Protein AF-A0A183D037-F1 (afdb_monomer_lite)

Foldseek 3Di:
DVVLVVVLVVLVVCVVVLVVVLVVLVVCLVVDDPVCNVVSVVVSVVSVVVSVVSNVVSVVVVVVVVVVVVVVVVLVVLLVVLVVVLVVLVVVLVVVVVDDADLDLVSLVVVLVVLVVSVVVLVVCVVSLCVSLPADPPPPPPPDDDDDDDDDDPPVPDGPGDPSNVVSVVSSVVSVVSSVVSSVVSVVSSVVSVVVVLVLVVVVCVVVLDHLVNLCCVQPPVPPQKHFLVSQLVSVVVSVRPDDSVRSNVVSVVQDPPPRIGGNVVSVCVSCVVVCVPDPVPVQPQQNLLVVVVVVVQVPAPDPDGFDWADPDRQWIDTRPDPDIWGWTADPSFIWTDDDPDIDTPLVVCCVPRLVNDPCSVVVVVVVVVVVVVPPDD

Structure (mmCIF, N/CA/C/O backbone):
data_AF-A0A183D037-F1
#
_entry.id   AF-A0A183D037-F1
#
loop_
_atom_site.group_PDB
_atom_site.id
_atom_site.type_symbol
_atom_site.label_atom_id
_atom_site.label_alt_id
_atom_site.label_comp_id
_atom_site.label_asym_id
_atom_site.label_entity_id
_atom_site.label_seq_id
_atom_site.pdbx_PDB_ins_code
_atom_site.Cartn_x
_atom_site.Cartn_y
_atom_site.Cartn_z
_atom_site.occupancy
_atom_site.B_iso_or_equiv
_atom_site.auth_seq_id
_atom_site.auth_comp_id
_atom_site.auth_asym_id
_atom_site.auth_atom_id
_atom_site.pdbx_PDB_model_num
ATOM 1 N N . MET A 1 1 ? -21.006 -10.330 35.996 1.00 61.75 1 MET A N 1
ATOM 2 C CA . MET A 1 1 ? -22.398 -10.104 35.553 1.00 61.75 1 MET A CA 1
ATOM 3 C C . MET A 1 1 ? -23.338 -10.926 36.409 1.00 61.75 1 MET A C 1
ATOM 5 O O . MET A 1 1 ? -24.250 -10.336 36.959 1.00 61.75 1 MET A O 1
ATOM 9 N N . ASP A 1 2 ? -23.052 -12.211 36.620 1.00 78.88 2 ASP A N 1
ATOM 10 C CA . ASP A 1 2 ? -23.896 -13.116 37.418 1.00 78.88 2 ASP A CA 1
ATOM 11 C C . ASP A 1 2 ? -24.135 -12.639 38.859 1.00 78.88 2 ASP A C 1
ATOM 13 O O . ASP A 1 2 ? -25.281 -12.560 39.282 1.00 78.88 2 ASP A O 1
ATOM 17 N N . GLU A 1 3 ? -23.096 -12.192 39.572 1.00 85.38 3 GLU A N 1
ATOM 18 C CA . GLU A 1 3 ? -23.242 -11.647 40.936 1.00 85.38 3 GLU A CA 1
ATOM 19 C C . GLU A 1 3 ? -24.096 -10.367 40.986 1.00 85.38 3 GLU A C 1
ATOM 21 O O . GLU A 1 3 ? -24.866 -10.162 41.918 1.00 85.38 3 GLU A O 1
ATOM 26 N N . LEU A 1 4 ? -23.998 -9.506 39.966 1.00 88.00 4 LEU A N 1
ATOM 27 C CA . LEU A 1 4 ? -24.771 -8.260 39.874 1.00 88.00 4 LEU A CA 1
ATOM 28 C C . LEU A 1 4 ? -26.218 -8.507 39.455 1.00 88.00 4 LEU A C 1
ATOM 30 O O . LEU A 1 4 ? -27.122 -7.854 39.964 1.00 88.00 4 LEU A O 1
ATOM 34 N N . ALA A 1 5 ? -26.438 -9.465 38.555 1.00 86.44 5 ALA A N 1
ATOM 35 C CA . ALA A 1 5 ? -27.767 -9.931 38.190 1.00 86.44 5 ALA A CA 1
ATOM 36 C C . ALA A 1 5 ? -28.464 -10.578 39.395 1.00 86.44 5 ALA A C 1
ATOM 38 O O . ALA A 1 5 ? -29.650 -10.348 39.614 1.00 86.44 5 ALA A O 1
ATOM 39 N N . GLN A 1 6 ? -27.715 -11.324 40.211 1.00 91.06 6 GLN A N 1
ATOM 40 C CA . GLN A 1 6 ? -28.208 -11.892 41.458 1.00 91.06 6 GLN A CA 1
ATOM 41 C C . GLN A 1 6 ? -28.548 -10.807 42.489 1.00 91.06 6 GLN A C 1
ATOM 43 O O . GLN A 1 6 ? -29.656 -10.814 43.011 1.00 91.06 6 GLN A O 1
ATOM 48 N N . LEU A 1 7 ? -27.666 -9.827 42.711 1.00 90.44 7 LEU A N 1
ATOM 49 C CA . LEU A 1 7 ? -27.929 -8.672 43.585 1.00 90.44 7 LEU A CA 1
ATOM 50 C C . LEU A 1 7 ? -29.149 -7.858 43.142 1.00 90.44 7 LEU A C 1
ATOM 52 O O . LEU A 1 7 ? -29.950 -7.437 43.972 1.00 90.44 7 LEU A O 1
ATOM 56 N N . ARG A 1 8 ? -29.306 -7.645 41.831 1.00 90.31 8 ARG A N 1
ATOM 57 C CA . ARG A 1 8 ? -30.480 -6.971 41.273 1.00 90.31 8 ARG A CA 1
ATOM 58 C C . ARG A 1 8 ? -31.752 -7.767 41.548 1.00 90.31 8 ARG A C 1
ATOM 60 O O . ARG A 1 8 ? -32.719 -7.196 42.029 1.00 90.31 8 ARG A O 1
ATOM 67 N N . LYS A 1 9 ? -31.722 -9.077 41.308 1.00 92.00 9 LYS A N 1
ATOM 68 C CA . LYS A 1 9 ? -32.849 -9.961 41.603 1.00 92.00 9 LYS A CA 1
ATOM 69 C C . LYS A 1 9 ? -33.211 -9.947 43.091 1.00 92.00 9 LYS A C 1
ATOM 71 O O . LYS A 1 9 ? -34.378 -9.821 43.424 1.00 92.00 9 LYS A O 1
ATOM 76 N N . GLU A 1 10 ? -32.223 -10.021 43.980 1.00 93.50 10 GLU A N 1
ATOM 77 C CA . GLU A 1 10 ? -32.447 -9.934 45.428 1.00 93.50 10 GLU A CA 1
ATOM 78 C C . GLU A 1 10 ? -33.067 -8.589 45.833 1.00 93.50 10 GLU A C 1
ATOM 80 O O . GLU A 1 10 ? -33.914 -8.549 46.724 1.00 93.50 10 GLU A O 1
ATOM 85 N N . LEU A 1 11 ? -32.681 -7.490 45.178 1.00 93.38 11 LEU A N 1
ATOM 86 C CA . LEU A 1 11 ? -33.289 -6.181 45.396 1.00 93.38 11 LEU A CA 1
ATOM 87 C C . LEU A 1 11 ? -34.744 -6.145 44.899 1.00 93.38 11 LEU A C 1
ATOM 89 O O . LEU A 1 11 ? -35.617 -5.684 45.630 1.00 93.38 11 LEU A O 1
ATOM 93 N N . ASP A 1 12 ? -35.015 -6.677 43.707 1.00 91.94 12 ASP A N 1
ATOM 94 C CA . ASP A 1 12 ? -36.368 -6.770 43.146 1.00 91.94 12 ASP A CA 1
ATOM 95 C C . ASP A 1 12 ? -37.276 -7.642 44.048 1.00 91.94 12 ASP A C 1
ATOM 97 O O . ASP A 1 12 ? -38.406 -7.262 44.352 1.00 91.94 12 ASP A O 1
ATOM 101 N N . ASP A 1 13 ? -36.754 -8.750 44.590 1.00 94.81 13 ASP A N 1
ATOM 102 C CA . ASP A 1 13 ? -37.462 -9.630 45.535 1.00 94.81 13 ASP A CA 1
ATOM 103 C C . ASP A 1 13 ? -37.774 -8.932 46.879 1.00 94.81 13 ASP A C 1
ATOM 105 O O . ASP A 1 13 ? -38.730 -9.289 47.576 1.00 94.81 13 ASP A O 1
ATOM 109 N N . LYS A 1 14 ? -36.974 -7.931 47.276 1.00 94.69 14 LYS A N 1
ATOM 110 C CA . LYS A 1 14 ? -37.157 -7.146 48.514 1.00 94.69 14 LYS A CA 1
ATOM 111 C C . LYS A 1 14 ? -38.008 -5.891 48.319 1.00 94.69 14 LYS A C 1
ATOM 113 O O . LYS A 1 14 ? -38.450 -5.310 49.313 1.00 94.69 14 LYS A O 1
ATOM 118 N N . GLU A 1 15 ? -38.277 -5.486 47.081 1.00 94.94 15 GLU A N 1
ATOM 119 C CA . GLU A 1 15 ? -39.070 -4.296 46.766 1.00 94.94 15 GLU A CA 1
ATOM 120 C C . GLU A 1 15 ? -40.496 -4.342 47.360 1.00 94.94 15 GLU A C 1
ATOM 122 O O . GLU A 1 15 ? -40.924 -3.337 47.939 1.00 94.94 15 GLU A O 1
ATOM 127 N N . PRO A 1 16 ? -41.238 -5.473 47.315 1.00 96.19 16 PRO A N 1
ATOM 128 C CA . PRO A 1 16 ? -42.557 -5.559 47.942 1.00 96.19 16 PRO A CA 1
ATOM 129 C C . PRO A 1 16 ? -42.490 -5.343 49.457 1.00 96.19 16 PRO A C 1
ATOM 131 O O . PRO A 1 16 ? -43.264 -4.563 50.003 1.00 96.19 16 PRO A O 1
ATOM 134 N N . LEU A 1 17 ? -41.500 -5.951 50.124 1.00 95.00 17 LEU A N 1
ATOM 135 C CA . LEU A 1 17 ? -41.295 -5.793 51.565 1.00 95.00 17 LEU A CA 1
ATOM 136 C C . LEU A 1 17 ? -41.008 -4.331 51.935 1.00 95.00 17 LEU A C 1
ATOM 138 O O . LEU A 1 17 ? -41.530 -3.827 52.926 1.00 95.00 17 LEU A O 1
ATOM 142 N N . MET A 1 18 ? -40.201 -3.634 51.134 1.00 95.25 18 MET A N 1
ATOM 143 C CA . MET A 1 18 ? -39.934 -2.207 51.318 1.00 95.25 18 MET A CA 1
ATOM 144 C C . MET A 1 18 ? -41.211 -1.361 51.172 1.00 95.25 18 MET A C 1
ATOM 146 O O . MET A 1 18 ? -41.457 -0.467 51.987 1.00 95.25 18 MET A O 1
ATOM 150 N N . LYS A 1 19 ? -42.047 -1.654 50.166 1.00 94.56 19 LYS A N 1
ATOM 151 C CA . LYS A 1 19 ? -43.349 -0.990 49.965 1.00 94.56 19 LYS A CA 1
ATOM 152 C C . LYS A 1 19 ? -44.285 -1.219 51.155 1.00 94.56 19 LYS A C 1
ATOM 154 O O . LYS A 1 19 ? -44.911 -0.265 51.620 1.00 94.56 19 LYS A O 1
ATOM 159 N N . ASP A 1 20 ? -44.321 -2.437 51.690 1.00 96.00 20 ASP A N 1
ATOM 160 C CA . ASP A 1 20 ? -45.131 -2.786 52.860 1.00 96.00 20 ASP A CA 1
ATOM 161 C C . ASP A 1 20 ? -44.650 -2.072 54.132 1.00 96.00 20 ASP A C 1
ATOM 163 O O . ASP A 1 20 ? -45.464 -1.493 54.854 1.00 96.00 20 ASP A O 1
ATOM 167 N N . ILE A 1 21 ? -43.333 -2.039 54.385 1.00 94.19 21 ILE A N 1
ATOM 168 C CA . ILE A 1 21 ? -42.732 -1.310 55.519 1.00 94.19 21 ILE A CA 1
ATOM 169 C C . ILE A 1 21 ? -43.079 0.179 55.448 1.00 94.19 21 ILE A C 1
ATOM 171 O O . ILE A 1 21 ? -43.457 0.778 56.457 1.00 94.19 21 ILE A O 1
ATOM 175 N N . LYS A 1 22 ? -42.976 0.779 54.257 1.00 93.62 22 LYS A N 1
ATOM 176 C CA . LYS A 1 22 ? -43.302 2.190 54.045 1.00 93.62 22 LYS A CA 1
ATOM 177 C C . LYS A 1 22 ? -44.778 2.473 54.324 1.00 93.62 22 LYS A C 1
ATOM 179 O O . LYS A 1 22 ? -45.074 3.377 55.100 1.00 93.62 22 LYS A O 1
ATOM 184 N N . LYS A 1 23 ? -45.683 1.662 53.767 1.00 95.31 23 LYS A N 1
ATOM 185 C CA . LYS A 1 23 ? -47.130 1.785 53.988 1.00 95.31 23 LYS A CA 1
ATOM 186 C C . LYS A 1 23 ? -47.491 1.660 55.471 1.00 95.31 23 LYS A C 1
ATOM 188 O O . LYS A 1 23 ? -48.210 2.499 56.002 1.00 95.31 23 LYS A O 1
ATOM 193 N N . ALA A 1 24 ? -46.946 0.654 56.157 1.00 95.06 24 ALA A N 1
ATOM 194 C CA . ALA A 1 24 ? -47.176 0.467 57.587 1.00 95.06 24 ALA A CA 1
ATOM 195 C C . ALA A 1 24 ? -46.664 1.660 58.415 1.00 95.06 24 ALA A C 1
ATOM 197 O O . ALA A 1 24 ? -47.330 2.098 59.353 1.00 95.06 24 ALA A O 1
ATOM 198 N N . GLY A 1 25 ? -45.500 2.216 58.068 1.00 94.44 25 GLY A N 1
ATOM 199 C CA . GLY A 1 25 ? -44.971 3.399 58.740 1.00 94.44 25 GLY A CA 1
ATOM 200 C C . GLY A 1 25 ? -45.808 4.660 58.491 1.00 94.44 25 GLY A C 1
ATOM 201 O O . GLY A 1 25 ? -46.041 5.412 59.436 1.00 94.44 25 GLY A O 1
ATOM 202 N N . GLU A 1 26 ? -46.312 4.872 57.271 1.00 93.75 26 GLU A N 1
ATOM 203 C CA . GLU A 1 26 ? -47.233 5.972 56.928 1.00 93.75 26 GLU A CA 1
ATOM 204 C C . GLU A 1 26 ? -48.563 5.858 57.699 1.00 93.75 26 GLU A C 1
ATOM 206 O O . GLU A 1 26 ? -49.051 6.845 58.261 1.00 93.75 26 GLU A O 1
ATOM 211 N N . ASP A 1 27 ? -49.104 4.642 57.827 1.00 94.50 27 ASP A N 1
ATOM 212 C CA . ASP A 1 27 ? -50.306 4.370 58.621 1.00 94.50 27 ASP A CA 1
ATOM 213 C C . ASP A 1 27 ? -50.095 4.704 60.107 1.00 94.50 27 ASP A C 1
ATOM 215 O O . ASP A 1 27 ? -50.958 5.331 60.730 1.00 94.50 27 ASP A O 1
ATOM 219 N N . ILE A 1 28 ? -48.948 4.328 60.688 1.00 93.31 28 ILE A N 1
ATOM 220 C CA . ILE A 1 28 ? -48.618 4.661 62.083 1.00 93.31 28 ILE A CA 1
ATOM 221 C C . ILE A 1 28 ? -48.411 6.169 62.238 1.00 93.31 28 ILE A C 1
ATOM 223 O O . ILE A 1 28 ? -48.920 6.758 63.192 1.00 93.31 28 ILE A O 1
ATOM 227 N N . GLN A 1 29 ? -47.711 6.809 61.299 1.00 91.38 29 GLN A N 1
ATOM 228 C CA . GLN A 1 29 ? -47.494 8.254 61.299 1.00 91.38 29 GLN A CA 1
ATOM 229 C C . GLN A 1 29 ? -48.825 9.020 61.349 1.00 91.38 29 GLN A C 1
ATOM 231 O O . GLN A 1 29 ? -48.938 9.987 62.098 1.00 91.38 29 GLN A O 1
ATOM 236 N N . SER A 1 30 ? -49.844 8.566 60.611 1.00 93.00 30 SER A N 1
ATOM 237 C CA . SER A 1 30 ? -51.166 9.212 60.574 1.00 93.00 30 SER A CA 1
ATOM 238 C C . SER A 1 30 ? -51.942 9.154 61.901 1.00 93.00 30 SER A C 1
ATOM 240 O O . SER A 1 30 ? -52.853 9.952 62.114 1.00 93.00 30 SER A O 1
ATOM 242 N N . LYS A 1 31 ? -51.585 8.223 62.798 1.00 93.50 31 LYS A N 1
ATOM 243 C CA . LYS A 1 31 ? -52.289 7.946 64.067 1.00 93.50 31 LYS A CA 1
ATOM 244 C C . LYS A 1 31 ? -51.446 8.248 65.309 1.00 93.50 31 LYS A C 1
ATOM 246 O O . LYS A 1 31 ? -51.925 8.069 66.428 1.00 93.50 31 LYS A O 1
ATOM 251 N N . CYS A 1 32 ? -50.183 8.639 65.138 1.00 92.12 32 CYS A N 1
ATOM 252 C CA . CYS A 1 32 ? -49.255 8.823 66.250 1.00 92.12 32 CYS A CA 1
ATOM 253 C C . CYS A 1 32 ? -49.478 10.151 66.998 1.00 92.12 32 CYS A C 1
ATOM 255 O O . CYS A 1 32 ? -50.016 11.116 66.462 1.00 92.12 32 CYS A O 1
ATOM 257 N N . HIS A 1 33 ? -49.053 10.199 68.265 1.00 92.44 33 HIS A N 1
ATOM 258 C CA . HIS A 1 33 ? -49.074 11.418 69.079 1.00 92.44 33 HIS A CA 1
ATOM 259 C C . HIS A 1 33 ? -48.158 12.500 68.473 1.00 92.44 33 HIS A C 1
ATOM 261 O O . HIS A 1 33 ? -47.124 12.175 67.892 1.00 92.44 33 HIS A O 1
ATOM 267 N N . SER A 1 34 ? -48.468 13.783 68.681 1.00 89.81 34 SER A N 1
ATOM 268 C CA . SER A 1 34 ? -47.741 14.931 68.097 1.00 89.81 34 SER A CA 1
ATOM 269 C C . SER A 1 34 ? -46.216 14.892 68.301 1.00 89.81 34 SER A C 1
ATOM 271 O O . SER A 1 34 ? -45.450 15.199 67.391 1.00 89.81 34 SER A O 1
ATOM 273 N N . LEU A 1 35 ? -45.760 14.446 69.476 1.00 91.50 35 LEU A N 1
ATOM 274 C CA . LEU A 1 35 ? -44.334 14.262 69.796 1.00 91.50 35 LEU A CA 1
ATOM 275 C C . LEU A 1 35 ? -43.631 13.171 68.958 1.00 91.50 35 LEU A C 1
ATOM 277 O O . LEU A 1 35 ? -42.416 13.228 68.787 1.00 91.50 35 LEU A O 1
ATOM 281 N N . ALA A 1 36 ? -44.366 12.180 68.445 1.00 90.06 36 ALA A N 1
ATOM 282 C CA . ALA A 1 36 ? -43.838 11.063 67.657 1.00 90.06 36 ALA A CA 1
ATOM 283 C C . ALA A 1 36 ? -43.925 11.295 66.135 1.00 90.06 36 ALA A C 1
ATOM 285 O O . ALA A 1 36 ? -43.259 10.592 65.373 1.00 90.06 36 ALA A O 1
ATOM 286 N N . GLU A 1 37 ? -44.679 12.305 65.691 1.00 91.38 37 GLU A N 1
ATOM 287 C CA . GLU A 1 37 ? -44.893 12.603 64.270 1.00 91.38 37 GLU A CA 1
ATOM 288 C C . GLU A 1 37 ? -43.583 12.941 63.541 1.00 91.38 37 GLU A C 1
ATOM 290 O O . GLU A 1 37 ? -43.292 12.389 62.478 1.00 91.38 37 GLU A O 1
ATOM 295 N N . GLN A 1 38 ? -42.761 13.819 64.126 1.00 91.56 38 GLN A N 1
ATOM 296 C CA . GLN A 1 38 ? -41.473 14.218 63.544 1.00 91.56 38 GLN A CA 1
ATOM 297 C C . GLN A 1 38 ? -40.451 13.064 63.515 1.00 91.56 38 GLN A C 1
ATOM 299 O O . GLN A 1 38 ? -3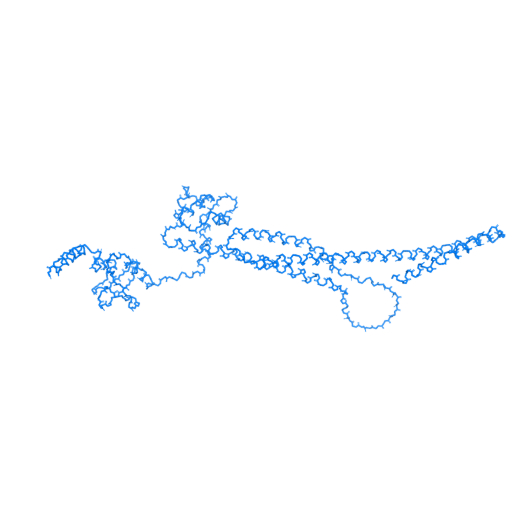9.877 12.821 62.450 1.00 91.56 38 GLN A O 1
ATOM 304 N N . PRO A 1 39 ? -40.248 12.297 64.609 1.00 93.94 39 PRO A N 1
ATOM 305 C CA . PRO A 1 39 ? -39.448 11.074 64.565 1.00 93.94 39 PRO A CA 1
ATOM 306 C C . PRO A 1 39 ? -39.902 10.075 63.495 1.00 93.94 39 PRO A C 1
ATOM 308 O O . PRO A 1 39 ? -39.059 9.533 62.781 1.00 93.94 39 PRO A O 1
ATOM 311 N N . MET A 1 40 ? -41.213 9.847 63.342 1.00 93.31 40 MET A N 1
ATOM 312 C CA . MET A 1 40 ? -41.725 8.887 62.359 1.00 93.31 40 MET A CA 1
ATOM 313 C C . MET A 1 40 ? -41.455 9.345 60.920 1.00 93.31 40 MET A C 1
ATOM 315 O O . MET A 1 40 ? -40.938 8.569 60.114 1.00 93.31 40 MET A O 1
ATOM 319 N N . LYS A 1 41 ? -41.696 10.631 60.618 1.00 92.69 41 LYS A N 1
ATOM 320 C CA . LYS A 1 41 ? -41.324 11.241 59.327 1.00 92.69 41 LYS A CA 1
ATOM 321 C C . LYS A 1 41 ? -39.837 11.072 59.023 1.00 92.69 41 LYS A C 1
ATOM 323 O O . LYS A 1 41 ? -39.470 10.746 57.894 1.00 92.69 41 LYS A O 1
ATOM 328 N N . TYR A 1 42 ? -38.979 11.294 60.019 1.00 94.88 42 TYR A N 1
ATOM 329 C CA . TYR A 1 42 ? -37.534 11.154 59.861 1.00 94.88 42 TYR A CA 1
ATOM 330 C C . TYR A 1 42 ? -37.131 9.714 59.513 1.00 94.88 42 TYR A C 1
ATOM 332 O O . TYR A 1 42 ? -36.417 9.511 58.533 1.00 94.88 42 TYR A O 1
ATOM 340 N N . TRP A 1 43 ? -37.614 8.709 60.249 1.00 95.38 43 TRP A N 1
ATOM 341 C CA . TRP A 1 43 ? -37.246 7.309 59.999 1.00 95.38 43 TRP A CA 1
ATOM 342 C C . TRP A 1 43 ? -37.792 6.762 58.676 1.00 95.38 43 TRP A C 1
ATOM 344 O O . TRP A 1 43 ? -37.055 6.074 57.970 1.00 95.38 43 TRP A O 1
ATOM 354 N N . LEU A 1 44 ? -39.019 7.127 58.287 1.00 95.06 44 LEU A N 1
ATOM 355 C CA . LEU A 1 44 ? -39.562 6.814 56.958 1.00 95.06 44 LEU A CA 1
ATOM 356 C C . LEU A 1 44 ? -38.684 7.387 55.842 1.00 95.06 44 LEU A C 1
ATOM 358 O O . LEU A 1 44 ? -38.366 6.691 54.875 1.00 95.06 44 LEU A O 1
ATOM 362 N N . LYS A 1 45 ? -38.233 8.637 56.005 1.00 95.62 45 LYS A N 1
ATOM 363 C CA . LYS A 1 45 ? -37.305 9.269 55.065 1.00 95.62 45 LYS A CA 1
ATOM 364 C C . LYS A 1 45 ? -35.969 8.530 55.015 1.00 95.62 45 LYS A C 1
ATOM 366 O O . LYS A 1 45 ? -35.488 8.265 53.923 1.00 95.62 45 LYS A O 1
ATOM 371 N N . VAL A 1 46 ? -35.388 8.169 56.162 1.00 96.44 46 VAL A N 1
ATOM 372 C CA . VAL A 1 46 ? -34.117 7.424 56.219 1.00 96.44 46 VAL A CA 1
ATOM 373 C C . VAL A 1 46 ? -34.230 6.088 55.489 1.00 96.44 46 VAL A C 1
ATOM 375 O O . VAL A 1 46 ? -33.368 5.780 54.673 1.00 96.44 46 VAL A O 1
ATOM 378 N N . VAL A 1 47 ? -35.286 5.312 55.741 1.00 94.62 47 VAL A N 1
ATOM 379 C CA . VAL A 1 47 ? -35.490 4.005 55.099 1.00 94.62 47 VAL A CA 1
ATOM 380 C C . VAL A 1 47 ? -35.650 4.161 53.584 1.00 94.62 47 VAL A C 1
ATOM 382 O O . VAL A 1 47 ? -34.969 3.463 52.837 1.00 94.62 47 VAL A O 1
ATOM 385 N N . GLN A 1 48 ? -36.451 5.131 53.126 1.00 95.69 48 GLN A N 1
ATOM 386 C CA . GLN A 1 48 ? -36.580 5.450 51.699 1.00 95.69 48 GLN A CA 1
ATOM 387 C C . GLN A 1 48 ? -35.236 5.856 51.082 1.00 95.69 48 GLN A C 1
ATOM 389 O O . GLN A 1 48 ? -34.828 5.287 50.078 1.00 95.69 48 GLN A O 1
ATOM 394 N N . THR A 1 49 ? -34.512 6.789 51.705 1.00 96.81 49 THR A N 1
ATOM 395 C CA . THR A 1 49 ? -33.212 7.250 51.200 1.00 96.81 49 THR A CA 1
ATOM 396 C C . THR A 1 49 ? -32.201 6.108 51.115 1.00 96.81 49 THR A C 1
ATOM 398 O O . THR A 1 49 ? -31.499 6.002 50.118 1.00 96.81 49 THR A O 1
ATOM 401 N N . ARG A 1 50 ? -32.140 5.216 52.111 1.00 95.75 50 ARG A N 1
ATOM 402 C CA . ARG A 1 50 ? -31.230 4.058 52.085 1.00 95.75 50 ARG A CA 1
ATOM 403 C C . ARG A 1 50 ? -31.590 3.055 50.996 1.00 95.75 50 ARG A C 1
ATOM 405 O O . ARG A 1 50 ? -30.689 2.512 50.363 1.00 95.75 50 ARG A O 1
ATOM 412 N N . TRP A 1 51 ? -32.881 2.824 50.771 1.00 95.94 51 TRP A N 1
ATOM 413 C CA . TRP A 1 51 ? -33.346 2.000 49.660 1.00 95.94 51 TRP A CA 1
ATOM 414 C C . TRP A 1 51 ? -32.921 2.591 48.312 1.00 95.94 51 TRP A C 1
ATOM 416 O O . TRP A 1 51 ? -32.315 1.895 47.498 1.00 95.94 51 TRP A O 1
ATOM 426 N N . ASP A 1 52 ? -33.157 3.890 48.118 1.00 95.50 52 ASP A N 1
ATOM 427 C CA . ASP A 1 52 ? -32.793 4.599 46.891 1.00 95.50 52 ASP A CA 1
ATOM 428 C C . ASP A 1 52 ? -31.268 4.607 46.679 1.00 95.50 52 ASP A C 1
ATOM 430 O O . ASP A 1 52 ? -30.802 4.397 45.562 1.00 95.50 52 ASP A O 1
ATOM 434 N N . GLU A 1 53 ? -30.467 4.802 47.733 1.00 96.31 53 GLU A N 1
ATOM 435 C CA . GLU A 1 53 ? -28.998 4.727 47.675 1.00 96.31 53 GLU A CA 1
ATOM 436 C C . GLU A 1 53 ? -28.515 3.364 47.154 1.00 96.31 53 GLU A C 1
ATOM 438 O O . GLU A 1 53 ? -27.683 3.309 46.246 1.00 96.31 53 GLU A O 1
ATOM 443 N N . VAL A 1 54 ? -29.042 2.264 47.704 1.00 95.25 54 VAL A N 1
ATOM 444 C CA . VAL A 1 54 ? -28.653 0.903 47.299 1.00 95.25 54 VAL A CA 1
ATOM 445 C C . VAL A 1 54 ? -29.137 0.594 45.883 1.00 95.25 54 VAL A C 1
ATOM 447 O O . VAL A 1 54 ? -28.361 0.082 45.076 1.00 95.25 54 VAL A O 1
ATOM 450 N N . SER A 1 55 ? -30.383 0.942 45.557 1.00 93.88 55 SER A N 1
ATOM 451 C CA . SER A 1 55 ? -30.961 0.727 44.228 1.00 93.88 55 SER A CA 1
ATOM 452 C C . SER A 1 55 ? -30.169 1.456 43.142 1.00 93.88 55 SER A C 1
ATOM 454 O O . SER A 1 55 ? -29.713 0.827 42.185 1.00 93.88 55 SER A O 1
ATOM 456 N N . ASN A 1 56 ? -29.879 2.742 43.355 1.00 95.19 56 ASN A N 1
ATOM 457 C CA . ASN A 1 56 ? -29.080 3.539 42.428 1.00 95.19 56 ASN A CA 1
ATOM 458 C C . ASN A 1 56 ? -27.638 3.024 42.302 1.00 95.19 56 ASN A C 1
ATOM 460 O O . ASN A 1 56 ? -27.057 3.091 41.220 1.00 95.19 56 ASN A O 1
ATOM 464 N N . ALA A 1 57 ? -27.041 2.497 43.377 1.00 94.50 57 ALA A N 1
ATOM 465 C CA . ALA A 1 57 ? -25.696 1.925 43.320 1.00 94.50 57 ALA A CA 1
ATOM 466 C C . ALA A 1 57 ? -25.645 0.639 42.476 1.00 94.50 57 ALA A C 1
ATOM 468 O O . ALA A 1 57 ? -24.708 0.456 41.693 1.00 94.50 57 ALA A O 1
ATOM 469 N N . VAL A 1 58 ? -26.649 -0.237 42.607 1.00 93.81 58 VAL A N 1
ATOM 470 C CA . VAL A 1 58 ? -26.769 -1.461 41.797 1.00 93.81 58 VAL A CA 1
ATOM 471 C C . VAL A 1 58 ? -26.995 -1.112 40.324 1.00 93.81 58 VAL A C 1
ATOM 473 O O . VAL A 1 58 ? -26.279 -1.631 39.464 1.00 93.81 58 VAL A O 1
ATOM 476 N N . ASP A 1 59 ? -27.922 -0.196 40.030 1.00 90.62 59 ASP A N 1
ATOM 477 C CA . ASP A 1 59 ? -28.202 0.260 38.662 1.00 90.62 59 ASP A CA 1
ATOM 478 C C . ASP A 1 59 ? -26.990 0.947 38.024 1.00 90.62 59 ASP A C 1
ATOM 480 O O . ASP A 1 59 ? -26.574 0.581 36.924 1.00 90.62 59 ASP A O 1
ATOM 484 N N . GLY A 1 60 ? -26.342 1.864 38.746 1.00 93.50 60 GLY A N 1
ATOM 485 C CA . GLY A 1 60 ? -25.141 2.541 38.262 1.00 93.50 60 GLY A CA 1
ATOM 486 C C . GLY A 1 60 ? -24.000 1.568 37.963 1.00 93.50 60 GLY A C 1
ATOM 487 O O . GLY A 1 60 ? -23.270 1.742 36.984 1.00 93.50 60 GLY A O 1
ATOM 488 N N . LYS A 1 61 ? -23.853 0.500 38.763 1.00 93.00 61 LYS A N 1
ATOM 489 C CA . LYS A 1 61 ? -22.830 -0.518 38.507 1.00 93.00 61 LYS A CA 1
ATOM 490 C C . LYS A 1 61 ? -23.179 -1.428 37.329 1.00 93.00 61 LYS A C 1
ATOM 492 O O . LYS A 1 61 ? -22.268 -1.793 36.582 1.00 93.00 61 LYS A O 1
ATOM 497 N N . ARG A 1 62 ? -24.456 -1.777 37.142 1.00 91.69 62 ARG A N 1
ATOM 498 C CA . ARG A 1 62 ? -24.937 -2.483 35.942 1.00 91.69 62 ARG A CA 1
ATOM 499 C C . ARG A 1 62 ? -24.598 -1.679 34.686 1.00 91.69 62 ARG A C 1
ATOM 501 O O . ARG A 1 62 ? -23.947 -2.219 33.795 1.00 91.69 62 ARG A O 1
ATOM 508 N N . ASP A 1 63 ? -24.963 -0.400 34.654 1.00 91.88 63 ASP A N 1
ATOM 509 C CA . ASP A 1 63 ? -24.786 0.464 33.480 1.00 91.88 63 ASP A CA 1
ATOM 510 C C . ASP A 1 63 ? -23.303 0.661 33.125 1.00 91.88 63 ASP A C 1
ATOM 512 O O . ASP A 1 63 ? -22.921 0.596 31.954 1.00 91.88 63 ASP A O 1
ATOM 516 N N . ASP A 1 64 ? -22.435 0.828 34.131 1.00 92.38 64 ASP A N 1
ATOM 517 C CA . ASP A 1 64 ? -20.976 0.876 33.949 1.00 92.38 64 ASP A CA 1
ATOM 518 C C . ASP A 1 64 ? -20.434 -0.419 33.320 1.00 92.38 64 ASP A C 1
ATOM 520 O O . ASP A 1 64 ? -19.670 -0.374 32.351 1.00 92.38 64 ASP A O 1
ATOM 524 N N . LEU A 1 65 ? -20.847 -1.589 33.821 1.00 90.81 65 LEU A N 1
ATOM 525 C CA . LEU A 1 65 ? -20.401 -2.870 33.267 1.00 90.81 65 LEU A CA 1
ATOM 526 C C . LEU A 1 65 ? -20.935 -3.120 31.855 1.00 90.81 65 LEU A C 1
ATOM 528 O O . LEU A 1 65 ? -20.182 -3.600 31.006 1.00 90.81 65 LEU A O 1
ATOM 532 N N . GLU A 1 66 ? -22.195 -2.787 31.579 1.00 90.31 66 GLU A N 1
ATOM 533 C CA . GLU A 1 66 ? -22.772 -2.896 30.236 1.00 90.31 66 GLU A CA 1
ATOM 534 C C . GLU A 1 66 ? -22.045 -1.993 29.240 1.00 90.31 66 GLU A C 1
ATOM 536 O O . GLU A 1 66 ? -21.685 -2.438 28.145 1.00 90.31 66 GLU A O 1
ATOM 541 N N . LYS A 1 67 ? -21.736 -0.754 29.634 1.00 92.44 67 LYS A N 1
ATOM 542 C CA . LYS A 1 67 ? -20.923 0.157 28.827 1.00 92.44 67 LYS A CA 1
ATOM 543 C C . LYS A 1 67 ? -19.544 -0.439 28.539 1.00 92.44 67 LYS A C 1
ATOM 545 O O . LYS A 1 67 ? -19.140 -0.513 27.378 1.00 92.44 67 LYS A O 1
ATOM 550 N N . GLN A 1 68 ? -18.842 -0.930 29.562 1.00 90.31 68 GLN A N 1
ATOM 551 C CA . GLN A 1 68 ? -17.524 -1.554 29.397 1.00 90.31 68 GLN A CA 1
ATOM 552 C C . GLN A 1 68 ? -17.566 -2.804 28.505 1.00 90.31 68 GLN A C 1
ATOM 554 O O . GLN A 1 68 ? -16.640 -3.028 27.718 1.00 90.31 68 GLN A O 1
ATOM 559 N N . LEU A 1 69 ? -18.627 -3.609 28.608 1.00 89.12 69 LEU A N 1
ATOM 560 C CA . LEU A 1 69 ? -18.846 -4.789 27.776 1.00 89.12 69 LEU A CA 1
ATOM 561 C C . LEU A 1 69 ? -19.090 -4.404 26.314 1.00 89.12 69 LEU A C 1
ATOM 563 O O . LEU A 1 69 ? -18.497 -5.002 25.415 1.00 89.12 69 LEU A O 1
ATOM 567 N N . ASN A 1 70 ? -19.912 -3.387 26.064 1.00 91.00 70 ASN A N 1
ATOM 568 C CA . ASN A 1 70 ? -20.167 -2.882 24.717 1.00 91.00 70 ASN A CA 1
ATOM 569 C C . ASN A 1 70 ? -18.897 -2.302 24.083 1.00 91.00 70 ASN A C 1
ATOM 571 O O . ASN A 1 70 ? -18.598 -2.598 22.927 1.00 91.00 70 ASN A O 1
ATOM 575 N N . GLU A 1 71 ? -18.084 -1.571 24.848 1.00 89.56 71 GLU A N 1
ATOM 576 C CA . GLU A 1 71 ? -16.778 -1.109 24.377 1.00 89.56 71 GLU A CA 1
ATOM 577 C C . GLU A 1 71 ? -15.802 -2.262 24.078 1.00 89.56 71 GLU A C 1
ATOM 579 O O . GLU A 1 71 ? -14.948 -2.140 23.198 1.00 89.56 71 GLU A O 1
ATOM 584 N N . LEU A 1 72 ? -15.853 -3.372 24.826 1.00 87.56 72 LEU A N 1
ATOM 585 C CA . LEU A 1 72 ? -15.050 -4.566 24.527 1.00 87.56 72 LEU A CA 1
ATOM 586 C C . LEU A 1 72 ? -15.504 -5.228 23.230 1.00 87.56 72 LEU A C 1
ATOM 588 O O . LEU A 1 72 ? -14.670 -5.500 22.370 1.00 87.56 72 LEU A O 1
ATOM 592 N N . ARG A 1 73 ? -16.816 -5.429 23.071 1.00 89.19 73 ARG A N 1
ATOM 593 C CA . ARG A 1 73 ? -17.413 -6.008 21.861 1.00 89.19 73 ARG A CA 1
ATOM 594 C C . ARG A 1 73 ? -17.091 -5.180 20.621 1.00 89.19 73 ARG A C 1
ATOM 596 O O . ARG A 1 73 ? -16.721 -5.744 19.597 1.00 89.19 73 ARG A O 1
ATOM 603 N N . LEU A 1 74 ? -17.180 -3.852 20.720 1.00 91.00 74 LEU A N 1
ATOM 604 C CA . LEU A 1 74 ? -16.847 -2.953 19.615 1.00 91.00 74 LEU A CA 1
ATOM 605 C C . LEU A 1 74 ? -15.372 -3.078 19.209 1.00 91.00 74 LEU A C 1
ATOM 607 O O . LEU A 1 74 ? -15.075 -3.193 18.022 1.00 91.00 74 LEU A O 1
ATOM 611 N N . ARG A 1 75 ? -14.450 -3.126 20.181 1.00 86.69 75 ARG A N 1
ATOM 612 C CA . ARG A 1 75 ? -13.019 -3.341 19.901 1.00 86.69 75 ARG A CA 1
ATOM 613 C C . ARG A 1 75 ? -12.749 -4.717 19.299 1.00 86.69 75 ARG A C 1
ATOM 615 O O . ARG A 1 75 ? -11.968 -4.818 18.361 1.00 86.69 75 ARG A O 1
ATOM 622 N N . GLU A 1 76 ? -13.379 -5.772 19.812 1.00 89.25 76 GLU A N 1
ATOM 623 C CA . GLU A 1 76 ? -13.208 -7.121 19.265 1.00 89.25 76 GLU A CA 1
ATOM 624 C C . GLU A 1 76 ? -13.704 -7.206 17.817 1.00 89.25 76 GLU A C 1
ATOM 626 O O . GLU A 1 76 ? -13.019 -7.781 16.970 1.00 89.25 76 GLU A O 1
ATOM 631 N N . LYS A 1 77 ? -14.841 -6.566 17.517 1.00 92.31 77 LYS A N 1
ATOM 632 C CA . LYS A 1 77 ? -15.346 -6.425 16.150 1.00 92.31 77 LYS A CA 1
ATOM 633 C C . LYS A 1 77 ? -14.352 -5.674 15.259 1.00 92.31 77 LYS A C 1
ATOM 635 O O . LYS A 1 77 ? -14.025 -6.167 14.188 1.00 92.31 77 LYS A O 1
ATOM 640 N N . MET A 1 78 ? -13.802 -4.551 15.727 1.00 92.44 78 MET A N 1
ATOM 641 C CA . MET A 1 78 ? -12.793 -3.785 14.983 1.00 92.44 78 MET A CA 1
ATOM 642 C C . MET A 1 78 ? -11.544 -4.618 14.665 1.00 92.44 78 MET A C 1
ATOM 644 O O . MET A 1 78 ? -11.073 -4.614 13.532 1.00 92.44 78 MET A O 1
ATOM 648 N N . VAL A 1 79 ? -11.029 -5.385 15.634 1.00 91.81 79 VAL A N 1
ATOM 649 C CA . VAL A 1 79 ? -9.896 -6.302 15.411 1.00 91.81 79 VAL A CA 1
ATOM 650 C C . VAL A 1 79 ? -10.245 -7.369 14.370 1.00 91.81 79 VAL A C 1
ATOM 652 O O . VAL A 1 79 ? -9.423 -7.662 13.505 1.00 91.81 79 VAL A O 1
ATOM 655 N N . ALA A 1 80 ? -11.448 -7.947 14.430 1.00 93.25 80 ALA A N 1
ATOM 656 C CA . ALA A 1 80 ? -11.894 -8.953 13.467 1.00 93.25 80 ALA A CA 1
ATOM 657 C C . ALA A 1 80 ? -12.011 -8.384 12.041 1.00 93.25 80 ALA A C 1
ATOM 659 O O . ALA A 1 80 ? -11.511 -8.999 11.098 1.00 93.25 80 ALA A O 1
ATOM 660 N N . ASP A 1 81 ? -12.602 -7.196 11.894 1.00 95.75 81 ASP A N 1
ATOM 661 C CA . ASP A 1 81 ? -12.752 -6.512 10.607 1.00 95.75 81 ASP A CA 1
ATOM 662 C C . ASP A 1 81 ? -11.382 -6.147 10.005 1.00 95.75 81 ASP A C 1
ATOM 664 O O . ASP A 1 81 ? -11.148 -6.360 8.814 1.00 95.75 81 ASP A O 1
ATOM 668 N N . LEU A 1 82 ? -10.432 -5.684 10.829 1.00 96.38 82 LEU A N 1
ATOM 669 C CA . LEU A 1 82 ? -9.058 -5.408 10.392 1.00 96.38 82 LEU A CA 1
ATOM 670 C C . LEU A 1 82 ? -8.304 -6.683 9.991 1.00 96.38 82 LEU A C 1
ATOM 672 O O . LEU A 1 82 ? -7.616 -6.690 8.973 1.00 96.38 82 LEU A O 1
ATOM 676 N N . LEU A 1 83 ? -8.443 -7.780 10.741 1.00 95.88 83 LEU A N 1
ATOM 677 C CA . LEU A 1 83 ? -7.839 -9.067 10.375 1.00 95.88 83 LEU A CA 1
ATOM 678 C C . LEU A 1 83 ? -8.389 -9.604 9.049 1.00 95.88 83 LEU A C 1
ATOM 680 O O . LEU A 1 83 ? -7.626 -10.168 8.262 1.00 95.88 83 LEU A O 1
ATOM 684 N N . LYS A 1 84 ? -9.690 -9.418 8.795 1.00 96.81 84 LYS A N 1
ATOM 685 C CA . LYS A 1 84 ? -10.327 -9.762 7.520 1.00 96.81 84 LYS A CA 1
ATOM 686 C C . LYS A 1 84 ? -9.769 -8.908 6.380 1.00 96.81 84 LYS A C 1
ATOM 688 O O . LYS A 1 84 ? -9.327 -9.468 5.383 1.00 96.81 84 LYS A O 1
ATOM 693 N N . TYR A 1 85 ? -9.702 -7.590 6.568 1.00 97.75 85 TYR A N 1
ATOM 694 C CA . TYR A 1 85 ? -9.110 -6.668 5.596 1.00 97.75 85 TYR A CA 1
ATOM 695 C C . TYR A 1 85 ? -7.660 -7.039 5.251 1.00 97.75 85 TYR A C 1
ATOM 697 O O . TYR A 1 85 ? -7.294 -7.102 4.080 1.00 97.75 85 TYR A O 1
ATOM 705 N N . ILE A 1 86 ? -6.837 -7.348 6.260 1.00 97.50 86 ILE A N 1
ATOM 706 C CA . ILE A 1 86 ? -5.452 -7.788 6.043 1.00 97.50 86 ILE A CA 1
ATOM 707 C C . ILE A 1 86 ? -5.415 -9.082 5.234 1.00 97.50 86 ILE A C 1
ATOM 709 O O . ILE A 1 86 ? -4.615 -9.190 4.315 1.00 97.50 86 ILE A O 1
ATOM 713 N N . ALA A 1 87 ? -6.273 -10.058 5.544 1.00 97.06 87 ALA A N 1
ATOM 714 C CA . ALA A 1 87 ? -6.309 -11.317 4.806 1.00 97.06 87 ALA A CA 1
ATOM 715 C C . ALA A 1 87 ? -6.684 -11.113 3.327 1.00 97.06 87 ALA A C 1
ATOM 717 O O . ALA A 1 87 ? -6.055 -11.706 2.453 1.00 97.06 87 ALA A O 1
ATOM 718 N N . GLU A 1 88 ? -7.664 -10.251 3.043 1.00 97.44 88 GLU A N 1
ATOM 719 C CA . GLU A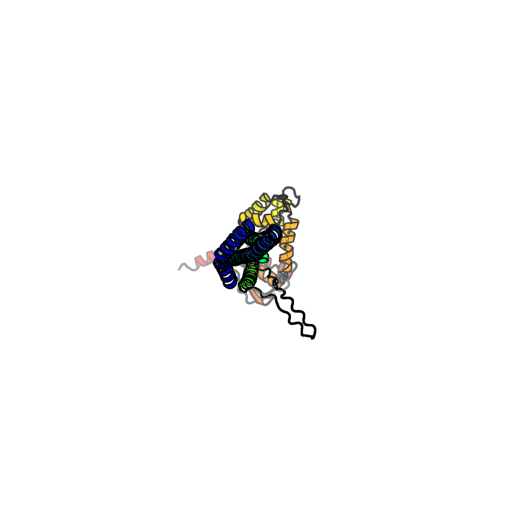 1 88 ? -8.060 -9.884 1.678 1.00 97.44 88 GLU A CA 1
ATOM 720 C C . GLU A 1 88 ? -6.899 -9.220 0.924 1.00 97.44 88 GLU A C 1
ATOM 722 O O . GLU A 1 88 ? -6.525 -9.682 -0.154 1.00 97.44 88 GLU A O 1
ATOM 727 N N . LYS A 1 89 ? -6.258 -8.212 1.529 1.00 97.12 89 LYS A N 1
ATOM 728 C CA . LYS A 1 89 ? -5.129 -7.494 0.919 1.00 97.12 89 LYS A CA 1
ATOM 729 C C . LYS A 1 89 ? -3.873 -8.346 0.761 1.00 97.12 89 LYS A C 1
ATOM 731 O O . LYS A 1 89 ? -3.194 -8.244 -0.256 1.00 97.12 89 LYS A O 1
ATOM 736 N N . SER A 1 90 ? -3.582 -9.234 1.709 1.00 96.94 90 SER A N 1
ATOM 737 C CA . SER A 1 90 ? -2.495 -10.208 1.573 1.00 96.94 90 SER A CA 1
ATOM 738 C C . SER A 1 90 ? -2.741 -11.184 0.423 1.00 96.94 90 SER A C 1
ATOM 740 O O . SER A 1 90 ? -1.791 -11.540 -0.267 1.00 96.94 90 SER A O 1
ATOM 742 N N . ASN A 1 91 ? -3.986 -11.613 0.196 1.00 96.12 91 ASN A N 1
ATOM 743 C CA . ASN A 1 91 ? -4.318 -12.495 -0.924 1.00 96.12 91 ASN A CA 1
ATOM 744 C C . ASN A 1 91 ? -4.210 -11.773 -2.271 1.00 96.12 91 ASN A C 1
ATOM 746 O O . ASN A 1 91 ? -3.622 -12.326 -3.195 1.00 96.12 91 ASN A O 1
ATOM 750 N N . GLU A 1 92 ? -4.720 -10.543 -2.369 1.00 95.00 92 GLU A N 1
ATOM 751 C CA . GLU A 1 92 ? -4.569 -9.684 -3.553 1.00 95.00 92 GLU A CA 1
ATOM 752 C C . GLU A 1 92 ? -3.086 -9.526 -3.923 1.00 95.00 92 GLU A C 1
ATOM 754 O O . GLU A 1 92 ? -2.670 -9.874 -5.027 1.00 95.00 92 GLU A O 1
ATOM 759 N N . LEU A 1 93 ? -2.258 -9.138 -2.948 1.00 95.31 93 LEU A N 1
ATOM 760 C CA . LEU A 1 93 ? -0.817 -8.990 -3.131 1.00 95.31 93 LEU A CA 1
ATOM 761 C C . LEU A 1 93 ? -0.124 -10.315 -3.487 1.00 95.31 93 LEU A C 1
ATOM 763 O O . LEU A 1 93 ? 0.831 -10.334 -4.262 1.00 95.31 93 LEU A O 1
ATOM 767 N N . LYS A 1 94 ? -0.590 -11.441 -2.936 1.00 94.25 94 LYS A N 1
ATOM 768 C CA . LYS A 1 94 ? -0.065 -12.771 -3.263 1.00 94.25 94 LYS A CA 1
ATOM 769 C C . LYS A 1 94 ? -0.308 -13.126 -4.732 1.00 94.25 94 LYS A C 1
ATOM 771 O O . LYS A 1 94 ? 0.619 -13.595 -5.381 1.00 94.25 94 LYS A O 1
ATOM 776 N N . VAL A 1 95 ? -1.501 -12.853 -5.261 1.00 93.50 95 VAL A N 1
ATOM 777 C CA . VAL A 1 95 ? -1.819 -13.071 -6.684 1.00 93.50 95 VAL A CA 1
ATOM 778 C C . VAL A 1 95 ? -0.933 -12.199 -7.578 1.00 93.50 95 VAL A C 1
ATOM 780 O O . VAL A 1 95 ? -0.366 -12.692 -8.556 1.00 93.50 95 VAL 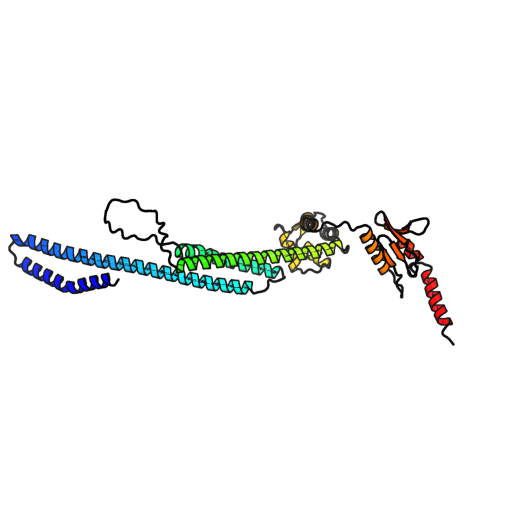A O 1
ATOM 783 N N . CYS A 1 96 ? -0.734 -10.930 -7.211 1.00 91.62 96 CYS A N 1
ATOM 784 C CA . CYS A 1 96 ? 0.187 -10.041 -7.924 1.00 91.62 96 CYS A CA 1
ATOM 785 C C . CYS A 1 96 ? 1.627 -10.575 -7.905 1.00 91.62 96 CYS A C 1
ATOM 787 O O . CYS A 1 96 ? 2.310 -10.557 -8.923 1.00 91.62 96 CYS A O 1
ATOM 789 N N . ASN A 1 97 ? 2.072 -11.116 -6.769 1.00 89.19 97 ASN A N 1
ATOM 790 C CA . ASN A 1 97 ? 3.405 -11.697 -6.613 1.00 89.19 97 ASN A CA 1
ATOM 791 C C . ASN A 1 97 ? 3.635 -12.987 -7.404 1.00 89.19 97 ASN A C 1
ATOM 793 O O . ASN A 1 97 ? 4.771 -13.263 -7.785 1.00 89.19 97 ASN A O 1
ATOM 797 N N . GLU A 1 98 ? 2.594 -13.792 -7.602 1.00 90.88 98 GLU A N 1
ATOM 798 C CA . GLU A 1 98 ? 2.650 -15.017 -8.407 1.00 90.88 98 GLU A CA 1
ATOM 799 C C . GLU A 1 98 ? 2.608 -14.716 -9.912 1.00 90.88 98 GLU A C 1
ATOM 801 O O . GLU A 1 98 ? 3.072 -15.520 -10.722 1.00 90.88 98 GLU A O 1
ATOM 806 N N . THR A 1 99 ? 2.090 -13.546 -10.291 1.00 88.44 99 THR A N 1
ATOM 807 C CA . THR A 1 99 ? 2.024 -13.110 -11.685 1.00 88.44 99 THR A CA 1
ATOM 808 C C . THR A 1 99 ? 3.408 -12.639 -12.155 1.00 88.44 99 THR A C 1
ATOM 810 O O . THR A 1 99 ? 4.002 -11.756 -11.531 1.00 88.44 99 THR A O 1
ATOM 813 N N . PRO A 1 100 ? 3.954 -13.187 -13.259 1.00 89.06 100 PRO A N 1
ATOM 814 C CA . PRO A 1 100 ? 5.233 -12.736 -13.797 1.00 89.06 100 PRO A CA 1
ATOM 815 C C . PRO A 1 100 ? 5.205 -11.250 -14.156 1.00 89.06 100 PRO A C 1
ATOM 817 O O . PRO A 1 100 ? 4.259 -10.772 -14.785 1.00 89.06 100 PRO A O 1
ATOM 820 N N . LEU A 1 101 ? 6.273 -10.532 -13.803 1.00 90.00 101 LEU A N 1
ATOM 821 C CA . LEU A 1 101 ? 6.367 -9.106 -14.095 1.00 90.00 101 LEU A CA 1
ATOM 822 C C . LEU A 1 101 ? 6.386 -8.851 -15.615 1.00 90.00 101 LEU A C 1
ATOM 824 O O . LEU A 1 101 ? 7.129 -9.520 -16.350 1.00 90.00 101 LEU A O 1
ATOM 828 N N . PRO A 1 102 ? 5.605 -7.873 -16.109 1.00 88.88 102 PRO A N 1
ATOM 829 C CA . PRO A 1 102 ? 5.639 -7.485 -17.510 1.00 88.88 102 PRO A CA 1
ATOM 830 C C . PRO A 1 102 ? 7.030 -7.019 -17.944 1.00 88.88 102 PRO A C 1
ATOM 832 O O . PRO A 1 102 ? 7.741 -6.352 -17.202 1.00 88.88 102 PRO A O 1
ATOM 835 N N . HIS A 1 103 ? 7.393 -7.326 -19.189 1.00 85.50 103 HIS A N 1
ATOM 836 C CA . HIS A 1 103 ? 8.637 -6.858 -19.817 1.00 85.50 103 HIS A CA 1
ATOM 837 C C . HIS A 1 103 ? 8.400 -5.616 -20.696 1.00 85.50 103 HIS A C 1
ATOM 839 O O . HIS A 1 103 ? 9.176 -5.325 -21.606 1.00 85.50 103 HIS A O 1
ATOM 845 N N . VAL A 1 104 ? 7.294 -4.912 -20.448 1.00 84.88 104 VAL A N 1
ATOM 846 C CA . VAL A 1 104 ? 6.855 -3.721 -21.178 1.00 84.88 104 VAL A CA 1
ATOM 847 C C . VAL A 1 104 ? 6.752 -2.578 -20.175 1.00 84.88 104 VAL A C 1
ATOM 849 O O . VAL A 1 104 ? 6.014 -2.692 -19.196 1.00 84.88 104 VAL A O 1
ATOM 852 N N . MET A 1 105 ? 7.475 -1.482 -20.426 1.00 83.19 105 MET A N 1
ATOM 853 C CA . MET A 1 105 ? 7.578 -0.346 -19.498 1.00 83.19 105 MET A CA 1
ATOM 854 C C . MET A 1 105 ? 6.214 0.258 -19.141 1.00 83.19 105 MET A C 1
ATOM 856 O O . MET A 1 105 ? 5.950 0.507 -17.974 1.00 83.19 105 MET A O 1
ATOM 860 N N . GLU A 1 106 ? 5.311 0.413 -20.114 1.00 85.38 106 GLU A N 1
ATOM 861 C CA . GLU A 1 106 ? 3.958 0.946 -19.879 1.00 85.38 106 GLU A CA 1
ATOM 862 C C . GLU A 1 106 ? 3.153 0.087 -18.893 1.00 85.38 106 GLU A C 1
ATOM 864 O O . GLU A 1 106 ? 2.516 0.603 -17.978 1.00 85.38 106 GLU A O 1
ATOM 869 N N . SER A 1 107 ? 3.197 -1.237 -19.060 1.00 88.69 107 SER A N 1
ATOM 870 C CA . SER A 1 107 ? 2.494 -2.149 -18.156 1.00 88.69 107 SER A CA 1
ATOM 871 C C . SER A 1 107 ? 3.079 -2.103 -16.744 1.00 88.69 107 SER A C 1
ATOM 873 O O . SER A 1 107 ? 2.329 -2.239 -15.784 1.00 88.69 107 SER A O 1
ATOM 875 N N . LEU A 1 108 ? 4.395 -1.895 -16.607 1.00 90.81 108 LEU A N 1
ATOM 876 C CA . LEU A 1 108 ? 5.036 -1.716 -15.303 1.00 90.81 108 LEU A CA 1
ATOM 877 C C . LEU A 1 108 ? 4.667 -0.386 -14.651 1.00 90.81 108 LEU A C 1
ATOM 879 O O . LEU A 1 108 ? 4.370 -0.391 -13.465 1.00 90.81 108 LEU A O 1
ATOM 883 N N . ASP A 1 109 ? 4.640 0.720 -15.397 1.00 89.44 109 ASP A N 1
ATOM 884 C CA . ASP A 1 109 ? 4.201 2.020 -14.873 1.00 89.44 109 ASP A CA 1
ATOM 885 C C . ASP A 1 109 ? 2.780 1.940 -14.323 1.00 89.44 109 ASP A C 1
ATOM 887 O O . ASP A 1 109 ? 2.534 2.335 -13.186 1.00 89.44 109 ASP A O 1
ATOM 891 N N . ARG A 1 110 ? 1.865 1.335 -15.090 1.00 92.38 110 ARG A N 1
ATOM 892 C CA . ARG A 1 110 ? 0.486 1.130 -14.641 1.00 92.38 110 ARG A CA 1
ATOM 893 C C . ARG A 1 110 ? 0.430 0.299 -13.357 1.00 92.38 110 ARG A C 1
ATOM 895 O O . ARG A 1 110 ? -0.281 0.661 -12.429 1.00 92.38 110 ARG A O 1
ATOM 902 N N . LEU A 1 111 ? 1.202 -0.789 -13.277 1.00 94.50 111 LEU A N 1
ATOM 903 C CA . LEU A 1 111 ? 1.280 -1.616 -12.066 1.00 94.50 111 LEU A CA 1
ATOM 904 C C . LEU A 1 111 ? 1.898 -0.871 -10.874 1.00 94.50 111 LEU A C 1
ATOM 906 O O . LEU A 1 111 ? 1.508 -1.130 -9.739 1.00 94.50 111 LEU A O 1
ATOM 910 N N . ILE A 1 112 ? 2.857 0.030 -11.107 1.00 95.12 112 ILE A N 1
ATOM 911 C CA . ILE A 1 112 ? 3.441 0.880 -10.062 1.00 95.12 112 ILE A CA 1
ATOM 912 C C . ILE A 1 112 ? 2.374 1.834 -9.523 1.00 95.12 112 ILE A C 1
ATOM 914 O O . ILE A 1 112 ? 2.193 1.886 -8.312 1.00 95.12 112 ILE A O 1
ATOM 918 N N . GLU A 1 113 ? 1.627 2.516 -10.392 1.00 95.62 113 GLU A N 1
ATOM 919 C CA . GLU A 1 113 ? 0.533 3.412 -9.991 1.00 95.62 113 GLU A CA 1
ATOM 920 C C . GLU A 1 113 ? -0.581 2.662 -9.239 1.00 95.62 113 GLU A C 1
ATOM 922 O O . GLU A 1 113 ? -1.040 3.107 -8.185 1.00 95.62 113 GLU A O 1
ATOM 927 N N . GLU A 1 114 ? -1.000 1.495 -9.743 1.00 95.38 114 GLU A N 1
ATOM 928 C CA . GLU A 1 114 ? -1.969 0.617 -9.072 1.00 95.38 114 GLU A CA 1
ATOM 929 C C . GLU A 1 114 ? -1.465 0.198 -7.676 1.00 95.38 114 GLU A C 1
ATOM 931 O O . GLU A 1 114 ? -2.218 0.217 -6.697 1.00 95.38 114 GLU A O 1
ATOM 936 N N . HIS A 1 115 ? -0.174 -0.130 -7.551 1.00 96.88 115 HIS A N 1
ATOM 937 C CA . HIS A 1 115 ? 0.437 -0.501 -6.274 1.00 96.88 115 HIS A CA 1
ATOM 938 C C . HIS A 1 115 ? 0.594 0.684 -5.310 1.00 96.88 115 HIS A C 1
ATOM 940 O O . HIS A 1 115 ? 0.415 0.528 -4.105 1.00 96.88 115 HIS A O 1
ATOM 946 N N . GLU A 1 116 ? 0.866 1.890 -5.804 1.00 96.44 116 GLU A N 1
ATOM 947 C CA . GLU A 1 116 ? 0.889 3.106 -4.980 1.00 96.44 116 GLU A CA 1
ATOM 948 C C . GLU A 1 116 ? -0.493 3.401 -4.377 1.00 96.44 116 GLU A C 1
ATOM 950 O O . GLU A 1 116 ? -0.601 3.733 -3.193 1.00 96.44 116 GLU A O 1
ATOM 955 N N . GLN A 1 117 ? -1.566 3.197 -5.150 1.00 96.38 117 GLN A N 1
ATOM 956 C CA . GLN A 1 117 ? -2.939 3.288 -4.640 1.00 96.38 117 GLN A CA 1
ATOM 957 C C . GLN A 1 117 ? -3.227 2.215 -3.581 1.00 96.38 117 GLN A C 1
ATOM 959 O O . GLN A 1 117 ? -3.870 2.499 -2.565 1.00 96.38 117 GLN A O 1
ATOM 964 N N . PHE A 1 118 ? -2.731 0.991 -3.786 1.00 96.62 118 PHE A N 1
ATOM 965 C CA . PHE A 1 118 ? -2.810 -0.077 -2.790 1.00 96.62 118 PHE A CA 1
ATOM 966 C C . PHE A 1 118 ? -2.103 0.319 -1.483 1.00 96.62 118 PHE A C 1
ATOM 968 O O . PHE A 1 118 ? -2.692 0.191 -0.405 1.00 96.62 118 PHE A O 1
ATOM 975 N N . GLU A 1 119 ? -0.874 0.838 -1.558 1.00 96.44 119 GLU A N 1
ATOM 976 C CA . GLU A 1 119 ? -0.104 1.272 -0.386 1.00 96.44 119 GLU A CA 1
ATOM 977 C C . GLU A 1 119 ? -0.795 2.408 0.369 1.00 96.44 119 GLU A C 1
ATOM 979 O O . GLU A 1 119 ? -0.819 2.404 1.602 1.00 96.44 119 GLU A O 1
ATOM 984 N N . GLU A 1 120 ? -1.407 3.353 -0.343 1.00 96.25 120 GLU A N 1
ATOM 985 C CA . GLU A 1 120 ? -2.171 4.437 0.272 1.00 96.25 120 GLU A CA 1
ATOM 986 C C . GLU A 1 120 ? -3.424 3.918 0.995 1.00 96.25 120 GLU A C 1
ATOM 988 O O . GLU A 1 120 ? -3.673 4.271 2.151 1.00 96.25 120 GLU A O 1
ATOM 993 N N . ALA A 1 121 ? -4.169 2.992 0.384 1.00 95.50 121 ALA A N 1
ATOM 994 C CA . ALA A 1 121 ? -5.319 2.358 1.028 1.00 95.50 121 ALA A CA 1
ATOM 995 C C . ALA A 1 121 ? -4.926 1.584 2.304 1.00 95.50 121 ALA A C 1
ATOM 997 O O . ALA A 1 121 ? -5.646 1.607 3.307 1.00 95.50 121 ALA A O 1
ATOM 998 N N . VAL A 1 122 ? -3.771 0.909 2.300 1.00 95.12 122 VAL A N 1
ATOM 999 C CA . VAL A 1 122 ? -3.208 0.268 3.500 1.00 95.12 122 VAL A CA 1
ATOM 1000 C C . VAL A 1 122 ? -2.808 1.329 4.535 1.00 95.12 122 VAL A C 1
ATOM 1002 O O . VAL A 1 122 ? -3.196 1.227 5.699 1.00 95.12 122 VAL A O 1
ATOM 1005 N N . ARG A 1 123 ? -2.124 2.407 4.140 1.00 95.44 123 ARG A N 1
ATOM 1006 C CA . ARG A 1 123 ? -1.704 3.493 5.045 1.00 95.44 123 ARG A CA 1
ATOM 1007 C C . ARG A 1 123 ? -2.880 4.125 5.795 1.00 95.44 123 ARG A C 1
ATOM 1009 O O . ARG A 1 123 ? -2.779 4.357 7.000 1.00 95.44 123 ARG A O 1
ATOM 1016 N N . GLN A 1 124 ? -4.017 4.318 5.131 1.00 96.06 124 GLN A N 1
ATOM 1017 C CA . GLN A 1 124 ? -5.233 4.881 5.734 1.00 96.06 124 GLN A CA 1
ATOM 1018 C C . GLN A 1 124 ? -5.805 4.043 6.890 1.00 96.06 124 GLN A C 1
ATOM 1020 O O . GLN A 1 124 ? -6.505 4.577 7.753 1.00 96.06 124 GLN A O 1
ATOM 1025 N N . LYS A 1 125 ? -5.506 2.739 6.954 1.00 95.31 125 LYS A N 1
ATOM 1026 C CA . LYS A 1 125 ? -5.950 1.855 8.046 1.00 95.31 125 LYS A CA 1
ATOM 1027 C C . LYS A 1 125 ? -5.005 1.839 9.253 1.00 95.31 125 LYS A C 1
ATOM 1029 O O . LYS A 1 125 ? -5.387 1.293 10.288 1.00 95.31 125 LYS A O 1
ATOM 1034 N N . GLN A 1 126 ? -3.828 2.469 9.174 1.00 94.06 126 GLN A N 1
ATOM 1035 C CA . GLN A 1 126 ? -2.825 2.460 10.248 1.00 94.06 126 GLN A CA 1
ATOM 1036 C C . GLN A 1 126 ? -3.380 2.981 11.582 1.00 94.06 126 GLN A C 1
ATOM 1038 O O . GLN A 1 126 ? -3.181 2.346 12.614 1.00 94.06 126 GLN A O 1
ATOM 1043 N N . SER A 1 127 ? -4.140 4.080 11.568 1.00 93.50 127 SER A N 1
ATOM 1044 C CA . SER A 1 127 ? -4.711 4.665 12.791 1.00 93.50 127 SER A CA 1
ATOM 1045 C C . SER A 1 127 ? -5.671 3.713 13.511 1.00 93.50 127 SER A C 1
ATOM 1047 O O . SER A 1 127 ? -5.644 3.616 14.737 1.00 93.50 127 SER A O 1
ATOM 1049 N N . GLN A 1 128 ? -6.472 2.956 12.755 1.00 92.56 128 GLN A N 1
ATOM 1050 C CA . GLN A 1 128 ? -7.394 1.953 13.298 1.00 92.56 128 GLN A CA 1
ATOM 1051 C C . GLN A 1 128 ? -6.628 0.766 13.890 1.00 92.56 128 GLN A C 1
ATOM 1053 O O . GLN A 1 128 ? -7.011 0.238 14.931 1.00 92.56 128 GLN A O 1
ATOM 1058 N N . VAL A 1 129 ? -5.522 0.357 13.262 1.00 92.19 129 VAL A N 1
ATOM 1059 C CA . VAL A 1 129 ? -4.642 -0.696 13.791 1.00 92.19 129 VAL A CA 1
ATOM 1060 C C . VAL A 1 129 ? -3.971 -0.241 15.087 1.00 92.19 129 VAL A C 1
ATOM 1062 O O . VAL A 1 129 ? -3.934 -1.000 16.057 1.00 92.19 129 VAL A O 1
ATOM 1065 N N . ASP A 1 130 ? -3.502 1.001 15.153 1.00 90.94 130 ASP A N 1
ATOM 1066 C CA . ASP A 1 130 ? -2.899 1.564 16.364 1.00 90.94 130 ASP A CA 1
ATOM 1067 C C . ASP A 1 130 ? -3.922 1.654 17.506 1.00 90.94 130 ASP A C 1
ATOM 1069 O O . ASP A 1 130 ? -3.621 1.310 18.650 1.00 90.94 130 ASP A O 1
ATOM 1073 N N . GLU A 1 131 ? -5.161 2.051 17.202 1.00 89.31 131 GLU A N 1
ATOM 1074 C CA . GLU A 1 131 ? -6.255 2.087 18.173 1.00 89.31 131 GLU A CA 1
ATOM 1075 C C . GLU A 1 131 ? -6.631 0.682 18.664 1.00 89.31 131 GLU A C 1
ATOM 1077 O O . GLU A 1 131 ? -6.782 0.464 19.869 1.00 89.31 131 GLU A O 1
ATOM 1082 N N . ALA A 1 132 ? -6.720 -0.288 17.750 1.00 87.00 132 ALA A N 1
ATOM 1083 C CA . ALA A 1 132 ? -7.027 -1.683 18.060 1.00 87.00 132 ALA A CA 1
ATOM 1084 C C . ALA A 1 132 ? -5.947 -2.350 18.918 1.00 87.00 132 ALA A C 1
ATOM 1086 O O . ALA A 1 132 ? -6.252 -3.225 19.731 1.00 87.00 132 ALA A O 1
ATOM 1087 N N . THR A 1 133 ? -4.688 -1.944 18.732 1.00 83.44 133 THR A N 1
ATOM 1088 C CA . THR A 1 133 ? -3.531 -2.531 19.418 1.00 83.44 133 THR A CA 1
ATOM 1089 C C . THR A 1 133 ? -3.124 -1.788 20.687 1.00 83.44 133 THR A C 1
ATOM 1091 O O . THR A 1 133 ? -2.266 -2.257 21.445 1.00 83.44 133 THR A O 1
ATOM 1094 N N . LYS A 1 134 ? -3.767 -0.652 20.982 1.00 80.88 134 LYS A N 1
ATOM 1095 C CA . LYS A 1 134 ? -3.516 0.129 22.191 1.00 80.88 134 LYS A CA 1
ATOM 1096 C C . LYS A 1 134 ? -3.894 -0.690 23.427 1.00 80.88 134 LYS A C 1
ATOM 1098 O O . LYS A 1 134 ? -5.065 -0.895 23.743 1.00 80.88 134 LYS A O 1
ATOM 1103 N N . GLY A 1 135 ? -2.877 -1.168 24.146 1.00 61.47 135 GLY A N 1
ATOM 1104 C CA . GLY A 1 135 ? -3.066 -2.000 25.332 1.00 61.47 135 GLY A CA 1
ATOM 1105 C C . GLY A 1 135 ? -3.913 -1.300 26.399 1.00 61.47 135 GLY A C 1
ATOM 1106 O O . GLY A 1 135 ? -3.668 -0.138 26.735 1.00 61.47 135 GLY A O 1
ATOM 1107 N N . ARG A 1 136 ? -4.881 -2.019 26.988 1.00 54.19 136 ARG A N 1
ATOM 1108 C CA . ARG A 1 136 ? -5.518 -1.564 28.229 1.00 54.19 136 ARG A CA 1
ATOM 1109 C C . ARG A 1 136 ? -4.431 -1.452 29.295 1.00 54.19 136 ARG A C 1
ATOM 1111 O O . ARG A 1 136 ? -3.864 -2.461 29.714 1.00 54.19 136 ARG A O 1
ATOM 1118 N N . ARG A 1 137 ? -4.191 -0.242 29.807 1.00 40.94 137 ARG A N 1
ATOM 1119 C CA . ARG A 1 137 ? -3.751 -0.124 31.202 1.00 40.94 137 ARG A CA 1
ATOM 1120 C C . ARG A 1 137 ? -4.823 -0.842 32.018 1.00 40.94 137 ARG A C 1
ATOM 1122 O O . ARG A 1 137 ? -6.002 -0.525 31.854 1.00 40.94 137 ARG A O 1
ATOM 1129 N N . LYS A 1 138 ? -4.439 -1.841 32.821 1.00 38.34 138 LYS A N 1
ATOM 1130 C CA . LYS A 1 138 ? -5.330 -2.427 33.831 1.00 38.34 138 LYS A CA 1
ATOM 1131 C C . LYS A 1 138 ? -6.040 -1.254 34.515 1.00 38.34 138 LYS A C 1
ATOM 1133 O O . LYS A 1 138 ? -5.371 -0.418 35.117 1.00 38.34 138 LYS A O 1
ATOM 1138 N N . LEU A 1 139 ? -7.368 -1.200 34.435 1.00 37.34 139 LEU A N 1
ATOM 1139 C CA . LEU A 1 139 ? -8.140 -0.591 35.508 1.00 37.34 139 LEU A CA 1
ATOM 1140 C C . LEU A 1 139 ? -7.911 -1.525 36.693 1.00 37.34 139 LEU A C 1
ATOM 1142 O O . LEU A 1 139 ? -8.612 -2.520 36.866 1.00 37.34 139 LEU A O 1
ATOM 1146 N N . VAL A 1 140 ? -6.808 -1.295 37.407 1.00 32.59 140 VAL A N 1
ATOM 1147 C CA . VAL A 1 140 ? -6.587 -1.896 38.712 1.00 32.59 140 VAL A CA 1
ATOM 1148 C C . VAL A 1 140 ? -7.724 -1.342 39.551 1.00 32.59 140 VAL A C 1
ATOM 1150 O O . VAL A 1 140 ? -7.752 -0.155 39.861 1.00 32.59 140 VAL A O 1
ATOM 1153 N N . VAL A 1 141 ? -8.705 -2.187 39.846 1.00 36.84 141 VAL A N 1
ATOM 1154 C CA . VAL A 1 141 ? -9.598 -1.960 40.974 1.00 36.84 141 VAL A CA 1
ATOM 1155 C C . VAL A 1 141 ? -8.677 -1.967 42.192 1.00 36.84 141 VAL A C 1
ATOM 1157 O O . VAL A 1 141 ? -8.301 -3.026 42.690 1.00 36.84 141 VAL A O 1
ATOM 1160 N N . GLU A 1 142 ? -8.199 -0.788 42.591 1.00 34.59 142 GLU A N 1
ATOM 1161 C CA . GLU A 1 142 ? -7.447 -0.598 43.825 1.00 34.59 142 GLU A CA 1
ATOM 1162 C C . GLU A 1 142 ? -8.391 -0.880 44.997 1.00 34.59 142 GLU A C 1
ATOM 1164 O O . GLU A 1 142 ? -9.028 0.013 45.551 1.00 34.59 142 GLU A O 1
ATOM 1169 N N . GLN A 1 143 ? -8.476 -2.147 45.403 1.00 35.16 143 GLN A N 1
ATOM 1170 C CA . GLN A 1 143 ? -8.812 -2.462 46.782 1.00 35.16 143 GLN A CA 1
ATOM 1171 C C . GLN A 1 143 ? -7.646 -1.987 47.648 1.00 35.16 143 GLN A C 1
ATOM 1173 O O . GLN A 1 143 ? -6.594 -2.620 47.743 1.00 35.16 143 GLN A O 1
ATOM 1178 N N . GLN A 1 144 ? -7.839 -0.822 48.261 1.00 36.28 144 GLN A N 1
ATOM 1179 C CA . GLN A 1 144 ? -6.967 -0.296 49.295 1.00 36.28 144 GLN A CA 1
ATOM 1180 C C . GLN A 1 144 ? -6.930 -1.265 50.484 1.00 36.28 144 GLN A C 1
ATOM 1182 O O . GLN A 1 144 ? -7.781 -1.217 51.367 1.00 36.28 144 GLN A O 1
ATOM 1187 N N . VAL A 1 145 ? -5.897 -2.102 50.560 1.00 33.41 145 VAL A N 1
ATOM 1188 C CA . VAL A 1 145 ? -5.458 -2.687 51.831 1.00 33.41 145 VAL A CA 1
ATOM 1189 C C . VAL A 1 145 ? -3.998 -2.316 52.038 1.00 33.41 145 VAL A C 1
ATOM 1191 O O . VAL A 1 145 ? -3.069 -2.947 51.540 1.00 33.41 145 VAL A O 1
ATOM 1194 N N . LYS A 1 146 ? -3.805 -1.235 52.796 1.00 35.62 146 LYS A N 1
ATOM 1195 C CA . LYS A 1 146 ? -2.510 -0.816 53.330 1.00 35.62 146 LYS A CA 1
ATOM 1196 C C . LYS A 1 146 ? -1.933 -1.943 54.193 1.00 35.62 146 LYS A C 1
ATOM 1198 O O . LYS A 1 146 ? -2.387 -2.140 55.316 1.00 35.62 146 LYS A O 1
ATOM 1203 N N . LYS A 1 147 ? -0.864 -2.603 53.740 1.00 33.25 147 LYS A N 1
ATOM 1204 C CA . LYS A 1 147 ? 0.131 -3.203 54.644 1.00 33.25 147 LYS A CA 1
ATOM 1205 C C . LYS A 1 147 ? 1.542 -2.848 54.187 1.00 33.25 147 LYS A C 1
ATOM 1207 O O . LYS A 1 147 ? 1.976 -3.170 53.087 1.00 33.25 147 LYS A O 1
ATOM 1212 N N . LYS A 1 148 ? 2.226 -2.114 55.067 1.00 33.72 148 LYS A N 1
ATOM 1213 C CA . LYS A 1 148 ? 3.621 -1.688 54.959 1.00 33.72 148 LYS A CA 1
ATOM 1214 C C . LYS A 1 148 ? 4.559 -2.901 54.956 1.00 33.72 148 LYS A C 1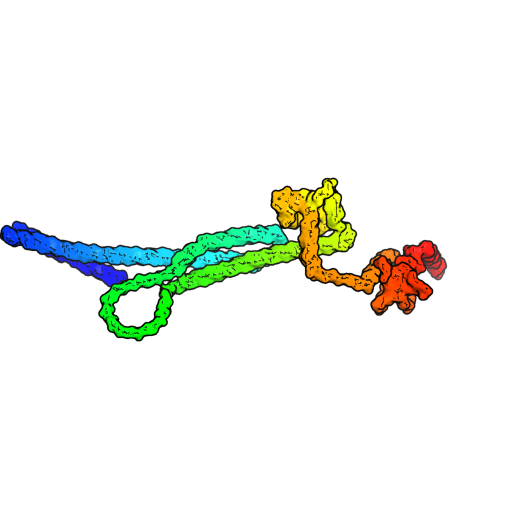
ATOM 1216 O O . LYS A 1 148 ? 4.461 -3.747 55.837 1.00 33.72 148 LYS A O 1
ATOM 1221 N N . GLY A 1 149 ? 5.547 -2.854 54.062 1.00 37.12 149 GLY A N 1
ATOM 1222 C CA . GLY A 1 149 ? 6.883 -3.409 54.285 1.00 37.12 149 GLY A CA 1
ATOM 1223 C C . GLY A 1 149 ? 7.168 -4.784 53.681 1.00 37.12 149 GLY A C 1
ATOM 1224 O O . GLY A 1 149 ? 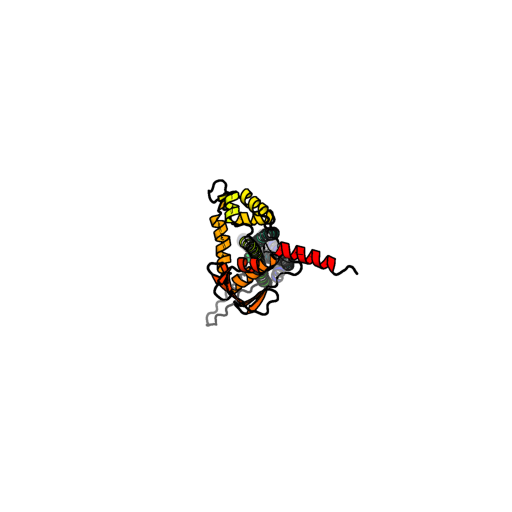6.905 -5.798 54.312 1.00 37.12 149 GLY A O 1
ATOM 1225 N N . ARG A 1 150 ? 7.844 -4.805 52.524 1.00 34.59 150 ARG A N 1
ATOM 1226 C CA . ARG A 1 150 ? 9.161 -5.446 52.296 1.00 34.59 150 ARG A CA 1
ATOM 1227 C C . ARG A 1 150 ? 9.539 -5.366 50.810 1.00 34.59 150 ARG A C 1
ATOM 1229 O O . ARG A 1 150 ? 8.685 -5.454 49.938 1.00 34.59 150 ARG A O 1
ATOM 1236 N N . LYS A 1 151 ? 10.834 -5.153 50.554 1.00 44.44 151 LYS A N 1
ATOM 1237 C CA . LYS A 1 151 ? 11.463 -5.079 49.226 1.00 44.44 151 LYS A CA 1
ATOM 1238 C C . LYS A 1 151 ? 11.161 -6.354 48.425 1.00 44.44 151 LYS A C 1
ATOM 1240 O O . LYS A 1 151 ? 11.462 -7.441 48.908 1.00 44.44 151 LYS A O 1
ATOM 1245 N N . ALA A 1 152 ? 10.625 -6.214 47.215 1.00 36.78 152 ALA A N 1
ATOM 1246 C CA . ALA A 1 152 ? 10.469 -7.306 46.259 1.00 36.78 152 ALA A CA 1
ATOM 1247 C C . ALA A 1 152 ? 10.827 -6.818 44.848 1.00 36.78 152 ALA A C 1
ATOM 1249 O O . ALA A 1 152 ? 10.529 -5.684 44.478 1.00 36.78 152 ALA A O 1
ATOM 1250 N N . LEU A 1 153 ? 11.528 -7.689 44.122 1.00 38.03 153 LEU A N 1
ATOM 1251 C CA . LEU A 1 153 ? 12.067 -7.515 42.779 1.00 38.03 153 LEU A CA 1
ATOM 1252 C C . LEU A 1 153 ? 11.068 -6.857 41.817 1.00 38.03 153 LEU A C 1
ATOM 1254 O O . LEU A 1 153 ? 9.890 -7.211 41.798 1.00 38.03 153 LEU A O 1
ATOM 1258 N N . GLN A 1 154 ? 11.578 -5.971 40.956 1.00 39.69 154 GLN A N 1
ATOM 1259 C CA . GLN A 1 154 ? 10.874 -5.485 39.771 1.00 39.69 154 GLN A CA 1
ATOM 1260 C C . GLN A 1 154 ? 10.555 -6.668 38.843 1.00 39.69 154 GLN A C 1
ATOM 1262 O O . GLN A 1 154 ? 11.321 -7.005 37.943 1.00 39.69 154 GLN A O 1
ATOM 1267 N N . LYS A 1 155 ? 9.404 -7.311 39.055 1.00 35.00 155 LYS A N 1
ATOM 1268 C CA . LYS A 1 155 ? 8.727 -8.065 38.004 1.00 35.00 155 LYS A CA 1
ATOM 1269 C C . LYS A 1 155 ? 8.193 -7.026 37.029 1.00 35.00 155 LYS A C 1
ATOM 1271 O O . LYS A 1 155 ? 7.285 -6.267 37.357 1.00 35.00 155 LYS A O 1
ATOM 1276 N N . HIS A 1 156 ? 8.795 -6.971 35.849 1.00 35.44 156 HIS A N 1
ATOM 1277 C CA . HIS A 1 156 ? 8.240 -6.264 34.707 1.00 35.44 156 HIS A CA 1
ATOM 1278 C C . HIS A 1 156 ? 6.932 -6.983 34.331 1.00 35.44 156 HIS A C 1
ATOM 1280 O O . HIS A 1 156 ? 6.935 -7.932 33.550 1.00 35.44 156 HIS A O 1
ATOM 1286 N N . GLU A 1 157 ? 5.822 -6.619 34.980 1.00 33.78 157 GLU A N 1
ATOM 1287 C CA . GLU A 1 157 ? 4.491 -7.048 34.560 1.00 33.78 157 GLU A CA 1
ATOM 1288 C C . GLU A 1 157 ? 4.228 -6.392 33.207 1.00 33.78 157 GLU A C 1
ATOM 1290 O O . GLU A 1 157 ? 3.826 -5.230 33.121 1.00 33.78 157 GLU A O 1
ATOM 1295 N N . GLN A 1 158 ? 4.524 -7.126 32.133 1.00 39.62 158 GLN A N 1
ATOM 1296 C CA . GLN A 1 158 ? 4.093 -6.718 30.810 1.00 39.62 158 GLN A CA 1
ATOM 1297 C C . GLN A 1 158 ? 2.567 -6.547 30.831 1.00 39.62 158 GLN A C 1
ATOM 1299 O O . GLN A 1 158 ? 1.868 -7.368 31.438 1.00 39.62 158 GLN A O 1
ATOM 1304 N N . PRO A 1 159 ? 2.030 -5.492 30.192 1.00 46.69 159 PRO A N 1
ATOM 1305 C CA . PRO A 1 159 ? 0.592 -5.340 30.041 1.00 46.69 159 PRO A CA 1
ATOM 1306 C C . PRO A 1 159 ? 0.047 -6.627 29.425 1.00 46.69 159 PRO A C 1
ATOM 1308 O O . PRO A 1 159 ? 0.598 -7.093 28.431 1.00 46.69 159 PRO A O 1
ATOM 1311 N N . VAL A 1 160 ? -1.006 -7.204 30.006 1.00 47.69 160 VAL A N 1
ATOM 1312 C CA . VAL A 1 160 ? -1.705 -8.351 29.414 1.00 47.69 160 VAL A CA 1
ATOM 1313 C C . VAL A 1 160 ? -2.268 -7.885 28.069 1.00 47.69 160 VAL A C 1
ATOM 1315 O O . VAL A 1 160 ? -3.319 -7.244 28.014 1.00 47.69 160 VAL A O 1
ATOM 1318 N N . ARG A 1 161 ? -1.514 -8.113 26.989 1.00 55.31 161 ARG A N 1
ATOM 1319 C CA . ARG A 1 161 ? -1.941 -7.832 25.620 1.00 55.31 161 ARG A CA 1
ATOM 1320 C C . ARG A 1 161 ? -2.867 -8.953 25.180 1.00 55.31 161 ARG A C 1
ATOM 1322 O O . ARG A 1 161 ? -2.676 -10.119 25.514 1.00 55.31 161 ARG A O 1
ATOM 1329 N N . HIS A 1 162 ? -3.929 -8.582 24.482 1.00 67.88 162 HIS A N 1
ATOM 1330 C CA . HIS A 1 162 ? -4.894 -9.543 23.973 1.00 67.88 162 HIS A CA 1
ATOM 1331 C C . HIS A 1 162 ? -4.260 -10.319 22.807 1.00 67.88 162 HIS A C 1
ATOM 1333 O O . HIS A 1 162 ? -3.782 -9.690 21.871 1.00 67.88 162 HIS A O 1
ATOM 1339 N N . PHE A 1 163 ? -4.301 -11.656 22.802 1.00 73.31 163 PHE A N 1
ATOM 1340 C CA . PHE A 1 163 ? -3.668 -12.487 21.758 1.00 73.31 163 PHE A CA 1
ATOM 1341 C C . PHE A 1 163 ? -4.043 -12.068 20.321 1.00 73.31 163 PHE A C 1
ATOM 1343 O O . PHE A 1 163 ? -3.190 -12.006 19.438 1.00 73.31 163 PHE A O 1
ATOM 1350 N N . LYS A 1 164 ? -5.313 -11.697 20.082 1.00 77.12 164 LYS A N 1
ATOM 1351 C CA . LYS A 1 164 ? -5.757 -11.206 18.761 1.00 77.12 164 LYS A CA 1
ATOM 1352 C C . LYS A 1 164 ? -5.129 -9.857 18.369 1.00 77.12 164 LYS A C 1
ATOM 1354 O O . LYS A 1 164 ? -4.989 -9.584 17.185 1.00 77.12 164 LYS A O 1
ATOM 1359 N N . SER A 1 165 ? -4.753 -9.024 19.341 1.00 80.19 165 SER A N 1
ATOM 1360 C CA . SER A 1 165 ? -4.066 -7.746 19.104 1.00 80.19 165 SER A CA 1
ATOM 1361 C C . SER A 1 165 ? -2.626 -7.966 18.644 1.00 80.19 165 SER A C 1
ATOM 1363 O O . SER A 1 165 ? -2.156 -7.269 17.749 1.00 80.19 165 SER A O 1
ATOM 1365 N N . ASP A 1 166 ? -1.928 -8.938 19.232 1.00 83.94 166 ASP A N 1
ATOM 1366 C CA . ASP A 1 166 ? -0.567 -9.274 18.806 1.00 83.94 166 ASP A CA 1
ATOM 1367 C C . ASP A 1 166 ? -0.591 -9.913 17.410 1.00 83.94 166 ASP A C 1
ATOM 1369 O O . ASP A 1 166 ? 0.127 -9.468 16.516 1.00 83.94 166 ASP A O 1
ATOM 1373 N N . GLN A 1 167 ? -1.531 -10.838 17.164 1.00 89.81 167 GLN A N 1
ATOM 1374 C CA . GLN A 1 167 ? -1.771 -11.390 15.827 1.00 89.81 167 GLN A CA 1
ATOM 1375 C C . GLN A 1 167 ? -2.068 -10.299 14.785 1.00 89.81 167 GLN A C 1
ATOM 1377 O O . GLN A 1 167 ? -1.565 -10.373 13.663 1.00 89.81 167 GLN A O 1
ATOM 1382 N N . LEU A 1 168 ? -2.886 -9.300 15.136 1.00 92.69 168 LEU A N 1
ATOM 1383 C CA . LEU A 1 168 ? -3.178 -8.163 14.266 1.00 92.69 168 LEU A CA 1
ATOM 1384 C C . LEU A 1 168 ? -1.900 -7.384 13.934 1.00 92.69 168 LEU A C 1
ATOM 1386 O O . LEU A 1 168 ? -1.644 -7.128 12.761 1.00 92.69 168 LEU A O 1
ATOM 1390 N N . SER A 1 169 ? -1.085 -7.055 14.941 1.00 91.62 169 SER A N 1
ATOM 1391 C CA . SER A 1 169 ? 0.178 -6.333 14.746 1.00 91.62 169 SER A CA 1
ATOM 1392 C C . SER A 1 169 ? 1.138 -7.093 13.831 1.00 91.62 169 SER A C 1
ATOM 1394 O O . SER A 1 169 ? 1.714 -6.505 12.916 1.00 91.62 169 SER A O 1
ATOM 1396 N N . ASP A 1 170 ? 1.285 -8.401 14.033 1.00 92.50 170 ASP A N 1
ATOM 1397 C CA . ASP A 1 170 ? 2.213 -9.219 13.254 1.00 92.50 170 ASP A CA 1
ATOM 1398 C C . ASP A 1 170 ? 1.753 -9.388 11.804 1.00 92.50 170 ASP A C 1
ATOM 1400 O O . ASP A 1 170 ? 2.547 -9.217 10.876 1.00 92.50 170 ASP A O 1
ATOM 1404 N N . ARG A 1 171 ? 0.458 -9.653 11.580 1.00 95.81 171 ARG A N 1
ATOM 1405 C CA . ARG A 1 171 ? -0.096 -9.741 10.219 1.00 95.81 171 ARG A CA 1
ATOM 1406 C C . ARG A 1 171 ? -0.051 -8.401 9.491 1.00 95.81 171 ARG A C 1
ATOM 1408 O O . ARG A 1 171 ? 0.235 -8.380 8.298 1.00 95.81 171 ARG A O 1
ATOM 1415 N N . TRP A 1 172 ? -0.281 -7.298 10.202 1.00 96.56 172 TRP A N 1
ATOM 1416 C CA . TRP A 1 172 ? -0.164 -5.948 9.652 1.00 96.56 172 TRP A CA 1
ATOM 1417 C C . TRP A 1 172 ? 1.262 -5.641 9.189 1.00 96.56 172 TRP A C 1
ATOM 1419 O O . TRP A 1 172 ? 1.470 -5.241 8.045 1.00 96.56 172 TRP A O 1
ATOM 1429 N N . LYS A 1 173 ? 2.262 -5.898 10.045 1.00 94.75 173 LYS A N 1
ATOM 1430 C CA . LYS A 1 173 ? 3.682 -5.738 9.691 1.00 94.75 173 LYS A CA 1
ATOM 1431 C C . LYS A 1 173 ? 4.057 -6.591 8.488 1.00 94.75 173 LYS A C 1
ATOM 1433 O O . LYS A 1 173 ? 4.736 -6.100 7.592 1.00 94.75 173 LYS A O 1
ATOM 1438 N N . LYS A 1 174 ? 3.607 -7.850 8.460 1.00 95.94 174 LYS A N 1
ATOM 1439 C CA . LYS A 1 174 ? 3.866 -8.752 7.337 1.00 95.94 174 LYS A CA 1
ATOM 1440 C C . LYS A 1 174 ? 3.294 -8.207 6.027 1.00 95.94 174 LYS A C 1
ATOM 1442 O O . LYS A 1 174 ? 4.028 -8.157 5.049 1.00 95.94 174 LYS A O 1
ATOM 1447 N N . LEU A 1 175 ? 2.035 -7.762 6.022 1.00 97.31 175 LEU A N 1
ATOM 1448 C CA . LEU A 1 175 ? 1.416 -7.148 4.843 1.00 97.31 175 LEU A CA 1
ATOM 1449 C C . LEU A 1 175 ? 2.232 -5.950 4.341 1.00 97.31 175 LEU A C 1
ATOM 1451 O O . LEU A 1 175 ? 2.466 -5.835 3.142 1.00 97.31 175 LEU A O 1
ATOM 1455 N N . TRP A 1 176 ? 2.698 -5.091 5.251 1.00 96.44 176 TRP A N 1
ATOM 1456 C CA . TRP A 1 176 ? 3.523 -3.938 4.888 1.00 96.44 176 TRP A CA 1
ATOM 1457 C C . TRP A 1 176 ? 4.864 -4.360 4.271 1.00 96.44 176 TRP A C 1
ATOM 1459 O O . TRP A 1 176 ? 5.224 -3.884 3.199 1.00 96.44 176 TRP A O 1
ATOM 1469 N N . ILE A 1 177 ? 5.590 -5.290 4.896 1.00 95.69 177 ILE A N 1
ATOM 1470 C CA . ILE A 1 177 ? 6.869 -5.783 4.359 1.00 95.69 177 ILE A CA 1
ATOM 1471 C C . ILE A 1 177 ? 6.669 -6.383 2.962 1.00 95.69 177 ILE A C 1
ATOM 1473 O O . ILE A 1 177 ? 7.354 -5.987 2.020 1.00 95.69 177 ILE A O 1
ATOM 1477 N N . ASP A 1 178 ? 5.683 -7.271 2.817 1.00 95.31 178 ASP A N 1
ATOM 1478 C CA . ASP A 1 178 ? 5.381 -7.922 1.542 1.00 95.31 178 ASP A CA 1
ATOM 1479 C C . ASP A 1 178 ? 5.016 -6.870 0.462 1.00 95.31 178 ASP A C 1
ATOM 1481 O O . ASP A 1 178 ? 5.414 -7.003 -0.699 1.00 95.31 178 ASP A O 1
ATOM 1485 N N . SER A 1 179 ? 4.290 -5.805 0.836 1.00 96.25 179 SER A N 1
ATOM 1486 C CA . SER A 1 179 ? 3.901 -4.697 -0.053 1.00 96.25 179 SER A CA 1
ATOM 1487 C C . SER A 1 179 ? 5.110 -3.896 -0.533 1.00 96.25 179 SER A C 1
ATOM 1489 O O . SER A 1 179 ? 5.284 -3.694 -1.735 1.00 96.25 179 SER A O 1
ATOM 1491 N N . MET A 1 180 ? 5.990 -3.495 0.390 1.00 94.62 180 MET A N 1
ATOM 1492 C CA . MET A 1 180 ? 7.215 -2.761 0.053 1.00 94.62 180 MET A CA 1
ATOM 1493 C C . MET A 1 180 ? 8.124 -3.579 -0.866 1.00 94.62 180 MET A C 1
ATOM 1495 O O . MET A 1 180 ? 8.725 -3.038 -1.797 1.00 94.62 180 MET A O 1
ATOM 1499 N N . ASP A 1 181 ? 8.214 -4.887 -0.624 1.00 94.81 181 ASP A N 1
ATOM 1500 C CA . ASP A 1 181 ? 9.009 -5.807 -1.431 1.00 94.81 181 ASP A CA 1
ATOM 1501 C C . ASP A 1 181 ? 8.451 -5.976 -2.850 1.00 94.81 181 ASP A C 1
ATOM 1503 O O . ASP A 1 181 ? 9.219 -6.132 -3.802 1.00 94.81 181 ASP A O 1
ATOM 1507 N N . TYR A 1 182 ? 7.127 -5.958 -3.024 1.00 95.38 182 TYR A N 1
ATOM 1508 C CA . TYR A 1 182 ? 6.510 -5.954 -4.352 1.00 95.38 182 TYR A CA 1
ATOM 1509 C C . TYR A 1 182 ? 6.748 -4.628 -5.086 1.00 95.38 182 TYR A C 1
ATOM 1511 O O . TYR A 1 182 ? 7.266 -4.642 -6.203 1.00 95.38 182 TYR A O 1
ATOM 1519 N N . GLY A 1 183 ? 6.507 -3.488 -4.431 1.00 95.31 183 GLY A N 1
ATOM 1520 C CA . GLY A 1 183 ? 6.779 -2.170 -5.012 1.00 95.31 183 GLY A CA 1
ATOM 1521 C C . GLY A 1 183 ? 8.249 -1.980 -5.407 1.00 95.31 183 GLY A C 1
ATOM 1522 O O . GLY A 1 183 ? 8.549 -1.405 -6.453 1.00 95.31 183 GLY A O 1
ATOM 1523 N N . ARG A 1 184 ? 9.190 -2.508 -4.610 1.00 94.69 184 ARG A N 1
ATOM 1524 C CA . ARG A 1 184 ? 10.621 -2.510 -4.951 1.00 94.69 184 ARG A CA 1
ATOM 1525 C C . ARG A 1 184 ? 10.902 -3.323 -6.217 1.00 94.69 184 ARG A C 1
ATOM 1527 O O . ARG A 1 184 ? 11.548 -2.798 -7.115 1.00 94.69 184 ARG A O 1
ATOM 1534 N N . ARG A 1 185 ? 10.376 -4.548 -6.324 1.00 94.31 185 ARG A N 1
ATOM 1535 C CA . ARG A 1 185 ? 10.564 -5.406 -7.511 1.00 94.31 185 ARG A CA 1
ATOM 1536 C C . ARG A 1 185 ? 10.006 -4.789 -8.792 1.00 94.31 185 ARG A C 1
ATOM 1538 O O . ARG A 1 185 ? 10.631 -4.922 -9.840 1.00 94.31 185 ARG A O 1
ATOM 1545 N N . LEU A 1 186 ? 8.861 -4.105 -8.718 1.00 94.69 186 LEU A N 1
ATOM 1546 C CA . LEU A 1 186 ? 8.305 -3.377 -9.863 1.00 94.69 186 LEU A CA 1
ATOM 1547 C C . LEU A 1 186 ? 9.274 -2.296 -10.363 1.00 94.69 186 LEU A C 1
ATOM 1549 O O . LEU A 1 186 ? 9.559 -2.230 -11.558 1.00 94.69 186 LEU A O 1
ATOM 1553 N N . ARG A 1 187 ? 9.827 -1.495 -9.443 1.00 92.69 187 ARG A N 1
ATOM 1554 C CA . ARG A 1 187 ? 10.804 -0.445 -9.768 1.00 92.69 187 ARG A CA 1
ATOM 1555 C C . ARG A 1 187 ? 12.120 -1.010 -10.302 1.00 92.69 187 ARG A C 1
ATOM 1557 O O . ARG A 1 187 ? 12.616 -0.510 -11.303 1.00 92.69 187 ARG A O 1
ATOM 1564 N N . GLU A 1 188 ? 12.641 -2.075 -9.697 1.00 92.06 188 GLU A N 1
ATOM 1565 C CA . GLU A 1 188 ? 13.855 -2.762 -10.169 1.00 92.06 188 GLU A CA 1
ATOM 1566 C C . GLU A 1 188 ? 13.672 -3.343 -11.581 1.00 92.06 188 GLU A C 1
ATOM 1568 O O . GLU A 1 188 ? 14.556 -3.218 -12.426 1.00 92.06 188 GLU A O 1
ATOM 1573 N N . MET A 1 189 ? 12.514 -3.950 -11.874 1.00 91.06 189 MET A N 1
ATOM 1574 C CA . MET A 1 189 ? 12.216 -4.455 -13.218 1.00 91.06 189 MET A CA 1
ATOM 1575 C C . MET A 1 189 ? 12.104 -3.317 -14.239 1.00 91.06 189 MET A C 1
ATOM 1577 O O . MET A 1 189 ? 12.590 -3.449 -15.362 1.00 91.06 189 MET A O 1
ATOM 1581 N N . LYS A 1 190 ? 11.493 -2.190 -13.854 1.00 89.06 190 LYS A N 1
ATOM 1582 C CA . LYS A 1 190 ? 11.422 -0.995 -14.702 1.00 89.06 190 LYS A CA 1
ATOM 1583 C C . LYS A 1 190 ? 12.824 -0.474 -15.033 1.00 89.06 190 LYS A C 1
ATOM 1585 O O . LYS A 1 190 ? 13.144 -0.330 -16.211 1.00 89.06 190 LYS A O 1
ATOM 1590 N N . GLU A 1 191 ? 13.674 -0.306 -14.022 1.00 88.69 191 GLU A N 1
ATOM 1591 C CA . GLU A 1 191 ? 15.068 0.123 -14.191 1.00 88.69 191 GLU A CA 1
ATOM 1592 C C . GLU A 1 191 ? 15.856 -0.849 -15.089 1.00 88.69 191 GLU A C 1
ATOM 1594 O O . GLU A 1 191 ? 16.587 -0.426 -15.985 1.00 88.69 191 GLU A O 1
ATOM 1599 N N . TYR A 1 192 ? 15.652 -2.162 -14.928 1.00 88.19 192 TYR A N 1
ATOM 1600 C CA . TYR A 1 192 ? 16.264 -3.174 -15.793 1.00 88.19 192 TYR A CA 1
ATOM 1601 C C . TYR A 1 192 ? 15.864 -3.018 -17.270 1.00 88.19 192 TYR A C 1
ATOM 1603 O O . TYR A 1 192 ? 16.713 -3.135 -18.160 1.00 88.19 192 TYR A O 1
ATOM 1611 N N . LEU A 1 193 ? 14.585 -2.760 -17.563 1.00 86.62 193 LEU A N 1
ATOM 1612 C CA . LEU A 1 193 ? 14.126 -2.554 -18.940 1.00 86.62 193 LEU A CA 1
ATOM 1613 C C . LEU A 1 193 ? 14.661 -1.252 -19.539 1.00 86.62 193 LEU A C 1
ATOM 1615 O O . LEU A 1 193 ? 15.067 -1.254 -20.704 1.00 86.62 193 LEU A O 1
ATOM 1619 N N . GLU A 1 194 ? 14.700 -0.175 -18.754 1.00 84.69 194 GLU A N 1
ATOM 1620 C CA . GLU A 1 194 ? 15.313 1.097 -19.146 1.00 84.69 194 GLU A CA 1
ATOM 1621 C C . GLU A 1 194 ? 16.793 0.899 -19.485 1.00 84.69 194 GLU A C 1
ATOM 1623 O O . GLU A 1 194 ? 17.258 1.315 -20.549 1.00 84.69 194 GLU A O 1
ATOM 1628 N N . GLU A 1 195 ? 17.537 0.190 -18.634 1.00 83.50 195 GLU A N 1
ATOM 1629 C CA . GLU A 1 195 ? 18.946 -0.115 -18.870 1.00 83.50 195 GLU A CA 1
ATOM 1630 C C . GLU A 1 195 ? 19.145 -0.983 -20.123 1.00 83.50 195 GLU A C 1
ATOM 1632 O O . GLU A 1 195 ? 19.984 -0.671 -20.974 1.00 83.50 195 GLU A O 1
ATOM 1637 N N . LYS A 1 196 ? 18.318 -2.015 -20.314 1.00 84.88 196 LYS A N 1
ATOM 1638 C CA . LYS A 1 196 ? 18.354 -2.863 -21.513 1.00 84.88 196 LYS A CA 1
ATOM 1639 C C . LYS A 1 196 ? 18.021 -2.082 -22.785 1.00 84.88 196 LYS A C 1
ATOM 1641 O O . LYS A 1 196 ? 18.606 -2.337 -23.840 1.00 84.88 196 LYS A O 1
ATOM 1646 N N . TRP A 1 197 ? 17.081 -1.136 -22.726 1.00 86.69 197 TRP A N 1
ATOM 1647 C CA . TRP A 1 197 ? 16.796 -0.232 -23.842 1.00 86.69 197 TRP A CA 1
ATOM 1648 C C . TRP A 1 197 ? 18.021 0.635 -24.162 1.00 86.69 197 TRP A C 1
ATOM 1650 O O . TRP A 1 197 ? 18.436 0.694 -25.324 1.00 86.69 197 TRP A O 1
ATOM 1660 N N . ARG A 1 198 ? 18.659 1.225 -23.139 1.00 82.81 198 ARG A N 1
ATOM 1661 C CA . ARG A 1 198 ? 19.871 2.049 -23.297 1.00 82.81 198 ARG A CA 1
ATOM 1662 C C . ARG A 1 198 ? 21.014 1.262 -23.927 1.00 82.81 198 ARG A C 1
ATOM 1664 O O . ARG A 1 198 ? 21.638 1.760 -24.861 1.00 82.81 198 ARG A O 1
ATOM 1671 N N . GLU A 1 199 ? 21.266 0.041 -23.463 1.00 82.69 199 GLU A N 1
ATOM 1672 C CA . GLU A 1 199 ? 22.309 -0.832 -24.008 1.00 82.69 199 GLU A CA 1
ATOM 1673 C C . GLU A 1 199 ? 22.073 -1.122 -25.498 1.00 82.69 199 GLU A C 1
ATOM 1675 O O . GLU A 1 199 ? 22.962 -0.895 -26.324 1.00 82.69 199 GLU A O 1
ATOM 1680 N N . ARG A 1 200 ? 20.850 -1.537 -25.872 1.00 84.50 200 ARG A N 1
ATOM 1681 C CA . ARG A 1 200 ? 20.476 -1.762 -27.282 1.00 84.50 200 ARG A CA 1
ATOM 1682 C C . ARG A 1 200 ? 20.704 -0.516 -28.129 1.00 84.50 200 ARG A C 1
ATOM 1684 O O . ARG A 1 200 ? 21.220 -0.614 -29.244 1.00 84.50 200 ARG A O 1
ATOM 1691 N N . TYR A 1 201 ? 20.300 0.640 -27.613 1.00 80.50 201 TYR A N 1
ATOM 1692 C CA . TYR A 1 201 ? 20.418 1.905 -28.319 1.00 80.50 201 TYR A CA 1
ATOM 1693 C C . TYR A 1 201 ? 21.886 2.322 -28.504 1.00 80.50 201 TYR A C 1
ATOM 1695 O O . TYR A 1 201 ? 22.291 2.694 -29.606 1.00 80.50 201 TYR A O 1
ATOM 1703 N N . LEU A 1 202 ? 22.724 2.175 -27.476 1.00 78.81 202 LEU A N 1
ATOM 1704 C CA . LEU A 1 202 ? 24.149 2.502 -27.548 1.00 78.81 202 LEU A CA 1
ATOM 1705 C C . LEU A 1 202 ? 24.909 1.589 -28.508 1.00 78.81 202 LEU A C 1
ATOM 1707 O O . LEU A 1 202 ? 25.617 2.103 -29.376 1.00 78.81 202 LEU A O 1
ATOM 1711 N N . LEU A 1 203 ? 24.698 0.271 -28.430 1.00 76.00 203 LEU A N 1
ATOM 1712 C CA . LEU A 1 203 ? 25.277 -0.692 -29.375 1.00 76.00 203 LEU A CA 1
ATOM 1713 C C . LEU A 1 203 ? 24.879 -0.375 -30.822 1.00 76.00 203 LEU A C 1
ATOM 1715 O O . LEU A 1 203 ? 25.701 -0.443 -31.738 1.00 76.00 203 LEU A O 1
ATOM 1719 N N . TRP A 1 204 ? 23.624 0.026 -31.037 1.00 73.81 204 TRP A N 1
ATOM 1720 C CA . TRP A 1 204 ? 23.147 0.434 -32.352 1.00 73.81 204 TRP A CA 1
ATOM 1721 C C . TRP A 1 204 ? 23.869 1.693 -32.862 1.00 73.81 204 TRP A C 1
ATOM 1723 O O . TRP A 1 204 ? 24.319 1.708 -34.012 1.00 73.81 204 TRP A O 1
ATOM 1733 N N . THR A 1 205 ? 24.066 2.706 -32.009 1.00 70.69 205 THR A N 1
ATOM 1734 C CA . THR A 1 205 ? 24.803 3.929 -32.382 1.00 70.69 205 THR A CA 1
ATOM 1735 C C . THR A 1 205 ? 26.310 3.719 -32.586 1.00 70.69 205 THR A C 1
ATOM 1737 O O . THR A 1 205 ? 26.897 4.405 -33.425 1.00 70.69 205 THR A O 1
ATOM 1740 N N . ASP A 1 206 ? 26.936 2.778 -31.868 1.00 65.00 206 ASP A N 1
ATOM 1741 C CA . ASP A 1 206 ? 28.370 2.463 -31.981 1.00 65.00 206 ASP A CA 1
ATOM 1742 C C . ASP A 1 206 ? 28.692 1.629 -33.233 1.00 65.00 206 ASP A C 1
ATOM 1744 O O . ASP A 1 206 ? 29.754 1.775 -33.831 1.00 65.00 206 ASP A O 1
ATOM 1748 N N . SER A 1 207 ? 27.723 0.847 -33.733 1.00 58.25 207 SER A N 1
ATOM 1749 C CA . SER A 1 207 ? 27.851 0.046 -34.966 1.00 58.25 207 SER A CA 1
ATOM 1750 C C . SER A 1 207 ? 28.034 0.856 -36.269 1.00 58.25 207 SER A C 1
ATOM 1752 O O . SER A 1 207 ? 28.042 0.286 -37.361 1.00 58.25 207 SER A O 1
ATOM 1754 N N . GLY A 1 208 ? 28.170 2.186 -36.184 1.00 52.84 208 GLY A N 1
ATOM 1755 C CA . GLY A 1 208 ? 28.504 3.068 -37.308 1.00 52.84 208 GLY A CA 1
ATOM 1756 C C . GLY A 1 208 ? 27.350 3.389 -38.265 1.00 52.84 208 GLY A C 1
ATOM 1757 O O . GLY A 1 208 ? 27.579 4.028 -39.288 1.00 52.84 208 GLY A O 1
ATOM 1758 N N . LYS A 1 209 ? 26.109 2.980 -37.955 1.00 52.22 209 LYS A N 1
ATOM 1759 C CA . LYS A 1 209 ? 24.941 3.151 -38.845 1.00 52.22 209 LYS A CA 1
ATOM 1760 C C . LYS A 1 209 ? 24.277 4.534 -38.776 1.00 52.22 209 LYS A C 1
ATOM 1762 O O . LYS A 1 209 ? 23.691 4.964 -39.764 1.00 52.22 209 LYS A O 1
ATOM 1767 N N . SER A 1 210 ? 24.363 5.242 -37.649 1.00 56.00 210 SER A N 1
ATOM 1768 C CA . SER A 1 210 ? 23.936 6.644 -37.507 1.00 56.00 210 SER A CA 1
ATOM 1769 C C . SER A 1 210 ? 24.432 7.180 -36.167 1.00 56.00 210 SER A C 1
ATOM 1771 O O . SER A 1 210 ? 24.002 6.702 -35.117 1.00 56.00 210 SER A O 1
ATOM 1773 N N . ARG A 1 211 ? 25.313 8.190 -36.164 1.00 67.25 211 ARG A N 1
ATOM 1774 C CA . ARG A 1 211 ? 25.704 8.831 -34.903 1.00 67.25 211 ARG A CA 1
ATOM 1775 C C . ARG A 1 211 ? 24.510 9.619 -34.383 1.00 67.25 211 ARG A C 1
ATOM 1777 O O . ARG A 1 211 ? 23.883 10.386 -35.109 1.00 67.25 211 ARG A O 1
ATOM 1784 N N . ILE A 1 212 ? 24.246 9.497 -33.096 1.00 73.56 212 ILE A N 1
ATOM 1785 C CA . ILE A 1 212 ? 23.262 10.315 -32.385 1.00 73.56 212 ILE A CA 1
ATOM 1786 C C . ILE A 1 212 ? 23.495 11.828 -32.560 1.00 73.56 212 ILE A C 1
ATOM 1788 O O . ILE A 1 212 ? 22.540 12.582 -32.706 1.00 73.56 212 ILE A O 1
ATOM 1792 N N . SER A 1 213 ? 24.753 12.273 -32.680 1.00 73.44 213 SER A N 1
ATOM 1793 C CA . SER A 1 213 ? 25.086 13.665 -33.025 1.00 73.44 213 SER A CA 1
ATOM 1794 C C . SER A 1 213 ? 24.490 14.109 -34.363 1.00 73.44 213 SER A C 1
ATOM 1796 O O . SER A 1 213 ? 24.131 15.271 -34.533 1.00 73.44 213 SER A O 1
ATOM 1798 N N . ASP A 1 214 ? 24.387 13.188 -35.316 1.00 77.19 214 ASP A N 1
ATOM 1799 C CA . ASP A 1 214 ? 23.906 13.457 -36.670 1.00 77.19 214 ASP A CA 1
ATOM 1800 C C . ASP A 1 214 ? 22.379 13.372 -36.720 1.00 77.19 214 ASP A C 1
ATOM 1802 O O . ASP A 1 214 ? 21.737 14.008 -37.554 1.00 77.19 214 ASP A O 1
ATOM 1806 N N . LEU A 1 215 ? 21.775 12.611 -35.802 1.00 79.44 215 LEU A N 1
ATOM 1807 C CA . LEU A 1 215 ? 20.341 12.653 -35.554 1.00 79.44 215 LEU A CA 1
ATOM 1808 C C . LEU A 1 215 ? 19.920 14.026 -35.011 1.00 79.44 215 LEU A C 1
ATOM 1810 O O . LEU A 1 215 ? 19.096 14.687 -35.637 1.00 79.44 215 LEU A O 1
ATOM 1814 N N . PHE A 1 216 ? 20.535 14.492 -33.919 1.00 81.62 216 PHE A N 1
ATOM 1815 C CA . PHE A 1 216 ? 20.204 15.798 -33.342 1.00 81.62 216 PHE A CA 1
ATOM 1816 C C . PHE A 1 216 ? 20.469 16.942 -34.324 1.00 81.62 216 PHE A C 1
ATOM 1818 O O . PHE A 1 216 ? 19.619 17.806 -34.456 1.00 81.62 216 PHE A O 1
ATOM 1825 N N . ARG A 1 217 ? 21.554 16.908 -35.110 1.00 83.38 217 ARG A N 1
ATOM 1826 C CA . ARG A 1 217 ? 21.815 17.931 -36.145 1.00 83.38 217 ARG A CA 1
ATOM 1827 C C . ARG A 1 217 ? 20.757 17.973 -37.254 1.00 83.38 217 ARG A C 1
ATOM 1829 O O . ARG A 1 217 ? 20.536 19.023 -37.845 1.00 83.38 217 ARG A O 1
ATOM 1836 N N . ARG A 1 218 ? 20.124 16.838 -37.573 1.00 82.56 218 ARG A N 1
ATOM 1837 C CA . ARG A 1 218 ? 19.045 16.777 -38.576 1.00 82.56 218 ARG A CA 1
ATOM 1838 C C . ARG A 1 218 ? 17.722 17.327 -38.047 1.00 82.56 218 ARG A C 1
ATOM 1840 O O . ARG A 1 218 ? 16.952 17.881 -38.827 1.00 82.56 218 ARG A O 1
ATOM 1847 N N . ILE A 1 219 ? 17.458 17.152 -36.756 1.00 84.44 219 ILE A N 1
ATOM 1848 C CA . ILE A 1 219 ? 16.192 17.540 -36.122 1.00 84.44 219 ILE A CA 1
ATOM 1849 C C . ILE A 1 219 ? 16.264 18.982 -35.605 1.00 84.44 219 ILE A C 1
ATOM 1851 O O . ILE A 1 219 ? 15.334 19.761 -35.806 1.00 84.44 219 ILE A O 1
ATOM 1855 N N . ASP A 1 220 ? 17.386 19.363 -34.996 1.00 85.50 220 ASP A N 1
ATOM 1856 C CA . ASP A 1 220 ? 17.668 20.710 -34.508 1.00 85.50 220 ASP A CA 1
ATOM 1857 C C . ASP A 1 220 ? 18.123 21.627 -35.651 1.00 85.50 220 ASP A C 1
ATOM 1859 O O . ASP A 1 220 ? 19.294 21.988 -35.781 1.00 85.50 220 ASP A O 1
ATOM 1863 N N . LYS A 1 221 ? 17.167 22.032 -36.492 1.00 77.19 221 LYS A N 1
ATOM 1864 C CA . LYS A 1 221 ? 17.406 23.016 -37.563 1.00 77.19 221 LYS A CA 1
ATOM 1865 C C . LYS A 1 221 ? 17.886 24.370 -37.028 1.00 77.19 221 LYS A C 1
ATOM 1867 O O . LYS A 1 221 ? 18.494 25.133 -37.771 1.00 77.19 221 LYS A O 1
ATOM 1872 N N . SER A 1 222 ? 17.584 24.668 -35.765 1.00 77.31 222 SER A N 1
ATOM 1873 C CA . SER A 1 222 ? 17.931 25.920 -35.092 1.00 77.31 222 SER A CA 1
ATOM 1874 C C . SER A 1 222 ? 19.340 25.933 -34.489 1.00 77.31 222 SER A C 1
ATOM 1876 O O . SER A 1 222 ? 19.829 27.002 -34.135 1.00 77.31 222 SER A O 1
ATOM 1878 N N . GLY A 1 223 ? 19.995 24.772 -34.372 1.00 78.00 223 GLY A N 1
ATOM 1879 C CA . GLY A 1 223 ? 21.313 24.634 -33.750 1.00 78.00 223 GLY A CA 1
ATOM 1880 C C . GLY A 1 223 ? 21.346 25.018 -32.267 1.00 78.00 223 GLY A C 1
ATOM 1881 O O . GLY A 1 223 ? 22.410 25.352 -31.749 1.00 78.00 223 GLY A O 1
ATOM 1882 N N . THR A 1 224 ? 20.195 25.018 -31.589 1.00 81.12 224 THR A N 1
ATOM 1883 C CA . THR A 1 224 ? 20.070 25.451 -30.188 1.00 81.12 224 THR A CA 1
ATOM 1884 C C . THR A 1 224 ? 20.561 24.400 -29.193 1.00 81.12 224 THR A C 1
ATOM 1886 O O . THR A 1 224 ? 20.729 24.704 -28.015 1.00 81.12 224 THR A O 1
ATOM 1889 N N . GLY A 1 225 ? 20.786 23.163 -29.645 1.00 82.06 225 GLY A N 1
ATOM 1890 C CA . GLY A 1 225 ? 21.112 22.015 -28.804 1.00 82.06 225 GLY A CA 1
ATOM 1891 C C . GLY A 1 225 ? 19.898 21.400 -28.105 1.00 82.06 225 GLY A C 1
ATOM 1892 O O . GLY A 1 225 ? 20.060 20.411 -27.391 1.00 82.06 225 GLY A O 1
ATOM 1893 N N . ARG A 1 226 ? 18.693 21.941 -28.325 1.00 88.44 226 ARG A N 1
ATOM 1894 C CA . ARG A 1 226 ? 17.432 21.434 -27.775 1.00 88.44 226 ARG A CA 1
ATOM 1895 C C . ARG A 1 226 ? 16.445 21.145 -28.895 1.00 88.44 226 ARG A C 1
ATOM 1897 O O . ARG A 1 226 ? 16.349 21.892 -29.864 1.00 88.44 226 ARG A O 1
ATOM 1904 N N . VAL A 1 227 ? 15.694 20.062 -28.756 1.00 89.19 227 VAL A N 1
ATOM 1905 C CA . VAL A 1 227 ? 14.666 19.651 -29.720 1.00 89.19 227 VAL A CA 1
ATOM 1906 C C . VAL A 1 227 ? 13.351 19.421 -28.999 1.00 89.19 227 VAL A C 1
ATOM 1908 O O . VAL A 1 227 ? 13.342 18.932 -27.875 1.00 89.19 227 VAL A O 1
ATOM 1911 N N . SER A 1 228 ? 12.229 19.743 -29.641 1.00 91.06 228 SER A N 1
ATOM 1912 C CA . SER A 1 228 ? 10.920 19.427 -29.064 1.00 91.06 228 SER A CA 1
ATOM 1913 C C . SER A 1 228 ? 10.760 17.917 -28.883 1.00 91.06 228 SER A C 1
ATOM 1915 O O . SER A 1 228 ? 11.230 17.144 -29.728 1.00 91.06 228 SER A O 1
ATOM 1917 N N . ARG A 1 229 ? 10.018 17.515 -27.852 1.00 91.56 229 ARG A N 1
ATOM 1918 C CA . ARG A 1 229 ? 9.681 16.121 -27.544 1.00 91.56 229 ARG A CA 1
ATOM 1919 C C . ARG A 1 229 ? 9.226 15.316 -28.766 1.00 91.56 229 ARG A C 1
ATOM 1921 O O . ARG A 1 229 ? 9.754 14.241 -29.036 1.00 91.56 229 ARG A O 1
ATOM 1928 N N . ILE A 1 230 ? 8.279 15.855 -29.535 1.00 90.31 230 ILE A N 1
ATOM 1929 C CA . ILE A 1 230 ? 7.710 15.185 -30.716 1.00 90.31 230 ILE A CA 1
ATOM 1930 C C . ILE A 1 230 ? 8.791 14.967 -31.781 1.00 90.31 230 ILE A C 1
ATOM 1932 O O . ILE A 1 230 ? 8.966 13.856 -32.274 1.00 90.31 230 ILE A O 1
ATOM 1936 N N . ALA A 1 231 ? 9.570 16.009 -32.082 1.00 90.31 231 ALA A N 1
ATOM 1937 C CA . ALA A 1 231 ? 10.624 15.937 -33.088 1.00 90.31 231 ALA A CA 1
ATOM 1938 C C . ALA A 1 231 ? 11.740 14.946 -32.705 1.00 90.31 231 ALA A C 1
ATOM 1940 O O . ALA A 1 231 ? 12.301 14.281 -33.577 1.00 90.31 231 ALA A O 1
ATOM 1941 N N . PHE A 1 232 ? 12.044 14.817 -31.411 1.00 89.75 232 PHE A N 1
ATOM 1942 C CA . PHE A 1 232 ? 12.969 13.809 -30.899 1.00 89.75 232 PHE A CA 1
ATOM 1943 C C . PHE A 1 232 ? 12.445 12.382 -31.109 1.00 89.75 232 PHE A C 1
ATOM 1945 O O . PHE A 1 232 ? 13.149 11.560 -31.700 1.00 89.75 232 PHE A O 1
ATOM 1952 N N . ILE A 1 233 ? 11.206 12.103 -30.684 1.00 89.75 233 ILE A N 1
ATOM 1953 C CA . ILE A 1 233 ? 10.562 10.787 -30.830 1.00 89.75 233 ILE A CA 1
ATOM 1954 C C . ILE A 1 233 ? 10.510 10.379 -32.306 1.00 89.75 233 ILE A C 1
ATOM 1956 O O . ILE A 1 233 ? 10.987 9.303 -32.677 1.00 89.75 233 ILE A O 1
ATOM 1960 N N . ASP A 1 234 ? 9.994 11.266 -33.158 1.00 90.19 234 ASP A N 1
ATOM 1961 C CA . ASP A 1 234 ? 9.875 11.031 -34.598 1.00 90.19 234 ASP A CA 1
ATOM 1962 C C . ASP A 1 234 ? 11.244 10.800 -35.237 1.00 90.19 234 ASP A C 1
ATOM 1964 O O . ASP A 1 234 ? 11.413 9.912 -36.075 1.00 90.19 234 ASP A O 1
ATOM 1968 N N . GLY A 1 235 ? 12.246 11.561 -34.799 1.00 88.00 235 GLY A N 1
ATOM 1969 C CA . GLY A 1 235 ? 13.620 11.415 -35.239 1.00 88.00 235 GLY A CA 1
ATOM 1970 C C . GLY A 1 235 ? 14.212 10.039 -34.938 1.00 88.00 235 GLY A C 1
ATOM 1971 O O . GLY A 1 235 ? 14.807 9.417 -35.823 1.00 88.00 235 GLY A O 1
ATOM 1972 N N . ILE A 1 236 ? 14.048 9.538 -33.711 1.00 86.06 236 ILE A N 1
ATOM 1973 C CA . ILE A 1 236 ? 14.575 8.225 -33.311 1.00 86.06 236 ILE A CA 1
ATOM 1974 C C . ILE A 1 236 ? 13.862 7.105 -34.075 1.00 86.06 236 ILE A C 1
ATOM 1976 O O . ILE A 1 236 ? 14.525 6.197 -34.580 1.00 86.06 236 ILE A O 1
ATOM 1980 N N . ILE A 1 237 ? 12.543 7.193 -34.250 1.00 86.75 237 ILE A N 1
ATOM 1981 C CA . ILE A 1 237 ? 11.776 6.214 -35.035 1.00 86.75 237 ILE A CA 1
ATOM 1982 C C . ILE A 1 237 ? 12.230 6.227 -36.504 1.00 86.75 237 ILE A C 1
ATOM 1984 O O . ILE A 1 237 ? 12.506 5.176 -37.088 1.00 86.75 237 ILE A O 1
ATOM 1988 N N . ALA A 1 238 ? 12.404 7.414 -37.095 1.00 85.94 238 ALA A N 1
ATOM 1989 C CA . ALA A 1 238 ? 12.893 7.569 -38.466 1.00 85.94 238 ALA A CA 1
ATOM 1990 C C . ALA A 1 238 ? 14.324 7.035 -38.661 1.00 85.94 238 ALA A C 1
ATOM 1992 O O . ALA A 1 238 ? 14.717 6.688 -39.778 1.00 85.94 238 ALA A O 1
ATOM 1993 N N . SER A 1 239 ? 15.104 6.928 -37.582 1.00 81.75 239 SER A N 1
ATOM 1994 C CA . SER A 1 239 ? 16.468 6.402 -37.611 1.00 81.75 239 SER A CA 1
ATOM 1995 C C . SER A 1 239 ? 16.549 4.887 -37.865 1.00 81.75 239 SER A C 1
ATOM 1997 O O . SER A 1 239 ? 17.642 4.373 -38.096 1.00 81.75 239 SER A O 1
ATOM 1999 N N . LYS A 1 240 ? 15.407 4.177 -37.906 1.00 80.56 240 LYS A N 1
ATOM 2000 C CA . LYS A 1 240 ? 15.298 2.709 -38.043 1.00 80.56 240 LYS A CA 1
ATOM 2001 C C . LYS A 1 240 ? 15.878 1.929 -36.858 1.00 80.56 240 LYS A C 1
ATOM 2003 O O . LYS A 1 240 ? 16.181 0.741 -36.987 1.00 80.56 240 LYS A O 1
ATOM 2008 N N . PHE A 1 241 ? 16.035 2.577 -35.708 1.00 82.06 241 PHE A N 1
ATOM 2009 C CA . PHE A 1 241 ? 16.267 1.878 -34.453 1.00 82.06 241 PHE A CA 1
ATOM 2010 C C . PHE A 1 241 ? 15.019 1.041 -34.101 1.00 82.06 241 PHE A C 1
ATOM 2012 O O . PHE A 1 241 ? 13.910 1.574 -34.174 1.00 82.06 241 PHE A O 1
ATOM 2019 N N . PRO A 1 242 ? 15.154 -0.253 -33.746 1.00 79.38 242 PRO A N 1
ATOM 2020 C CA . PRO A 1 242 ? 14.022 -1.091 -33.347 1.00 79.38 242 PRO A CA 1
ATOM 2021 C C . PRO A 1 242 ? 13.444 -0.632 -31.996 1.00 79.38 242 PRO A C 1
ATOM 2023 O O . PRO A 1 242 ? 13.861 -1.094 -30.931 1.00 79.38 242 PRO A O 1
ATOM 2026 N N . THR A 1 243 ? 12.501 0.307 -32.058 1.00 84.12 243 THR A N 1
ATOM 2027 C CA . THR A 1 243 ? 11.769 0.879 -30.922 1.00 84.12 243 THR A CA 1
ATOM 2028 C C . THR A 1 243 ? 10.336 1.189 -31.332 1.00 84.12 243 THR A C 1
ATOM 2030 O O . THR A 1 243 ? 10.039 1.405 -32.509 1.00 84.12 243 THR A O 1
ATOM 2033 N N . THR A 1 244 ? 9.447 1.245 -30.354 1.00 85.56 244 THR A N 1
ATOM 2034 C CA . THR A 1 244 ? 8.063 1.692 -30.512 1.00 85.56 244 THR A CA 1
ATOM 2035 C C . THR A 1 244 ? 7.919 3.169 -30.147 1.00 85.56 244 THR A C 1
ATOM 2037 O O . THR A 1 244 ? 8.766 3.737 -29.453 1.00 85.56 244 THR A O 1
ATOM 2040 N N . ARG A 1 245 ? 6.830 3.807 -30.604 1.00 86.25 245 ARG A N 1
ATOM 2041 C CA . ARG A 1 245 ? 6.498 5.185 -30.201 1.00 86.25 245 ARG A CA 1
ATOM 2042 C C . ARG A 1 245 ? 6.306 5.295 -28.690 1.00 86.25 245 ARG A C 1
ATOM 2044 O O . ARG A 1 245 ? 6.821 6.230 -28.097 1.00 86.25 245 ARG A O 1
ATOM 2051 N N . LEU A 1 246 ? 5.653 4.308 -28.087 1.00 83.81 246 LEU A N 1
ATOM 2052 C CA . LEU A 1 246 ? 5.396 4.261 -26.651 1.00 83.81 246 LEU A CA 1
ATOM 2053 C C . LEU A 1 246 ? 6.687 4.172 -25.823 1.00 83.81 246 LEU A C 1
ATOM 2055 O O . LEU A 1 246 ? 6.858 4.932 -24.877 1.00 83.81 246 LEU A O 1
ATOM 2059 N N . GLU A 1 247 ? 7.637 3.309 -26.212 1.00 84.56 247 GLU A N 1
ATOM 2060 C CA . GLU A 1 247 ? 8.969 3.271 -25.580 1.00 84.56 247 GLU A CA 1
ATOM 2061 C C . GLU A 1 247 ? 9.664 4.634 -25.677 1.00 84.56 247 GLU A C 1
ATOM 2063 O O . GLU A 1 247 ? 10.269 5.094 -24.715 1.00 84.56 247 GLU A O 1
ATOM 2068 N N . MET A 1 248 ? 9.549 5.309 -26.824 1.00 89.12 248 MET A N 1
ATOM 2069 C CA . MET A 1 248 ? 10.172 6.616 -27.024 1.00 89.12 248 MET A CA 1
ATOM 2070 C C . MET A 1 248 ? 9.493 7.750 -26.263 1.00 89.12 248 MET A C 1
ATOM 2072 O O . MET A 1 248 ? 10.180 8.686 -25.867 1.00 89.12 248 MET A O 1
ATOM 2076 N N . GLU A 1 249 ? 8.181 7.684 -26.050 1.00 87.94 249 GLU A N 1
ATOM 2077 C CA . GLU A 1 249 ? 7.461 8.620 -25.185 1.00 87.94 249 GLU A CA 1
ATOM 2078 C C . GLU A 1 249 ? 7.940 8.493 -23.739 1.00 87.94 249 GLU A C 1
ATOM 2080 O O . GLU A 1 249 ? 8.258 9.505 -23.125 1.00 87.94 249 GLU A O 1
ATOM 2085 N N . LYS A 1 250 ? 8.111 7.265 -23.239 1.00 84.75 250 LYS A N 1
ATOM 2086 C CA . LYS A 1 250 ? 8.633 7.027 -21.885 1.00 84.75 250 LYS A CA 1
ATOM 2087 C C . LYS A 1 250 ? 10.084 7.457 -21.727 1.00 84.75 250 LYS A C 1
ATOM 2089 O O . LYS A 1 250 ? 10.422 8.128 -20.760 1.00 84.75 250 LYS A O 1
ATOM 2094 N N . VAL A 1 251 ? 10.929 7.151 -22.710 1.00 86.00 251 VAL A N 1
ATOM 2095 C CA . VAL A 1 251 ? 12.300 7.673 -22.729 1.00 86.00 251 VAL A CA 1
ATOM 2096 C C . VAL A 1 251 ? 12.272 9.199 -22.744 1.00 86.00 251 VAL A C 1
ATOM 2098 O O . VAL A 1 251 ? 13.017 9.818 -22.002 1.00 86.00 251 VAL A O 1
ATOM 2101 N N . ALA A 1 252 ? 11.411 9.826 -23.547 1.00 87.88 252 ALA A N 1
ATOM 2102 C CA . ALA A 1 252 ? 11.297 11.278 -23.582 1.00 87.88 252 ALA A CA 1
ATOM 2103 C C . ALA A 1 252 ? 10.848 11.879 -22.235 1.00 87.88 252 ALA A C 1
ATOM 2105 O O . ALA A 1 252 ? 11.391 12.914 -21.861 1.00 87.88 252 ALA A O 1
ATOM 2106 N N . ASP A 1 253 ? 9.938 11.231 -21.496 1.00 87.00 253 ASP A N 1
ATOM 2107 C CA . ASP A 1 253 ? 9.506 11.664 -20.154 1.00 87.00 253 ASP A CA 1
ATOM 2108 C C . ASP A 1 253 ? 10.665 11.786 -19.161 1.00 87.00 253 ASP A C 1
ATOM 2110 O O . ASP A 1 253 ? 10.679 12.698 -18.343 1.00 87.00 253 ASP A O 1
ATOM 2114 N N . GLU A 1 254 ? 11.668 10.909 -19.240 1.00 83.44 254 GLU A N 1
ATOM 2115 C CA . GLU A 1 254 ? 12.825 10.977 -18.340 1.00 83.44 254 GLU A CA 1
ATOM 2116 C C . GLU A 1 254 ? 13.739 12.185 -18.591 1.00 83.44 254 GLU A C 1
ATOM 2118 O O . GLU A 1 254 ? 14.517 12.573 -17.715 1.00 83.44 254 GLU A O 1
ATOM 2123 N N . PHE A 1 255 ? 13.700 12.743 -19.802 1.00 84.62 255 PHE A N 1
ATOM 2124 C CA . PHE A 1 255 ? 14.574 13.838 -20.228 1.00 84.62 255 PHE A CA 1
ATOM 2125 C C . PHE A 1 255 ? 13.852 15.177 -20.360 1.00 84.62 255 PHE A C 1
ATOM 2127 O O . PHE A 1 255 ? 14.507 16.218 -20.403 1.00 84.62 255 PHE A O 1
ATOM 2134 N N . ASP A 1 256 ? 12.525 15.155 -20.426 1.00 86.88 256 ASP A N 1
ATOM 2135 C CA . ASP A 1 256 ? 11.672 16.332 -20.455 1.00 86.88 256 ASP A CA 1
ATOM 2136 C C . ASP A 1 256 ? 11.471 16.860 -19.028 1.00 86.88 256 ASP A C 1
ATOM 2138 O O . ASP A 1 256 ? 10.931 16.182 -18.156 1.00 86.88 256 ASP A O 1
ATOM 2142 N N . LYS A 1 257 ? 11.902 18.099 -18.775 1.00 84.25 257 LYS A N 1
ATOM 2143 C CA . LYS A 1 257 ? 11.760 18.757 -17.462 1.00 84.25 257 LYS A CA 1
ATOM 2144 C C . LYS A 1 257 ? 10.404 19.448 -17.290 1.00 84.25 257 LYS A C 1
ATOM 2146 O O . LYS A 1 257 ? 10.243 20.260 -16.379 1.00 84.25 257 LYS A O 1
ATOM 2151 N N . GLY A 1 258 ? 9.448 19.151 -18.170 1.00 82.56 258 GLY A N 1
ATOM 2152 C CA . GLY A 1 258 ? 8.124 19.762 -18.219 1.00 82.56 258 GLY A CA 1
ATOM 2153 C C . GLY A 1 258 ? 8.038 20.984 -19.136 1.00 82.56 258 GLY A C 1
ATOM 2154 O O . GLY A 1 258 ? 6.993 21.629 -19.174 1.00 82.56 258 GLY A O 1
ATOM 2155 N N . ASP A 1 259 ? 9.105 21.318 -19.874 1.00 87.44 259 ASP A N 1
ATOM 2156 C CA . ASP A 1 259 ? 9.115 22.385 -20.886 1.00 87.44 259 ASP A CA 1
ATOM 2157 C C . ASP A 1 259 ? 8.882 21.857 -22.315 1.00 87.44 259 ASP A C 1
ATOM 2159 O O . ASP A 1 259 ? 8.833 22.641 -23.266 1.00 87.44 259 ASP A O 1
ATOM 2163 N N . GLY A 1 260 ? 8.709 20.538 -22.479 1.00 87.38 260 GLY A N 1
ATOM 2164 C CA . GLY A 1 260 ? 8.471 19.899 -23.772 1.00 87.38 260 GLY A CA 1
ATOM 2165 C C . GLY A 1 260 ? 9.715 19.845 -24.660 1.00 87.38 260 GLY A C 1
ATOM 2166 O O . GLY A 1 260 ? 9.603 19.550 -25.858 1.00 87.38 260 GLY A O 1
ATOM 2167 N N . MET A 1 261 ? 10.892 20.153 -24.107 1.00 89.56 261 MET A N 1
ATOM 2168 C CA . MET A 1 261 ? 12.158 20.242 -24.824 1.00 89.56 261 MET A CA 1
ATOM 2169 C C . MET A 1 261 ? 13.166 19.239 -24.264 1.00 89.56 261 MET A C 1
ATOM 2171 O O . MET A 1 261 ? 13.337 19.085 -23.062 1.00 89.56 261 MET A O 1
ATOM 2175 N N . ILE A 1 262 ? 13.891 18.581 -25.163 1.00 89.12 262 ILE A N 1
ATOM 2176 C CA . ILE A 1 262 ? 14.922 17.599 -24.832 1.00 89.12 262 ILE A CA 1
ATOM 2177 C C . ILE A 1 262 ? 16.277 18.180 -25.212 1.00 89.12 262 ILE A C 1
ATOM 2179 O O . ILE A 1 262 ? 16.533 18.498 -26.379 1.00 89.12 262 ILE A O 1
ATOM 2183 N N . ASP A 1 263 ? 17.152 18.318 -24.219 1.00 88.50 263 ASP A N 1
ATOM 2184 C CA . ASP A 1 263 ? 18.520 18.790 -24.405 1.00 88.50 263 ASP A CA 1
ATOM 2185 C C . ASP A 1 263 ? 19.430 17.650 -24.885 1.00 88.50 263 ASP A C 1
ATOM 2187 O O . ASP A 1 263 ? 19.567 16.599 -24.253 1.00 88.50 263 ASP A O 1
ATOM 2191 N N . ALA A 1 264 ? 20.079 17.867 -26.028 1.00 84.25 264 ALA A N 1
ATOM 2192 C CA . ALA A 1 264 ? 20.936 16.877 -26.664 1.00 84.25 264 ALA A CA 1
ATOM 2193 C C . ALA A 1 264 ? 22.158 16.524 -25.808 1.00 84.25 264 ALA A C 1
ATOM 2195 O O . ALA A 1 264 ? 22.607 15.377 -25.800 1.00 84.25 264 ALA A O 1
ATOM 2196 N N . LYS A 1 265 ? 22.728 17.501 -25.098 1.00 82.56 265 LYS A N 1
ATOM 2197 C CA . LYS A 1 265 ? 23.915 17.315 -24.262 1.00 82.56 265 LYS A CA 1
ATOM 2198 C C . LYS A 1 265 ? 23.560 16.538 -23.000 1.00 82.56 265 LYS A C 1
ATOM 2200 O O . LYS A 1 265 ? 24.313 15.640 -22.631 1.00 82.56 265 LYS A O 1
ATOM 2205 N N . GLU A 1 266 ? 22.425 16.841 -22.378 1.00 86.81 266 GLU A N 1
ATOM 2206 C CA . GLU A 1 266 ? 21.898 16.097 -21.230 1.00 86.81 266 GLU A CA 1
ATOM 2207 C C . GLU A 1 266 ? 21.570 14.648 -21.597 1.00 86.81 266 GLU A C 1
ATOM 2209 O O . GLU A 1 266 ? 22.036 13.721 -20.930 1.00 86.81 266 GLU A O 1
ATOM 2214 N N . PHE A 1 267 ? 20.869 14.449 -22.715 1.00 85.06 267 PHE A N 1
ATOM 2215 C CA . PHE A 1 267 ? 20.549 13.124 -23.236 1.00 85.06 267 PHE A CA 1
ATOM 2216 C C . PHE A 1 267 ? 21.812 12.287 -23.470 1.00 85.06 267 PHE A C 1
ATOM 2218 O O . PHE A 1 267 ? 21.941 11.156 -22.997 1.00 85.06 267 PHE A O 1
ATOM 2225 N N . MET A 1 268 ? 22.805 12.881 -24.133 1.00 79.31 268 MET A N 1
ATOM 2226 C CA . MET A 1 268 ? 24.094 12.245 -24.394 1.00 79.31 268 MET A CA 1
ATOM 2227 C C . MET A 1 268 ? 24.893 11.952 -23.126 1.00 79.31 268 MET A C 1
ATOM 2229 O O . MET A 1 268 ? 25.538 10.905 -23.044 1.00 79.31 268 MET A O 1
ATOM 2233 N N . ALA A 1 269 ? 24.875 12.865 -22.155 1.00 81.12 269 ALA A N 1
ATOM 2234 C CA . ALA A 1 269 ? 25.575 12.698 -20.891 1.00 81.12 269 ALA A CA 1
ATOM 2235 C C . ALA A 1 269 ? 24.981 11.541 -20.085 1.00 81.12 269 ALA A C 1
ATOM 2237 O O . ALA A 1 269 ? 25.738 10.681 -19.652 1.00 81.12 269 ALA A O 1
ATOM 2238 N N . LYS A 1 270 ? 23.652 11.466 -19.958 1.00 78.94 270 LYS A N 1
ATOM 2239 C CA . LYS A 1 270 ? 22.958 10.394 -19.228 1.00 78.94 270 LYS A CA 1
ATOM 2240 C C . LYS A 1 270 ? 23.124 9.031 -19.902 1.00 78.94 270 LYS A C 1
ATOM 2242 O O . LYS A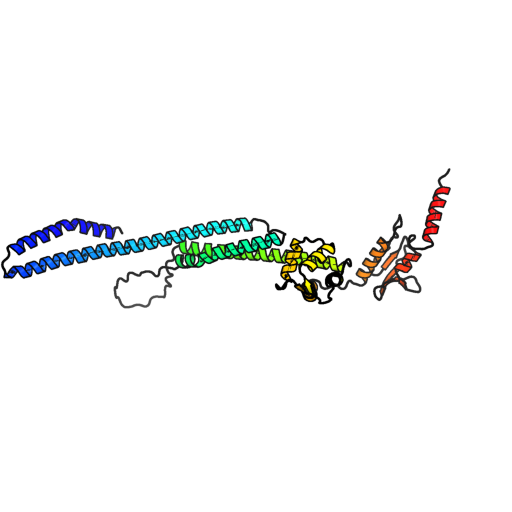 1 270 ? 23.352 8.033 -19.234 1.00 78.94 270 LYS A O 1
ATOM 2247 N N . LEU A 1 271 ? 23.063 8.982 -21.236 1.00 78.25 271 LEU A N 1
ATOM 2248 C CA . LEU A 1 271 ? 23.321 7.744 -21.974 1.00 78.25 271 LEU A CA 1
ATOM 2249 C C . LEU A 1 271 ? 24.760 7.243 -21.781 1.00 78.25 271 LEU A C 1
ATOM 2251 O O . LEU A 1 271 ? 24.986 6.040 -21.698 1.00 78.25 271 LEU A O 1
ATOM 2255 N N . ARG A 1 272 ? 25.746 8.147 -21.719 1.00 72.62 272 ARG A N 1
ATOM 2256 C CA . ARG A 1 272 ? 27.165 7.768 -21.646 1.00 72.62 272 ARG A CA 1
ATOM 2257 C C . ARG A 1 272 ? 27.710 7.633 -20.226 1.00 72.62 272 ARG A C 1
ATOM 2259 O O . ARG A 1 272 ? 28.600 6.812 -20.054 1.00 72.62 272 ARG A O 1
ATOM 2266 N N . SER A 1 273 ? 27.219 8.380 -19.233 1.00 65.88 273 SER A N 1
ATOM 2267 C CA . SER A 1 273 ? 27.790 8.400 -17.872 1.00 65.88 273 SER A CA 1
ATOM 2268 C C . SER A 1 273 ? 27.696 7.063 -17.149 1.00 65.88 273 SER A C 1
ATOM 2270 O O . SER A 1 273 ? 28.532 6.786 -16.289 1.00 65.88 273 SER A O 1
ATOM 2272 N N . ASP A 1 274 ? 26.700 6.252 -17.501 1.00 53.69 274 ASP A N 1
ATOM 2273 C CA . ASP A 1 274 ? 26.424 4.978 -16.837 1.00 53.69 274 ASP A CA 1
ATOM 2274 C C . ASP A 1 274 ? 26.950 3.797 -17.668 1.00 53.69 274 ASP A C 1
ATOM 2276 O O . ASP A 1 274 ? 27.504 2.844 -17.120 1.00 53.69 274 ASP A O 1
ATOM 2280 N N . TYR A 1 275 ? 26.947 3.922 -19.000 1.00 55.66 275 TYR A N 1
ATOM 2281 C CA . TYR A 1 275 ? 27.553 2.944 -19.910 1.00 55.66 275 TYR A CA 1
ATOM 2282 C C . TYR A 1 275 ? 29.091 2.977 -19.893 1.00 55.66 275 TYR A C 1
ATOM 2284 O O . TYR A 1 275 ? 29.735 1.927 -19.862 1.00 55.66 275 TYR A O 1
ATOM 2292 N N . SER A 1 276 ? 29.709 4.167 -19.840 1.00 51.69 276 SER A N 1
ATOM 2293 C CA . SER A 1 276 ? 31.176 4.308 -19.804 1.00 51.69 276 SER A CA 1
ATOM 2294 C C . SER A 1 276 ? 31.802 3.830 -18.492 1.00 51.69 276 SER A C 1
ATOM 2296 O O . SER A 1 276 ? 33.012 3.645 -18.433 1.00 51.69 276 SER A O 1
ATOM 2298 N N . LYS A 1 277 ? 31.002 3.676 -17.427 1.00 55.34 277 LYS A N 1
ATOM 2299 C CA . LYS A 1 277 ? 31.445 3.114 -16.142 1.00 55.34 277 LYS A CA 1
ATOM 2300 C C . LYS A 1 277 ? 31.386 1.584 -16.120 1.00 55.34 277 LYS A C 1
ATOM 2302 O O . LYS A 1 277 ? 32.167 0.979 -15.394 1.00 55.34 277 LYS A O 1
ATOM 2307 N N . LYS A 1 278 ? 30.472 0.963 -16.881 1.00 54.31 278 LYS A N 1
ATOM 2308 C CA . LYS A 1 278 ? 30.245 -0.496 -16.875 1.00 54.31 278 LYS A CA 1
ATOM 2309 C C . LYS A 1 278 ? 31.070 -1.256 -17.917 1.00 54.31 278 LYS A C 1
ATOM 2311 O O . LYS A 1 278 ? 31.425 -2.405 -17.671 1.00 54.31 278 LYS A O 1
ATOM 2316 N N . LEU A 1 279 ? 31.456 -0.624 -19.025 1.00 46.25 279 LEU A N 1
ATOM 2317 C CA . LEU A 1 279 ? 32.518 -1.152 -19.878 1.00 46.25 279 LEU A CA 1
ATOM 2318 C C . LEU A 1 279 ? 33.832 -0.449 -19.528 1.00 46.25 279 LEU A C 1
ATOM 2320 O O . LEU A 1 279 ? 33.954 0.745 -19.813 1.00 46.25 279 LEU A O 1
ATOM 2324 N N . PRO A 1 280 ? 34.878 -1.154 -19.048 1.00 44.34 280 PRO A N 1
ATOM 2325 C CA . PRO A 1 280 ? 36.193 -0.763 -19.506 1.00 44.34 280 PRO A CA 1
ATOM 2326 C C . PRO A 1 280 ? 36.070 -0.864 -21.021 1.00 44.34 280 PRO A C 1
ATOM 2328 O O . PRO A 1 280 ? 35.785 -1.941 -21.550 1.00 44.34 280 PRO A O 1
ATOM 2331 N N . MET A 1 281 ? 36.178 0.261 -21.721 1.00 50.72 281 MET A N 1
ATOM 2332 C CA . MET A 1 281 ? 36.503 0.238 -23.134 1.00 50.72 281 MET A CA 1
ATOM 2333 C C . MET A 1 281 ? 37.791 -0.576 -23.189 1.00 50.72 281 MET A C 1
ATOM 2335 O O . MET A 1 281 ? 38.867 -0.049 -22.925 1.00 50.72 281 MET A O 1
ATOM 2339 N N . LYS A 1 282 ? 37.682 -1.897 -23.373 1.00 48.88 282 LYS A N 1
ATOM 2340 C CA . LYS A 1 282 ? 38.828 -2.749 -23.611 1.00 48.88 282 LYS A CA 1
ATOM 2341 C C . LYS A 1 282 ? 39.297 -2.205 -24.937 1.00 48.88 282 LYS A C 1
ATOM 2343 O O . LYS A 1 282 ? 38.652 -2.459 -25.953 1.00 48.88 282 LYS A O 1
ATOM 2348 N N . GLU A 1 283 ? 40.267 -1.293 -24.896 1.00 56.31 283 GLU A N 1
ATOM 2349 C CA . GLU A 1 283 ? 40.886 -0.757 -26.091 1.00 56.31 283 GLU A CA 1
ATOM 2350 C C . GLU A 1 283 ? 41.207 -1.986 -26.914 1.00 56.31 283 GLU A C 1
ATOM 2352 O O . GLU A 1 283 ? 42.009 -2.815 -26.475 1.00 56.31 283 GLU A O 1
ATOM 2357 N N . LYS A 1 284 ? 40.459 -2.180 -28.012 1.00 67.31 284 LYS A N 1
ATOM 2358 C CA . LYS A 1 284 ? 40.597 -3.398 -28.799 1.00 67.31 284 LYS A CA 1
ATOM 2359 C C . LYS A 1 284 ? 42.073 -3.522 -29.087 1.00 67.31 284 LYS A C 1
ATOM 2361 O O . LYS A 1 284 ? 42.676 -2.566 -29.599 1.00 67.31 284 LYS A O 1
ATOM 2366 N N . THR A 1 285 ? 42.653 -4.645 -28.687 1.00 80.56 285 THR A N 1
ATOM 2367 C CA . THR A 1 285 ? 44.085 -4.836 -28.877 1.00 80.56 285 THR A CA 1
ATOM 2368 C C . THR A 1 285 ? 44.370 -4.693 -30.366 1.00 80.56 285 THR A C 1
ATOM 2370 O O . THR A 1 285 ? 43.509 -4.965 -31.211 1.00 80.56 285 THR A O 1
ATOM 2373 N N . ASP A 1 286 ? 45.572 -4.263 -30.724 1.00 82.94 286 ASP A N 1
ATOM 2374 C CA . ASP A 1 286 ? 45.941 -4.134 -32.134 1.00 82.94 286 ASP A CA 1
ATOM 2375 C C . ASP A 1 286 ? 45.685 -5.440 -32.910 1.00 82.94 286 ASP A C 1
ATOM 2377 O O . ASP A 1 286 ? 45.253 -5.406 -34.059 1.00 82.94 286 ASP A O 1
ATOM 2381 N N . ASN A 1 287 ? 45.809 -6.594 -32.248 1.00 83.81 287 ASN A N 1
ATOM 2382 C CA . ASN A 1 287 ? 45.446 -7.905 -32.784 1.00 83.81 287 ASN A CA 1
ATOM 2383 C C . ASN A 1 287 ? 43.945 -8.079 -33.076 1.00 83.81 287 ASN A C 1
ATOM 2385 O O . ASN A 1 287 ? 43.592 -8.664 -34.104 1.00 83.81 287 ASN A O 1
ATOM 2389 N N . GLU A 1 288 ? 43.063 -7.609 -32.194 1.00 83.69 288 GLU A N 1
ATOM 2390 C CA . GLU A 1 288 ? 41.608 -7.641 -32.401 1.00 83.69 288 GLU A CA 1
ATOM 2391 C C . GLU A 1 288 ? 41.226 -6.737 -33.581 1.00 83.69 288 GLU A C 1
ATOM 2393 O O . GLU A 1 288 ? 40.543 -7.194 -34.496 1.00 83.69 288 GLU A O 1
ATOM 2398 N N . LYS A 1 289 ? 41.784 -5.519 -33.650 1.00 86.31 289 LYS A N 1
ATOM 2399 C CA . LYS A 1 289 ? 41.583 -4.593 -34.782 1.00 86.31 289 LYS A CA 1
ATOM 2400 C C . LYS A 1 289 ? 42.069 -5.180 -36.110 1.00 86.31 289 LYS A C 1
ATOM 2402 O O . LYS A 1 289 ? 41.384 -5.068 -37.124 1.00 86.31 289 LYS A O 1
ATOM 2407 N N . ILE A 1 290 ? 43.235 -5.834 -36.113 1.00 87.94 290 ILE A N 1
ATOM 2408 C CA . ILE A 1 290 ? 43.758 -6.531 -37.299 1.00 87.94 290 ILE A CA 1
ATOM 2409 C C . ILE A 1 290 ? 42.816 -7.665 -37.713 1.00 87.94 290 ILE A C 1
ATOM 2411 O O . ILE A 1 290 ? 42.551 -7.826 -38.901 1.00 87.94 290 ILE A O 1
ATOM 2415 N N . THR A 1 291 ? 42.315 -8.450 -36.753 1.00 86.44 291 THR A N 1
ATOM 2416 C CA . THR A 1 291 ? 41.428 -9.589 -37.039 1.00 86.44 291 THR A CA 1
ATOM 2417 C C . THR A 1 291 ? 40.111 -9.111 -37.659 1.00 86.44 291 THR A C 1
ATOM 2419 O O . THR A 1 291 ? 39.680 -9.664 -38.669 1.00 86.44 291 THR A O 1
ATOM 2422 N N . GLU A 1 292 ? 39.506 -8.055 -37.109 1.00 86.81 292 GLU A N 1
ATOM 2423 C CA . GLU A 1 292 ? 38.271 -7.456 -37.633 1.00 86.81 292 GLU A CA 1
ATOM 2424 C C . GLU A 1 292 ? 38.448 -6.917 -39.056 1.00 86.81 292 GLU A C 1
ATOM 2426 O O . GLU A 1 292 ? 37.639 -7.210 -39.934 1.00 86.81 292 GLU A O 1
ATOM 2431 N N . GLU A 1 293 ? 39.536 -6.190 -39.318 1.00 87.31 293 GLU A N 1
ATOM 2432 C CA . GLU A 1 293 ? 39.818 -5.657 -40.652 1.00 87.31 293 GLU A CA 1
ATOM 2433 C C . GLU A 1 293 ? 40.097 -6.771 -41.673 1.00 87.31 293 GLU A C 1
ATOM 2435 O O . GLU A 1 293 ? 39.627 -6.703 -42.806 1.00 87.31 293 GLU A O 1
ATOM 2440 N N . VAL A 1 294 ? 40.806 -7.837 -41.286 1.00 86.38 294 VAL A N 1
ATOM 2441 C CA . VAL A 1 294 ? 41.028 -9.009 -42.150 1.00 86.38 294 VAL A CA 1
ATOM 2442 C C . VAL A 1 294 ? 39.710 -9.709 -42.498 1.00 86.38 294 VAL A C 1
ATOM 2444 O O . VAL A 1 294 ? 39.503 -10.075 -43.658 1.00 86.38 294 VAL A O 1
ATOM 2447 N N . MET A 1 295 ? 38.803 -9.868 -41.530 1.00 84.00 295 MET A N 1
ATOM 2448 C CA . MET A 1 295 ? 37.473 -10.446 -41.763 1.00 84.00 295 MET A CA 1
ATOM 2449 C C . MET A 1 295 ? 36.649 -9.562 -42.702 1.00 84.00 295 MET A C 1
ATOM 2451 O O . MET A 1 295 ? 36.164 -10.043 -43.726 1.00 84.00 295 MET A O 1
ATOM 2455 N N . ARG A 1 296 ? 36.601 -8.251 -42.429 1.00 85.88 296 ARG A N 1
ATOM 2456 C CA . ARG A 1 296 ? 35.917 -7.251 -43.263 1.00 85.88 296 ARG A CA 1
ATOM 2457 C C . ARG A 1 296 ? 36.413 -7.270 -44.705 1.00 85.88 296 ARG A C 1
ATOM 2459 O O . ARG A 1 296 ? 35.623 -7.149 -45.638 1.00 85.88 296 ARG A O 1
ATOM 2466 N N . GLN A 1 297 ? 37.722 -7.402 -44.902 1.00 81.56 297 GLN A N 1
ATOM 2467 C CA . GLN A 1 297 ? 38.299 -7.526 -46.233 1.00 81.56 297 GLN A CA 1
ATOM 2468 C C . GLN A 1 297 ? 37.903 -8.860 -46.864 1.00 81.56 297 GLN A C 1
ATOM 2470 O O . GLN A 1 297 ? 37.460 -8.862 -48.001 1.00 81.56 297 GLN A O 1
ATOM 2475 N N . THR A 1 298 ? 37.972 -9.981 -46.150 1.00 82.50 298 THR A N 1
ATOM 2476 C CA . THR A 1 298 ? 37.594 -11.303 -46.687 1.00 82.50 298 THR A CA 1
ATOM 2477 C C . THR A 1 298 ? 36.141 -11.343 -47.186 1.00 82.50 298 THR A C 1
ATOM 2479 O O . THR A 1 298 ? 35.865 -11.927 -48.233 1.00 82.50 298 THR A O 1
ATOM 2482 N N . GLU A 1 299 ? 35.222 -10.666 -46.495 1.00 81.94 299 GLU A N 1
ATOM 2483 C CA . GLU A 1 299 ? 33.803 -10.564 -46.873 1.00 81.94 299 GLU A CA 1
ATOM 2484 C C . GLU A 1 299 ? 33.552 -9.777 -48.167 1.00 81.94 299 GLU A C 1
ATOM 2486 O O . GLU A 1 299 ? 32.540 -9.994 -48.827 1.00 81.94 299 GLU A O 1
ATOM 2491 N N . GLN A 1 300 ? 34.477 -8.904 -48.571 1.00 79.44 300 GLN A N 1
ATOM 2492 C CA . GLN A 1 300 ? 34.378 -8.134 -49.819 1.00 79.44 300 GLN A CA 1
ATOM 2493 C C . GLN A 1 300 ? 34.797 -8.943 -51.060 1.00 79.44 300 GLN A C 1
ATOM 2495 O O . GLN A 1 300 ? 34.741 -8.435 -52.180 1.00 79.44 300 GLN A O 1
ATOM 2500 N N . CYS A 1 301 ? 35.255 -10.188 -50.888 1.00 77.94 301 CYS A N 1
ATOM 2501 C CA . CYS A 1 301 ? 35.621 -11.060 -51.999 1.00 77.94 301 CYS A CA 1
ATOM 2502 C C . CYS A 1 301 ? 34.368 -11.651 -52.669 1.00 77.94 301 CYS A C 1
ATOM 2504 O O . CYS A 1 301 ? 33.597 -12.373 -52.037 1.00 77.94 301 CYS A O 1
ATOM 2506 N N . ASN A 1 302 ? 34.220 -11.419 -53.975 1.00 76.75 302 ASN A N 1
ATOM 2507 C CA . ASN A 1 302 ? 33.106 -11.928 -54.788 1.00 76.75 302 ASN A CA 1
ATOM 2508 C C . ASN A 1 302 ? 33.476 -13.174 -55.619 1.00 76.75 302 ASN A C 1
ATOM 2510 O O . ASN A 1 302 ? 32.729 -13.578 -56.509 1.00 76.75 302 ASN A O 1
ATOM 2514 N N . CYS A 1 303 ? 34.639 -13.787 -55.373 1.00 73.75 303 CYS A N 1
ATOM 2515 C CA . CYS A 1 303 ? 35.056 -15.002 -56.073 1.00 73.75 303 CYS A CA 1
ATOM 2516 C C . CYS A 1 303 ? 34.152 -16.200 -55.724 1.00 73.75 303 CYS A C 1
ATOM 2518 O O . CYS A 1 303 ? 33.780 -16.388 -54.565 1.00 73.75 303 CYS A O 1
ATOM 2520 N N . ARG A 1 304 ? 33.880 -17.078 -56.706 1.00 70.88 304 ARG A N 1
ATOM 2521 C CA . ARG A 1 304 ? 33.155 -18.352 -56.494 1.00 70.88 304 ARG A CA 1
ATOM 2522 C C . ARG A 1 304 ? 33.840 -19.234 -55.441 1.00 70.88 304 ARG A C 1
ATOM 2524 O O . ARG A 1 304 ? 33.161 -19.849 -54.628 1.00 70.88 304 ARG A O 1
ATOM 2531 N N . ASN A 1 305 ? 35.173 -19.216 -55.427 1.00 74.50 305 ASN A N 1
ATOM 2532 C CA . ASN A 1 305 ? 35.997 -19.692 -54.319 1.00 74.50 305 ASN A CA 1
ATOM 2533 C C . ASN A 1 305 ? 36.630 -18.467 -53.657 1.00 74.50 305 ASN A C 1
ATOM 2535 O O . ASN A 1 305 ? 37.492 -17.826 -54.258 1.00 74.50 305 ASN A O 1
ATOM 2539 N N . ARG A 1 306 ? 36.171 -18.111 -52.454 1.00 77.50 306 ARG A N 1
ATOM 2540 C CA . ARG A 1 306 ? 36.632 -16.907 -51.748 1.00 77.50 306 ARG A CA 1
ATOM 2541 C C . ARG A 1 306 ? 38.134 -16.974 -51.475 1.00 77.50 306 ARG A C 1
ATOM 2543 O O . ARG A 1 306 ? 38.646 -18.017 -51.070 1.00 77.50 306 ARG A O 1
ATOM 2550 N N . TYR A 1 307 ? 38.822 -15.847 -51.653 1.00 82.00 307 TYR A N 1
ATOM 2551 C CA . TYR A 1 307 ? 40.233 -15.726 -51.308 1.00 82.00 307 TYR A CA 1
ATOM 2552 C C . TYR A 1 307 ? 40.418 -15.945 -49.801 1.00 82.00 307 TYR A C 1
ATOM 2554 O O . TYR A 1 307 ? 39.954 -15.155 -48.979 1.00 82.00 307 TYR A O 1
ATOM 2562 N N . MET A 1 308 ? 41.053 -17.058 -49.438 1.00 81.88 308 MET A N 1
ATOM 2563 C CA . MET A 1 308 ? 41.130 -17.510 -48.052 1.00 81.88 308 MET A CA 1
ATOM 2564 C C . MET A 1 308 ? 42.218 -16.756 -47.287 1.00 81.88 308 MET A C 1
ATOM 2566 O O . MET A 1 308 ? 43.377 -16.748 -47.695 1.00 81.88 308 MET A O 1
ATOM 2570 N N . ILE A 1 309 ? 41.864 -16.157 -46.149 1.00 89.94 309 ILE A N 1
ATOM 2571 C CA . ILE A 1 309 ? 42.830 -15.582 -45.210 1.00 89.94 309 ILE A CA 1
ATOM 2572 C C . ILE A 1 309 ? 42.690 -16.312 -43.877 1.00 89.94 309 ILE A C 1
ATOM 2574 O O . ILE A 1 309 ? 41.648 -16.244 -43.233 1.00 89.94 309 ILE A O 1
ATOM 2578 N N . GLN A 1 310 ? 43.733 -17.029 -43.461 1.00 88.50 310 GLN A N 1
ATOM 2579 C CA . GLN A 1 310 ? 43.718 -17.844 -42.246 1.00 88.50 310 GLN A CA 1
ATOM 2580 C C . GLN A 1 310 ? 44.660 -17.251 -41.197 1.00 88.50 310 GLN A C 1
ATOM 2582 O O . GLN A 1 310 ? 45.850 -17.056 -41.455 1.00 88.50 310 GLN A O 1
ATOM 2587 N N . LYS A 1 311 ? 44.145 -16.990 -39.992 1.00 90.44 311 LYS A N 1
ATOM 2588 C CA . LYS A 1 311 ? 44.968 -16.603 -38.840 1.00 90.44 311 LYS A CA 1
ATOM 2589 C C . LYS A 1 311 ? 45.769 -17.817 -38.369 1.00 90.44 311 LYS A C 1
ATOM 2591 O O . LYS A 1 311 ? 45.186 -18.850 -38.054 1.00 90.44 311 LYS A O 1
ATOM 2596 N N . VAL A 1 312 ? 47.096 -17.691 -38.339 1.00 90.00 312 VAL A N 1
ATOM 2597 C CA . VAL A 1 312 ? 48.006 -18.754 -37.876 1.00 90.00 312 VAL A CA 1
ATOM 2598 C C . VAL A 1 312 ? 48.364 -18.532 -36.408 1.00 90.00 312 VAL A C 1
ATOM 2600 O O . VAL A 1 312 ? 48.260 -19.446 -35.598 1.00 90.00 312 VAL A O 1
ATOM 2603 N N . SER A 1 313 ? 48.759 -17.307 -36.060 1.00 88.06 313 SER A N 1
ATOM 2604 C CA . SER A 1 313 ? 49.059 -16.875 -34.691 1.00 88.06 313 SER A CA 1
ATOM 2605 C C . SER A 1 313 ? 48.899 -15.354 -34.583 1.00 88.06 313 SER A C 1
ATOM 2607 O O . SER A 1 313 ? 48.537 -14.691 -35.559 1.00 88.06 313 SER A O 1
ATOM 2609 N N . GLU A 1 314 ? 49.128 -14.770 -33.407 1.00 84.75 314 GLU A N 1
ATOM 2610 C CA . GLU A 1 314 ? 49.055 -13.313 -33.239 1.00 84.75 314 GLU A CA 1
ATOM 2611 C C . GLU A 1 314 ? 49.980 -12.581 -34.221 1.00 84.75 314 GLU A C 1
ATOM 2613 O O . GLU A 1 314 ? 51.140 -12.960 -34.413 1.00 84.75 314 GLU A O 1
ATOM 2618 N N . GLY A 1 315 ? 49.431 -11.581 -34.915 1.00 85.94 315 GLY A N 1
ATOM 2619 C CA . GLY A 1 315 ? 50.124 -10.855 -35.980 1.00 85.94 315 GLY A CA 1
ATOM 2620 C C . GLY A 1 315 ? 50.570 -11.697 -37.184 1.00 85.94 315 GLY A C 1
ATOM 2621 O O . GLY A 1 315 ? 51.343 -11.193 -37.991 1.00 85.94 315 GLY A O 1
ATOM 2622 N N . HIS A 1 316 ? 50.134 -12.954 -37.345 1.00 90.88 316 HIS A N 1
ATOM 2623 C CA . HIS A 1 316 ? 50.564 -13.825 -38.449 1.00 90.88 316 HIS A CA 1
ATOM 2624 C C . HIS A 1 316 ? 49.387 -14.463 -39.187 1.00 90.88 316 HIS A C 1
ATOM 2626 O O . HIS A 1 316 ? 48.574 -15.186 -38.608 1.00 90.88 316 HIS A O 1
ATOM 2632 N N . TYR A 1 317 ? 49.353 -14.248 -40.501 1.00 93.19 317 TYR A N 1
ATOM 2633 C CA . TYR A 1 317 ? 48.274 -14.694 -41.376 1.00 93.19 317 TYR A CA 1
ATOM 2634 C C . TYR A 1 317 ? 48.814 -15.418 -42.608 1.00 93.19 317 TYR A C 1
ATOM 2636 O O . TYR A 1 317 ? 49.899 -15.120 -43.113 1.00 93.19 317 TYR A O 1
ATOM 2644 N N . ARG A 1 318 ? 48.032 -16.376 -43.096 1.00 90.38 318 ARG A N 1
ATOM 2645 C CA . ARG A 1 318 ? 48.217 -17.056 -44.376 1.00 90.38 318 ARG A CA 1
ATOM 2646 C C . ARG A 1 318 ? 47.217 -16.494 -45.380 1.00 90.38 318 ARG A C 1
ATOM 2648 O O . ARG A 1 318 ? 46.060 -16.290 -45.030 1.00 90.38 318 ARG A O 1
ATOM 2655 N N . PHE A 1 319 ? 47.671 -16.247 -46.605 1.00 89.25 319 PHE A N 1
ATOM 2656 C CA . PHE A 1 319 ? 46.878 -15.611 -47.656 1.00 89.25 319 PHE A CA 1
ATOM 2657 C C . PHE A 1 319 ? 46.787 -16.517 -48.891 1.00 89.25 319 PHE A C 1
ATOM 2659 O O . PHE A 1 319 ? 47.812 -16.950 -49.424 1.00 89.25 319 PHE A O 1
ATOM 2666 N N . GLY A 1 320 ? 45.565 -16.781 -49.347 1.00 83.44 320 GLY A N 1
ATOM 2667 C CA . GLY A 1 320 ? 45.259 -17.713 -50.428 1.00 83.44 320 GLY A CA 1
ATOM 2668 C C . GLY A 1 320 ? 45.696 -19.146 -50.111 1.00 83.44 320 GLY A C 1
ATOM 2669 O O . GLY A 1 320 ? 45.745 -19.566 -48.958 1.00 83.44 320 GLY A O 1
ATOM 2670 N N . GLU A 1 321 ? 46.076 -19.882 -51.154 1.00 78.31 321 GLU A N 1
ATOM 2671 C CA . GLU A 1 321 ? 46.592 -21.259 -51.062 1.00 78.31 321 GLU A CA 1
ATOM 2672 C C . GLU A 1 321 ? 48.093 -21.315 -50.711 1.00 78.31 321 GLU A C 1
ATOM 2674 O O . GLU A 1 321 ? 48.703 -22.384 -50.673 1.00 78.31 321 GLU A O 1
ATOM 2679 N N . THR A 1 322 ? 48.729 -20.164 -50.455 1.00 78.19 322 THR A N 1
ATOM 2680 C CA . THR A 1 322 ? 50.164 -20.124 -50.156 1.00 78.19 322 THR A CA 1
ATOM 2681 C C . THR A 1 322 ? 50.457 -20.741 -48.788 1.00 78.19 322 THR A C 1
ATOM 2683 O O . THR A 1 322 ? 49.784 -20.457 -47.805 1.00 78.19 322 THR A O 1
ATOM 2686 N N . GLN A 1 323 ? 51.518 -21.545 -48.680 1.00 76.38 323 GLN A N 1
ATOM 2687 C CA . GLN A 1 323 ? 51.970 -22.086 -47.386 1.00 76.38 323 GLN A CA 1
ATOM 2688 C C . GLN A 1 323 ? 52.762 -21.061 -46.551 1.00 76.38 323 GLN A C 1
ATOM 2690 O O . GLN A 1 323 ? 53.121 -21.318 -45.402 1.00 76.38 323 GLN A O 1
ATOM 2695 N N . ILE A 1 324 ? 53.012 -19.874 -47.111 1.00 82.75 324 ILE A N 1
ATOM 2696 C CA . ILE A 1 324 ? 53.842 -18.826 -46.520 1.00 82.75 324 ILE A CA 1
ATOM 2697 C C . ILE A 1 324 ? 53.032 -18.043 -45.481 1.00 82.75 324 ILE A C 1
ATOM 2699 O O . ILE A 1 324 ? 52.057 -17.366 -45.811 1.00 82.75 324 ILE A O 1
ATOM 2703 N N . LYS A 1 325 ? 53.480 -18.077 -44.221 1.00 89.69 325 LYS A N 1
ATOM 2704 C CA . LYS A 1 325 ? 52.975 -17.183 -43.169 1.00 89.69 325 LYS A CA 1
ATOM 2705 C C . LYS A 1 325 ? 53.554 -15.779 -43.351 1.00 89.69 325 LYS A C 1
ATOM 2707 O O . LYS A 1 325 ? 54.761 -15.619 -43.529 1.00 89.69 325 LYS A O 1
ATOM 2712 N N . ARG A 1 326 ? 52.706 -14.755 -43.287 1.00 91.50 326 ARG A N 1
ATOM 2713 C CA . ARG A 1 326 ? 53.102 -13.345 -43.384 1.00 91.50 326 ARG A CA 1
ATOM 2714 C C . ARG A 1 326 ? 52.751 -12.612 -42.101 1.00 91.50 326 ARG A C 1
ATOM 2716 O O . ARG A 1 326 ? 51.691 -12.836 -41.521 1.00 91.50 326 ARG A O 1
ATOM 2723 N N . MET A 1 327 ? 53.647 -11.723 -41.683 1.00 90.12 327 MET A N 1
ATOM 2724 C CA . MET A 1 327 ? 53.410 -10.847 -40.542 1.00 90.12 327 MET A CA 1
ATOM 2725 C C . MET A 1 327 ? 52.463 -9.715 -40.947 1.00 90.12 327 MET A C 1
ATOM 2727 O O . MET A 1 327 ? 52.620 -9.123 -42.018 1.00 90.12 327 MET A O 1
ATOM 2731 N N . VAL A 1 328 ? 51.495 -9.424 -40.088 1.00 93.56 328 VAL A N 1
ATOM 2732 C CA . VAL A 1 328 ? 50.477 -8.393 -40.255 1.00 93.56 328 VAL A CA 1
ATOM 2733 C C . VAL A 1 328 ? 50.481 -7.510 -39.016 1.00 93.56 328 VAL A C 1
ATOM 2735 O O . VAL A 1 328 ? 50.479 -8.012 -37.895 1.00 93.56 328 VAL A O 1
ATOM 2738 N N . ARG A 1 329 ? 50.495 -6.195 -39.219 1.00 91.44 329 ARG A N 1
ATOM 2739 C CA . ARG A 1 329 ? 50.485 -5.196 -38.143 1.00 91.44 329 ARG A CA 1
ATOM 2740 C C . ARG A 1 329 ? 49.485 -4.093 -38.443 1.00 91.44 329 ARG A C 1
ATOM 2742 O O . ARG A 1 329 ? 49.078 -3.939 -39.590 1.00 91.44 329 ARG A O 1
ATOM 2749 N N . ILE A 1 330 ? 49.165 -3.281 -37.445 1.00 90.00 330 ILE A N 1
ATOM 2750 C CA . ILE A 1 330 ? 48.403 -2.047 -37.622 1.00 90.00 330 ILE A CA 1
ATOM 2751 C C . ILE A 1 330 ? 49.306 -0.847 -37.335 1.00 90.00 330 ILE A C 1
ATOM 2753 O O . ILE A 1 330 ? 50.096 -0.861 -36.396 1.00 90.00 330 ILE A O 1
ATOM 2757 N N . LEU A 1 331 ? 49.239 0.177 -38.181 1.00 86.88 331 LEU A N 1
ATOM 2758 C CA . LEU A 1 331 ? 49.967 1.431 -38.003 1.00 86.88 331 LEU A CA 1
ATOM 2759 C C . LEU A 1 331 ? 49.024 2.585 -38.334 1.00 86.88 331 LEU A C 1
ATOM 2761 O O . LEU A 1 331 ? 48.516 2.648 -39.450 1.00 86.88 331 LEU A O 1
ATOM 2765 N N . ARG A 1 332 ? 48.774 3.485 -37.370 1.00 79.56 332 ARG A N 1
ATOM 2766 C CA . ARG A 1 332 ? 47.833 4.621 -37.518 1.00 79.56 332 ARG A CA 1
ATOM 2767 C C . ARG A 1 332 ? 46.489 4.174 -38.125 1.00 79.56 332 ARG A C 1
ATOM 2769 O O . ARG A 1 332 ? 46.029 4.733 -39.115 1.00 79.56 332 ARG A O 1
ATOM 2776 N N . SER A 1 333 ? 45.916 3.106 -37.564 1.00 79.31 333 SER A N 1
ATOM 2777 C CA . SER A 1 333 ? 44.656 2.478 -38.004 1.00 79.31 333 SER A CA 1
ATOM 2778 C C . SER A 1 333 ? 44.672 1.793 -39.379 1.00 79.31 333 SER A C 1
ATOM 2780 O O . SER A 1 333 ? 43.636 1.314 -39.823 1.00 79.31 333 SER A O 1
ATOM 2782 N N . THR A 1 334 ? 45.825 1.688 -40.044 1.00 84.75 334 THR A N 1
ATOM 2783 C CA . THR A 1 334 ? 45.962 0.966 -41.319 1.00 84.75 334 THR A CA 1
ATOM 2784 C C . THR A 1 334 ? 46.578 -0.410 -41.087 1.00 84.75 334 THR A C 1
ATOM 2786 O O . THR A 1 334 ? 47.677 -0.508 -40.536 1.00 84.75 334 THR A O 1
ATOM 2789 N N . VAL A 1 335 ? 45.902 -1.478 -41.520 1.00 91.75 335 VAL A N 1
ATOM 2790 C CA . VAL A 1 335 ? 46.440 -2.847 -41.453 1.00 91.75 335 VAL A CA 1
ATOM 2791 C C . VAL A 1 335 ? 47.409 -3.084 -42.609 1.00 91.75 335 VAL A C 1
ATOM 2793 O O . VAL A 1 335 ? 47.101 -2.790 -43.762 1.00 91.75 335 VAL A O 1
ATOM 2796 N N . MET A 1 336 ? 48.594 -3.610 -42.307 1.00 91.19 336 MET A N 1
ATOM 2797 C CA . MET A 1 336 ? 49.696 -3.788 -43.251 1.00 91.19 336 MET A CA 1
ATOM 2798 C C . MET A 1 336 ? 50.252 -5.209 -43.209 1.00 91.19 336 MET A C 1
ATOM 2800 O O . MET A 1 336 ? 50.443 -5.769 -42.133 1.00 91.19 336 MET A O 1
ATOM 2804 N N . VAL A 1 337 ? 50.601 -5.752 -44.374 1.00 93.12 337 VAL A N 1
ATOM 2805 C CA . VAL A 1 337 ? 51.170 -7.088 -44.585 1.00 93.12 337 VAL A CA 1
ATOM 2806 C C . VAL A 1 337 ? 52.650 -6.976 -44.970 1.00 93.12 337 VAL A C 1
ATOM 2808 O O . VAL A 1 337 ? 53.041 -6.134 -45.782 1.00 93.12 337 VAL A O 1
ATOM 2811 N N . ARG A 1 338 ? 53.499 -7.837 -44.402 1.00 92.50 338 ARG A N 1
ATOM 2812 C CA . ARG A 1 338 ? 54.929 -7.925 -44.735 1.00 92.50 338 ARG A CA 1
ATOM 2813 C C . ARG A 1 338 ? 55.144 -8.686 -46.051 1.00 92.50 338 ARG A C 1
ATOM 2815 O O . ARG A 1 338 ? 54.697 -9.826 -46.206 1.00 92.50 338 ARG A O 1
ATOM 2822 N N . VAL A 1 339 ? 55.893 -8.088 -46.982 1.00 87.81 339 VAL A N 1
ATOM 2823 C CA . VAL A 1 339 ? 56.118 -8.638 -48.341 1.00 87.81 339 VAL A CA 1
ATOM 2824 C C . VAL A 1 339 ? 57.596 -8.807 -48.721 1.00 87.81 339 VAL A C 1
ATOM 2826 O O . VAL A 1 339 ? 57.944 -8.815 -49.894 1.00 87.81 339 VAL A O 1
ATOM 2829 N N . GLY A 1 340 ? 58.480 -8.978 -47.734 1.00 83.19 340 GLY A N 1
ATOM 2830 C CA . GLY A 1 340 ? 59.928 -9.118 -47.938 1.00 83.19 340 GLY A CA 1
ATOM 2831 C C . GLY A 1 340 ? 60.661 -7.832 -47.565 1.00 83.19 340 GLY A C 1
ATOM 2832 O O . GLY A 1 340 ? 60.950 -7.629 -46.385 1.00 83.19 340 GLY A O 1
ATOM 2833 N N . GLY A 1 341 ? 60.906 -6.954 -48.545 1.00 80.19 341 GLY A N 1
ATOM 2834 C CA . GLY A 1 341 ? 61.646 -5.691 -48.376 1.00 80.19 341 GLY A CA 1
ATOM 2835 C C . GLY A 1 341 ? 60.879 -4.546 -47.695 1.00 80.19 341 GLY A C 1
ATOM 2836 O O . GLY A 1 341 ? 61.479 -3.536 -47.348 1.00 80.19 341 GLY A O 1
ATOM 2837 N N . GLY A 1 342 ? 59.571 -4.691 -47.453 1.00 88.50 342 GLY A N 1
ATOM 2838 C CA . GLY A 1 342 ? 58.740 -3.614 -46.907 1.00 88.50 342 GLY A CA 1
ATOM 2839 C C . GLY A 1 342 ? 57.383 -4.066 -46.365 1.00 88.50 342 GLY A C 1
ATOM 2840 O O . GLY A 1 342 ? 57.102 -5.263 -46.244 1.00 88.50 342 GLY A O 1
ATOM 2841 N N . TRP A 1 343 ? 56.558 -3.080 -46.016 1.00 91.38 343 TRP A N 1
ATOM 2842 C CA . TRP A 1 343 ? 55.181 -3.242 -45.548 1.00 91.38 343 TRP A CA 1
ATOM 2843 C C . TRP A 1 343 ? 54.228 -2.638 -46.570 1.00 91.38 343 TRP A C 1
ATOM 2845 O O . TRP A 1 343 ? 54.439 -1.511 -47.004 1.00 91.38 343 TRP A O 1
ATOM 2855 N N . VAL A 1 344 ? 53.182 -3.374 -46.920 1.00 90.62 344 VAL A N 1
ATOM 2856 C CA . VAL A 1 344 ? 52.159 -2.949 -47.883 1.00 90.62 344 VAL A CA 1
ATOM 2857 C C . VAL A 1 344 ? 50.808 -2.965 -47.180 1.00 90.62 344 VAL A C 1
ATOM 2859 O O . VAL A 1 344 ? 50.580 -3.831 -46.338 1.00 90.62 344 VAL A O 1
ATOM 2862 N N . ALA A 1 345 ? 49.923 -2.013 -47.471 1.00 90.12 345 ALA A N 1
ATOM 2863 C CA . ALA A 1 345 ? 48.578 -2.011 -46.895 1.00 90.12 345 ALA A CA 1
ATOM 2864 C C . ALA A 1 345 ? 47.824 -3.295 -47.283 1.00 90.12 345 ALA A C 1
ATOM 2866 O O . ALA A 1 345 ? 47.965 -3.783 -48.403 1.00 90.12 345 ALA A O 1
ATOM 2867 N N . LEU A 1 346 ? 47.022 -3.852 -46.372 1.00 89.94 346 LEU A N 1
ATOM 2868 C CA . LEU A 1 346 ? 46.273 -5.091 -46.615 1.00 89.94 346 LEU A CA 1
ATOM 2869 C C . LEU A 1 346 ? 45.384 -4.978 -47.856 1.00 89.94 346 LEU A C 1
ATOM 2871 O O . LEU A 1 346 ? 45.341 -5.895 -48.668 1.00 89.94 346 LEU A O 1
ATOM 2875 N N . GLU A 1 347 ? 44.734 -3.834 -48.034 1.00 84.81 347 GLU A N 1
ATOM 2876 C CA . GLU A 1 347 ? 43.933 -3.547 -49.218 1.00 84.81 347 GLU A CA 1
ATOM 2877 C C . GLU A 1 347 ? 44.769 -3.620 -50.505 1.00 84.81 347 GLU A C 1
ATOM 2879 O O . GLU A 1 347 ? 44.400 -4.335 -51.435 1.00 84.81 347 GLU A O 1
ATOM 2884 N N . GLU A 1 348 ? 45.929 -2.960 -50.561 1.00 85.00 348 GLU A N 1
ATOM 2885 C CA . GLU A 1 348 ? 46.816 -2.993 -51.734 1.00 85.00 348 GLU A CA 1
ATOM 2886 C C . GLU A 1 348 ? 47.385 -4.401 -51.990 1.00 85.00 348 GLU A C 1
ATOM 2888 O O . GLU A 1 348 ? 47.520 -4.834 -53.136 1.00 85.00 348 GLU A O 1
ATOM 2893 N N . PHE A 1 349 ? 47.680 -5.146 -50.923 1.00 86.81 349 PHE A N 1
ATOM 2894 C CA . PHE A 1 349 ? 48.106 -6.538 -51.010 1.00 86.81 349 PHE A CA 1
ATOM 2895 C C . PHE A 1 349 ? 47.013 -7.409 -51.649 1.00 86.81 349 PHE A C 1
ATOM 2897 O O . PHE A 1 349 ? 47.289 -8.167 -52.578 1.00 86.81 349 PHE A O 1
ATOM 2904 N N . LEU A 1 350 ? 45.757 -7.263 -51.217 1.00 87.31 350 LEU A N 1
ATOM 2905 C CA . LEU A 1 350 ? 44.632 -8.009 -51.785 1.00 87.31 350 LEU A CA 1
ATOM 2906 C C . LEU A 1 350 ? 44.318 -7.587 -53.223 1.00 87.31 350 LEU A C 1
ATOM 2908 O O . LEU A 1 350 ? 43.976 -8.444 -54.024 1.00 87.31 350 LEU A O 1
ATOM 2912 N N . HIS A 1 351 ? 44.523 -6.329 -53.617 1.00 83.12 351 HIS A N 1
ATOM 2913 C CA . HIS A 1 351 ? 44.372 -5.918 -55.021 1.00 83.12 351 HIS A CA 1
ATOM 2914 C C . HIS A 1 351 ? 45.325 -6.644 -55.988 1.00 83.12 351 HIS A C 1
ATOM 2916 O O . HIS A 1 351 ? 45.008 -6.791 -57.169 1.00 83.12 351 HIS A O 1
ATOM 2922 N N . LYS A 1 352 ? 46.487 -7.105 -55.505 1.00 81.00 352 LYS A N 1
ATOM 2923 C CA . LYS A 1 352 ? 47.484 -7.841 -56.305 1.00 81.00 352 LYS A CA 1
ATOM 2924 C C . LYS A 1 352 ? 47.308 -9.363 -56.245 1.00 81.00 352 LYS A C 1
ATOM 2926 O O . LYS A 1 352 ? 47.851 -10.056 -57.101 1.00 81.00 352 LYS A O 1
ATOM 2931 N N . HIS A 1 353 ? 46.582 -9.878 -55.251 1.00 79.25 353 HIS A N 1
ATOM 2932 C CA . HIS A 1 353 ? 46.532 -11.313 -54.948 1.00 79.25 353 HIS A CA 1
ATOM 2933 C C . HIS A 1 353 ? 45.121 -11.925 -54.915 1.00 79.25 353 HIS A C 1
ATOM 2935 O O . HIS A 1 353 ? 44.996 -13.116 -55.181 1.00 79.25 353 HIS A O 1
ATOM 2941 N N . ASP A 1 354 ? 44.072 -11.147 -54.631 1.00 81.69 354 ASP A N 1
ATOM 2942 C CA . ASP A 1 354 ? 42.672 -11.577 -54.728 1.00 81.69 354 ASP A CA 1
ATOM 2943 C C . ASP A 1 354 ? 42.186 -11.426 -56.186 1.00 81.69 354 ASP A C 1
ATOM 2945 O O . ASP A 1 354 ? 42.128 -10.298 -56.700 1.00 81.69 354 ASP A O 1
ATOM 2949 N N . PRO A 1 355 ? 41.828 -12.531 -56.874 1.00 77.25 355 PRO A N 1
ATOM 2950 C CA . PRO A 1 355 ? 41.448 -12.510 -58.284 1.00 77.25 355 PRO A CA 1
ATOM 2951 C C . PRO A 1 355 ? 40.294 -11.562 -58.623 1.00 77.25 355 PRO A C 1
ATOM 2953 O O . PRO A 1 355 ? 40.267 -11.045 -59.732 1.00 77.25 355 PRO A O 1
ATOM 2956 N N . CYS A 1 356 ? 39.361 -11.275 -57.708 1.00 75.12 356 CYS A N 1
ATOM 2957 C CA . CYS A 1 356 ? 38.247 -10.370 -58.018 1.00 75.12 356 CYS A CA 1
ATOM 2958 C C . CYS A 1 356 ? 38.570 -8.877 -57.840 1.00 75.12 356 CYS A C 1
ATOM 2960 O O . CYS A 1 356 ? 37.712 -8.046 -58.131 1.00 75.12 356 CYS A O 1
ATOM 2962 N N . ARG A 1 357 ? 39.765 -8.515 -57.348 1.00 76.19 357 ARG A N 1
ATOM 2963 C CA . ARG A 1 357 ? 40.120 -7.118 -57.014 1.00 76.19 357 ARG A CA 1
ATOM 2964 C C . ARG A 1 357 ? 41.107 -6.466 -57.976 1.00 76.19 357 ARG A C 1
ATOM 2966 O O . ARG A 1 357 ? 41.163 -5.243 -58.063 1.00 76.19 357 ARG A O 1
ATOM 2973 N N . GLY A 1 358 ? 41.896 -7.255 -58.700 1.00 58.94 358 GLY A N 1
ATOM 2974 C CA . GLY A 1 358 ? 42.868 -6.745 -59.667 1.00 58.94 358 GLY A CA 1
ATOM 2975 C C . GLY A 1 358 ? 42.277 -6.563 -61.069 1.00 58.94 358 GLY A C 1
ATOM 2976 O O . GLY A 1 358 ? 41.533 -7.414 -61.551 1.00 58.94 358 GLY A O 1
ATOM 2977 N N . LYS A 1 359 ? 42.697 -5.515 -61.798 1.00 53.72 359 LYS A N 1
ATOM 2978 C CA . LYS A 1 359 ? 42.353 -5.304 -63.228 1.00 53.72 359 LYS A CA 1
ATOM 2979 C C . LYS A 1 359 ? 42.773 -6.469 -64.153 1.00 53.72 359 LYS A C 1
ATOM 2981 O O . LYS A 1 359 ? 42.227 -6.605 -65.241 1.00 53.72 359 LYS A O 1
ATOM 2986 N N . ILE A 1 360 ? 43.702 -7.328 -63.720 1.00 49.12 360 ILE A N 1
ATOM 2987 C CA . ILE A 1 360 ? 44.155 -8.542 -64.436 1.00 49.12 360 ILE A CA 1
ATOM 2988 C C . ILE A 1 360 ? 43.245 -9.756 -64.158 1.00 49.12 360 ILE A C 1
ATOM 2990 O O . ILE A 1 360 ? 43.178 -10.682 -64.966 1.00 49.12 360 ILE A O 1
ATOM 2994 N N . GLY A 1 361 ? 42.491 -9.739 -63.056 1.00 45.88 361 GLY A N 1
ATOM 2995 C CA . GLY A 1 361 ? 41.572 -10.809 -62.673 1.00 45.88 361 GLY A CA 1
ATOM 2996 C C . GLY A 1 361 ? 40.387 -10.970 -63.619 1.00 45.88 361 GLY A C 1
ATOM 2997 O O . GLY A 1 361 ? 40.008 -12.090 -63.943 1.00 45.88 361 GLY A O 1
ATOM 2998 N N . PHE A 1 362 ? 39.890 -9.862 -64.177 1.00 44.62 362 PHE A N 1
ATOM 2999 C CA . PHE A 1 362 ? 38.884 -9.893 -65.242 1.00 44.62 362 PHE A CA 1
ATOM 3000 C C . PHE A 1 362 ? 39.390 -10.621 -66.500 1.00 44.62 362 PHE A C 1
ATOM 3002 O O . PHE A 1 362 ? 38.650 -11.404 -67.091 1.00 44.62 362 PHE A O 1
ATOM 3009 N N . LEU A 1 363 ? 40.661 -10.431 -66.885 1.00 47.19 363 LEU A N 1
ATOM 3010 C CA . LEU A 1 363 ? 41.250 -11.107 -68.048 1.00 47.19 363 LEU A CA 1
ATOM 3011 C C . LEU A 1 363 ? 41.488 -12.602 -67.793 1.00 47.19 363 LEU A C 1
ATOM 3013 O O . LEU A 1 363 ? 41.240 -13.418 -68.679 1.00 47.19 363 LEU A O 1
ATOM 3017 N N . PHE A 1 364 ? 41.929 -12.974 -66.587 1.00 46.22 364 PHE A N 1
ATOM 3018 C CA . PHE A 1 364 ? 42.136 -14.378 -66.216 1.00 46.22 364 PHE A CA 1
ATOM 3019 C C . PHE A 1 364 ? 40.822 -15.149 -66.044 1.00 46.22 364 PHE A C 1
ATOM 3021 O O . PHE A 1 364 ? 40.764 -16.328 -66.390 1.00 46.22 364 PHE A O 1
ATOM 3028 N N . GLN A 1 365 ? 39.755 -14.498 -65.571 1.00 48.06 365 GLN A N 1
ATOM 3029 C CA . GLN A 1 365 ? 38.429 -15.109 -65.473 1.00 48.06 365 GLN A CA 1
ATOM 3030 C C . GLN A 1 365 ? 37.830 -15.370 -66.866 1.00 48.06 365 GLN A C 1
ATOM 3032 O O . GLN A 1 365 ? 37.355 -16.475 -67.124 1.00 48.06 365 GLN A O 1
ATOM 3037 N N . LEU A 1 366 ? 37.996 -14.428 -67.805 1.00 48.03 366 LEU A N 1
ATOM 3038 C CA . LEU A 1 366 ? 37.636 -14.596 -69.222 1.00 48.03 366 LEU A CA 1
ATOM 3039 C C . LEU A 1 366 ? 38.466 -15.678 -69.937 1.00 48.03 366 LEU A C 1
ATOM 3041 O O . LEU A 1 366 ? 37.926 -16.436 -70.743 1.00 48.03 366 LEU A O 1
ATOM 3045 N N . LEU A 1 367 ? 39.768 -15.783 -69.652 1.00 50.31 367 LEU A N 1
ATOM 3046 C CA . LEU A 1 367 ? 40.629 -16.835 -70.210 1.00 50.31 367 LEU A CA 1
ATOM 3047 C C . LEU A 1 367 ? 40.280 -18.221 -69.654 1.00 50.31 367 LEU A C 1
ATOM 3049 O O . LEU A 1 367 ? 40.284 -19.189 -70.409 1.00 50.31 367 LEU A O 1
ATOM 3053 N N . ARG A 1 368 ? 39.927 -18.328 -68.367 1.00 49.41 368 ARG A N 1
ATOM 3054 C CA . ARG A 1 368 ? 39.538 -19.598 -67.734 1.00 49.41 368 ARG A CA 1
ATOM 3055 C C . ARG A 1 368 ? 38.174 -20.096 -68.224 1.00 49.41 368 ARG A C 1
ATOM 3057 O O . ARG A 1 368 ? 38.036 -21.290 -68.474 1.00 49.41 368 ARG A O 1
ATOM 3064 N N . GLU A 1 369 ? 37.207 -19.203 -68.437 1.00 49.50 369 GLU A N 1
ATOM 3065 C CA . GLU A 1 369 ? 35.911 -19.548 -69.046 1.00 49.50 369 GLU A CA 1
ATOM 3066 C C . GLU A 1 369 ? 36.050 -19.947 -70.525 1.00 49.50 369 GLU A C 1
ATOM 3068 O O . GLU A 1 369 ? 35.437 -20.925 -70.957 1.00 49.50 369 GLU A O 1
ATOM 3073 N N . LYS A 1 370 ? 36.924 -19.276 -71.293 1.00 48.50 370 LYS A N 1
ATOM 3074 C CA . LYS A 1 370 ? 37.192 -19.650 -72.694 1.00 48.50 370 LYS A CA 1
ATOM 3075 C C . LYS A 1 370 ? 37.992 -20.948 -72.838 1.00 48.50 370 LYS A C 1
ATOM 3077 O O . LYS A 1 370 ? 37.682 -21.741 -73.720 1.00 48.50 370 LYS A O 1
ATOM 3082 N N . LEU A 1 371 ? 38.975 -21.209 -71.975 1.00 46.88 371 LEU A N 1
ATOM 3083 C CA . LEU A 1 371 ? 39.755 -22.456 -71.998 1.00 46.88 371 LEU A CA 1
ATOM 3084 C C . LEU A 1 371 ? 38.951 -23.660 -71.480 1.00 46.88 371 LEU A C 1
ATOM 3086 O O . LEU A 1 371 ? 39.123 -24.762 -71.994 1.00 46.88 371 LEU A O 1
ATOM 3090 N N . SER A 1 372 ? 38.013 -23.458 -70.545 1.00 45.50 372 SER A N 1
ATOM 3091 C CA . SER A 1 372 ? 37.088 -24.516 -70.109 1.00 45.50 372 SER A CA 1
ATOM 3092 C C . SER A 1 372 ? 36.122 -24.960 -71.217 1.00 45.50 372 SER A C 1
ATOM 3094 O O . SER A 1 372 ? 35.638 -26.087 -71.163 1.00 45.50 372 SER A O 1
ATOM 3096 N N . CYS A 1 373 ? 35.861 -24.120 -72.226 1.00 47.38 373 CYS A N 1
ATOM 3097 C CA . CYS A 1 373 ? 35.043 -24.493 -73.387 1.00 47.38 373 CYS A CA 1
ATOM 3098 C C . CYS A 1 373 ? 35.828 -25.273 -74.458 1.00 47.38 373 CYS A C 1
ATOM 3100 O O . CYS A 1 373 ? 35.218 -25.970 -75.263 1.00 47.38 373 CYS A O 1
ATOM 3102 N N . ILE A 1 374 ? 37.166 -25.193 -74.476 1.00 51.16 374 ILE A N 1
ATOM 3103 C CA . ILE A 1 374 ? 38.000 -25.823 -75.519 1.00 51.16 374 ILE A CA 1
ATOM 3104 C C . ILE A 1 374 ? 38.373 -27.274 -75.163 1.00 51.16 374 ILE A C 1
ATOM 3106 O O . ILE A 1 374 ? 38.574 -28.087 -76.058 1.00 51.16 374 ILE A O 1
ATOM 3110 N N . PHE A 1 375 ? 38.403 -27.641 -73.877 1.00 42.50 375 PHE A N 1
ATOM 3111 C CA . PHE A 1 375 ? 38.812 -28.985 -73.432 1.00 42.50 375 PHE A CA 1
ATOM 3112 C C . PHE A 1 375 ? 37.660 -29.960 -73.119 1.00 42.50 375 PHE A C 1
ATOM 3114 O O . PHE A 1 375 ? 37.924 -31.071 -72.673 1.00 42.50 375 PHE A O 1
ATOM 3121 N N . PHE A 1 376 ? 36.399 -29.587 -73.374 1.00 44.47 376 PHE A N 1
ATOM 3122 C CA . PHE A 1 376 ? 35.223 -30.453 -73.159 1.00 44.47 376 PHE A CA 1
ATOM 3123 C C . PHE A 1 376 ? 34.352 -30.635 -74.416 1.00 44.47 376 PHE A C 1
ATOM 3125 O O . PHE A 1 376 ? 33.137 -30.786 -74.337 1.00 44.47 376 PHE A O 1
ATOM 3132 N N . THR A 1 377 ? 34.975 -30.639 -75.597 1.00 46.97 377 THR A N 1
ATOM 3133 C CA . THR A 1 377 ? 34.360 -31.176 -76.822 1.00 46.97 377 THR A CA 1
ATOM 3134 C C . THR A 1 377 ? 35.326 -32.115 -77.541 1.00 46.97 377 THR A C 1
ATOM 3136 O O . THR A 1 377 ? 35.967 -31.743 -78.521 1.00 46.97 377 THR A O 1
ATOM 3139 N N . LYS A 1 378 ? 35.426 -33.347 -77.036 1.00 38.44 378 LYS A N 1
ATOM 3140 C CA . LYS A 1 378 ? 35.386 -34.586 -77.827 1.00 38.44 378 LYS A CA 1
ATOM 3141 C C . LYS A 1 378 ? 35.351 -35.805 -76.924 1.00 38.44 378 LYS A C 1
ATOM 3143 O O . LYS A 1 378 ? 36.161 -35.841 -75.974 1.00 38.44 378 LYS A O 1
#

Sequence (378 aa):
MDELAQLRKELDDKEPLMKDIKKAGEDIQSKCHSLAEQPMKYWLKVVQTRWDEVSNAVDGKRDDLEKQLNELRLREKMVADLLKYIAEKSNELKVCNETPLPHVMESLDRLIEEHEQFEEAVRQKQSQVDEATKGRRKLVVEQQVKKKGRKALQKHEQPVRHFKSDQLSDRWKKLWIDSMDYGRRLREMKEYLEEKWRERYLLWTDSGKSRISDLFRRIDKSGTGRVSRIAFIDGIIASKFPTTRLEMEKVADEFDKGDGMIDAKEFMAKLRSDYSKKLPMKEKTDNEKITEEVMRQTEQCNCRNRYMIQKVSEGHYRFGETQIKRMVRILRSTVMVRVGGGWVALEEFLHKHDPCRGKIGFLFQLLREKLSCIFFTK

Organism: NCBI:txid637853

Secondary structure (DSSP, 8-state):
-HHHHHHHHHHHHHHHHHHHHHHHHHHHHHHS-HHHHHHHHHHHHHHHHHHHHHHHHHHHHHHHHHHHHHHHHHHHHHHHHHHHHHHHHHHHHHHHHHSPPPSSHHHHHHHHHHHHHHHHHHHHTHHHHHHHH-PPP-------------------------HHHHHHHHHHHHHHHHHHHHHHHHHHHHHHHHHHHHHHHHHHHHTTS--HHHHHHHH-TT-SSEEEHHHHHHHHHHTT-S--HHHHHHHHHHH--SSSEEEHHHHHHHHHHHHHHHS------HHHHHHHHHHHHHHT---SS---EEEEETTEEEETT---EEEEEEETTEEEEE-SSSEEEHHHHHHHHSTTTSTTHHHHHHHHHHHHHHSS--

Radius of gyration: 48.41 Å; chains: 1; bounding box: 114×60×148 Å

InterPro domains:
  IPR002048 EF-hand domain [PS50222] (207-242)
  IPR003108 GAR domain [PF02187] (291-357)
  IPR003108 GAR domain [PS51460] (285-357)
  IPR003108 GAR domain [SM00243] (288-360)
  IPR011992 EF-hand domain pair [SSF47473] (198-276)
  IPR018159 Spectrin/alpha-actinin [cd00176] (1-195)
  IPR036534 GAR domain superfamily [G3DSA:3.30.920.20] (281-362)
  IPR036534 GAR domain superfamily [SSF143575] (289-359)
  IPR043197 Plakin [PTHR23169] (6-340)

pLDDT: mean 81.11, std 17.36, range [32.59, 97.75]